Protein AF-A0A364JSJ3-F1 (afdb_monomer)

Foldseek 3Di:
DDPPPQWEFEEEEEECEDDPPFLPLLLLLLLLQPPDRRHYAYEYEHQEYDPPCRVVSVVSNVVSVYHYDDVNHPPDLVRSLCVCLLVQLLGQEYEYEFQRVSNVSNLVLWPDGHQYEYEYADLVRLQDDQCPSHQAYEYQDPSNLQSNLVNVVVCSVRRDYQHRCVVVVPPVVSNVVVVVNVVVSLVPFDFADPQDDAQDQAAAEAPQAFFAFPVRDTDGFCVQLVCLVQLLLVLLVCVLLVHQEYEDEDPQQQQDPDQPHGDCVSPVVNLVSNVVSNHAYAYEHARNDHHPPDDLLDVVVLVSLLSSLLVVLQSNVVNDVDAHHYASYAALQVSLCCADDVLGTPPRHHPCSVSSSLSSLLSSLSNVVSSCVSPVSHAYEHAHEQAQEAAPDNPDPVSRVVRVVVNCVSCQSVCSQCCVHPVVSVHHLVRSAEYEYEDEQQRYAYVVGGRDGPPDPPDRQVLSSLSSVCRNRVHAYEPNEYWDFDPVRLVRLLSVVSSLVSNSRNHHRHNHYHYPNQEFTQDPPHGHGGRIHQFYSDADPSGTDGDVSNCVSVVSD

Nearest PDB structures (foldseek):
  1pbg-assembly1_A  TM=7.786E-01  e=2.198E-15  Lactococcus lactis
  6kdc-assembly1_A  TM=7.445E-01  e=1.421E-14  Fervidobacterium pennivorans DSM 9078
  6ziv-assembly8_HHH  TM=6.995E-01  e=2.901E-14  Alicyclobacillus tengchongensis
  8z48-assembly1_B  TM=5.486E-01  e=2.133E-06  Bacteroides xylanisolvens XB1A
  8z48-assembly1_D  TM=5.383E-01  e=1.809E-06  Bacteroides xylanisolvens XB1A

Secondary structure (DSSP, 8-state):
-----S-PEEEEEEEEE--TT-HHHHHHHHHHHHS-TTTEEEEEEEEEPPTTTHHHHHHHHHTTT-EEE-GGGG--HHHHHHHHHHHGGGSSEEEEES--TTHHHHHTT-SS-PPEEEEESSHHHHHSS--SSEEEEEESSHHHHHHHHTTSTT-GGGEEE---TTT-TT-HHHHHHHHHHHHHHHHTSPPPPPP-SSS-SEEEE------B-TTSPBP-HHHHTSHHHHHHHHHHHHHHTT--EEEEE--HHHHEEETTEE-GGGTHHHHHHHHHTT-EEEEEEESS---TT--TTSHHHHHHHHHHHHHHHHHHHHH--SPPEEEEES-HHHHHHHHHTS--STT--SS-HHHHHHHHHHHHHHHHHHHHHH-TT-EEEEEEE--EEE-SSTT-HHHHHHHHHHHHGGGHHHHHHTTSS-GGG---GGG--EEEEE--TTSEEETTSPBPPTTSTTPPPHHHHHHHHHHHH---EEEEEE---GGGHHHHHHHHHHHHHHHHHTT--EEEEEES-SB-EE-TTT--EE---SEEEEEETTEEEE-HHHHHHHT--

Sequence (557 aa):
MMERGRGALDILFVFACLADADDELDTVSLLARHLDPNEYRIHVIACFHEAGTSEQHHARLEALGVDIDPAPYDLSFDETVNYLAQKIPSFALIISCQNVADIYPALDRLYWQPPLIEYGRLVAHALAGPKHFTRRYVGTSSEVRDAAASRMAGREQHAILIPSARDFPTDARIITLWEKLLDEVLEDRQSPPPVSIFQSFLQGGFECSTHKRSDGRRLDLLVSTGHSTHAEADYRQLASYHIRTVRDGLRWHLIEGGAGQYDWSSFLPMLRAAKSCQMQVIWDLLHYGWPDDIDIWTAKFVDQFAGFARAVAKIIRDEMDDVPFYCPVNEISFHAWAGGEAAYFKPHARGRGFELKCQLARAAIAAMNEILLVDPRARFVHCEPAINIVPEFPSNKAQRAEAEGRRVAQFQAFDMIAGRLWPQLGGEEKLLDIIGLNYYPNNQWILDGPAISSTHAQYRPFRTMLTETYARYGRPILISETGAEGDNRGPWFRMIAAEAKAARNVGIPVEGICYYPIIDHLGWDDDRDCQSGLLSRTVINGQRGVHLPLAQAMGII

Mean predicted aligned error: 5.57 Å

Organism: NCBI:txid1293442

Radius of gyration: 25.89 Å; Cα contacts (8 Å, |Δi|>4): 1129; chains: 1; bounding box: 65×47×75 Å

Structure (mmCIF, N/CA/C/O backbone):
data_AF-A0A364JSJ3-F1
#
_entry.id   AF-A0A364JSJ3-F1
#
loop_
_atom_site.group_PDB
_atom_site.id
_atom_site.type_symbol
_atom_site.label_atom_id
_atom_site.label_alt_id
_atom_site.label_comp_id
_atom_site.label_asym_id
_atom_site.label_entity_id
_atom_site.label_seq_id
_atom_site.pdbx_PDB_ins_code
_atom_site.Cartn_x
_atom_site.Cartn_y
_atom_site.Cartn_z
_atom_site.occupancy
_atom_site.B_iso_or_equiv
_atom_site.auth_seq_id
_atom_site.auth_comp_id
_atom_site.auth_asym_id
_atom_site.auth_atom_id
_atom_site.pdbx_PDB_model_num
ATOM 1 N N . MET A 1 1 ? -7.980 11.704 -33.381 1.00 29.91 1 MET A N 1
ATOM 2 C CA . MET A 1 1 ? -6.693 11.745 -32.664 1.00 29.91 1 MET A CA 1
ATOM 3 C C . MET A 1 1 ? -7.052 11.858 -31.190 1.00 29.91 1 MET A C 1
ATOM 5 O O . MET A 1 1 ? -7.458 12.927 -30.762 1.00 29.91 1 MET A O 1
ATOM 9 N N . MET A 1 2 ? -7.152 10.725 -30.491 1.00 27.53 2 MET A N 1
ATOM 10 C CA . MET A 1 2 ? -7.534 10.700 -29.074 1.00 27.53 2 MET A CA 1
ATOM 11 C C . MET A 1 2 ? -6.335 11.186 -28.257 1.00 27.53 2 MET A C 1
ATOM 13 O O . MET A 1 2 ? -5.263 10.601 -28.382 1.00 27.53 2 MET A O 1
ATOM 17 N N . GLU A 1 3 ? -6.500 12.241 -27.457 1.00 28.66 3 GLU A N 1
ATOM 18 C CA . GLU A 1 3 ? -5.519 12.613 -26.433 1.00 28.66 3 GLU A CA 1
ATOM 19 C C . GLU A 1 3 ? -5.372 11.441 -25.457 1.00 28.66 3 GLU A C 1
ATOM 21 O O . GLU A 1 3 ? -6.264 11.154 -24.654 1.00 28.66 3 GLU A O 1
ATOM 26 N N . ARG A 1 4 ? -4.254 10.719 -25.546 1.00 43.50 4 ARG A N 1
ATOM 27 C CA . ARG A 1 4 ? -3.923 9.651 -24.605 1.00 43.50 4 ARG A CA 1
ATOM 28 C C . ARG A 1 4 ? -3.353 10.291 -23.335 1.00 43.50 4 ARG A C 1
ATOM 30 O O . ARG A 1 4 ? -2.148 10.373 -23.154 1.00 43.50 4 ARG A O 1
ATOM 37 N N . GLY A 1 5 ? -4.220 10.747 -22.431 1.00 41.44 5 GLY A N 1
ATOM 38 C CA . GLY A 1 5 ? -3.847 11.310 -21.120 1.00 41.44 5 GLY A CA 1
ATOM 39 C C . GLY A 1 5 ? -3.321 10.278 -20.105 1.00 41.44 5 GLY A C 1
ATOM 40 O O . GLY A 1 5 ? -3.763 10.271 -18.959 1.00 41.44 5 GLY A O 1
ATOM 41 N N . ARG A 1 6 ? -2.438 9.360 -20.526 1.00 58.69 6 ARG A N 1
ATOM 42 C CA . ARG A 1 6 ? -1.948 8.213 -19.732 1.00 58.69 6 ARG A CA 1
ATOM 43 C C . ARG A 1 6 ? -0.666 8.499 -18.925 1.00 58.69 6 ARG A C 1
ATOM 45 O O . ARG A 1 6 ? -0.340 7.724 -18.030 1.00 58.69 6 ARG A O 1
ATOM 52 N N . GLY A 1 7 ? -0.013 9.643 -19.162 1.00 64.19 7 GLY A N 1
ATOM 53 C CA . GLY A 1 7 ? 1.326 9.945 -18.638 1.00 64.19 7 GLY A CA 1
ATOM 54 C C . GLY A 1 7 ? 2.401 9.061 -19.282 1.00 64.19 7 GLY A C 1
ATOM 55 O O . GLY A 1 7 ? 2.075 8.023 -19.858 1.00 64.19 7 GLY A O 1
ATOM 56 N N . ALA A 1 8 ? 3.669 9.468 -19.192 1.00 77.00 8 ALA A N 1
ATOM 57 C CA . ALA A 1 8 ? 4.761 8.703 -19.787 1.00 77.00 8 ALA A CA 1
ATOM 58 C C . ALA A 1 8 ? 4.886 7.314 -19.137 1.00 77.00 8 ALA A C 1
ATOM 60 O O . ALA A 1 8 ? 4.826 7.182 -17.910 1.00 77.00 8 ALA A O 1
ATOM 61 N N . LEU A 1 9 ? 5.049 6.286 -19.965 1.00 83.50 9 LEU A N 1
ATOM 62 C CA . LEU A 1 9 ? 5.231 4.900 -19.557 1.00 83.50 9 LEU A CA 1
ATOM 63 C C . LEU A 1 9 ? 6.717 4.562 -19.499 1.00 83.50 9 LEU A C 1
ATOM 65 O O . LEU A 1 9 ? 7.442 4.736 -20.475 1.00 83.50 9 LEU A O 1
ATOM 69 N N . ASP A 1 10 ? 7.157 4.035 -18.363 1.00 88.88 10 ASP A N 1
ATOM 70 C CA . ASP A 1 10 ? 8.535 3.595 -18.174 1.00 88.88 10 ASP A CA 1
ATOM 71 C C . ASP A 1 10 ? 8.739 2.191 -18.762 1.00 88.88 10 ASP A C 1
ATOM 73 O O . ASP A 1 10 ? 8.091 1.226 -18.342 1.00 88.88 10 ASP A O 1
ATOM 77 N N . ILE A 1 11 ? 9.635 2.083 -19.743 1.00 93.19 11 ILE A N 1
ATOM 78 C CA . ILE A 1 11 ? 10.040 0.841 -20.405 1.00 93.19 11 ILE A CA 1
ATOM 79 C C . ILE A 1 11 ? 11.448 0.492 -19.938 1.00 93.19 11 ILE A C 1
ATOM 81 O O . ILE A 1 11 ? 12.372 1.284 -20.122 1.00 93.19 11 ILE A O 1
ATOM 85 N N . LEU A 1 12 ? 11.617 -0.703 -19.376 1.00 95.44 12 LEU A N 1
ATOM 86 C CA . LEU A 1 12 ? 12.919 -1.206 -18.957 1.00 95.44 12 LEU A CA 1
ATOM 87 C C . LEU A 1 12 ? 13.484 -2.163 -20.000 1.00 95.44 12 LEU A C 1
ATOM 89 O O . LEU A 1 12 ? 12.922 -3.230 -20.237 1.00 95.44 12 LEU A O 1
ATOM 93 N N . PHE A 1 13 ? 14.637 -1.818 -20.554 1.00 95.69 13 PHE A N 1
ATOM 94 C CA . PHE A 1 13 ? 15.479 -2.740 -21.296 1.00 95.69 13 PHE A CA 1
ATOM 95 C C . PHE A 1 13 ? 16.452 -3.429 -20.338 1.00 95.69 13 PHE A C 1
ATOM 97 O O . PHE A 1 13 ? 17.200 -2.767 -19.619 1.00 95.69 13 PHE A O 1
ATOM 104 N N . VAL A 1 14 ? 16.457 -4.758 -20.338 1.00 94.75 14 VAL A N 1
ATOM 105 C CA . VAL A 1 14 ? 17.394 -5.572 -19.559 1.00 94.75 14 VAL A CA 1
ATOM 106 C C . VAL A 1 14 ? 18.354 -6.253 -20.520 1.00 94.75 14 VAL A C 1
ATOM 108 O O . VAL A 1 14 ? 17.920 -7.021 -21.376 1.00 94.75 14 VAL A O 1
ATOM 111 N N . PHE A 1 15 ? 19.644 -5.982 -20.370 1.00 92.25 15 PHE A N 1
ATOM 112 C CA . PHE A 1 15 ? 20.724 -6.546 -21.176 1.00 92.25 15 PHE A CA 1
ATOM 113 C C . PHE A 1 15 ? 21.531 -7.558 -20.370 1.00 92.25 15 PHE A C 1
ATOM 115 O O . PHE A 1 15 ? 21.719 -7.383 -19.164 1.00 92.25 15 PHE A O 1
ATOM 122 N N . ALA A 1 16 ? 22.082 -8.574 -21.040 1.00 86.75 16 ALA A N 1
ATOM 123 C CA . ALA A 1 16 ? 23.100 -9.409 -20.415 1.00 86.75 16 ALA A CA 1
ATOM 124 C C . ALA A 1 16 ? 24.376 -8.574 -20.231 1.00 86.75 16 ALA A C 1
ATOM 126 O O . ALA A 1 16 ? 24.842 -8.418 -19.111 1.00 86.75 16 ALA A O 1
ATOM 127 N N . CYS A 1 17 ? 24.873 -7.942 -21.293 1.00 85.25 17 CYS A N 1
ATOM 128 C CA . CYS A 1 17 ? 25.927 -6.925 -21.242 1.00 85.25 17 CYS A CA 1
ATOM 129 C C . CYS A 1 17 ? 25.693 -5.858 -22.324 1.00 85.25 17 CYS A C 1
ATOM 131 O O . CYS A 1 17 ? 24.923 -6.079 -23.259 1.00 85.25 17 CYS A O 1
ATOM 133 N N . LEU A 1 18 ? 26.336 -4.693 -22.181 1.00 81.69 18 LEU A N 1
ATOM 134 C CA . LEU A 1 18 ? 26.354 -3.649 -23.212 1.00 81.69 18 LEU A CA 1
ATOM 135 C C . LEU A 1 18 ? 27.635 -3.795 -24.044 1.00 81.69 18 LEU A C 1
ATOM 137 O O . LEU A 1 18 ? 28.712 -3.509 -23.521 1.00 81.69 18 LEU A O 1
ATOM 141 N N . ALA A 1 19 ? 27.527 -4.207 -25.310 1.00 75.69 19 ALA A N 1
ATOM 142 C CA . ALA A 1 19 ? 28.673 -4.364 -26.206 1.00 75.69 19 ALA A CA 1
ATOM 143 C C . ALA A 1 19 ? 28.544 -3.550 -27.512 1.00 75.69 19 ALA A C 1
ATOM 145 O O . ALA A 1 19 ? 27.453 -3.333 -28.047 1.00 75.69 19 ALA A O 1
ATOM 146 N N . ASP A 1 20 ? 29.691 -3.158 -28.087 1.00 59.88 20 ASP A N 1
ATOM 147 C CA . ASP A 1 20 ? 29.804 -2.328 -29.303 1.00 59.88 20 ASP A CA 1
ATOM 148 C C . ASP A 1 20 ? 29.086 -2.918 -30.529 1.00 59.88 20 ASP A C 1
ATOM 150 O O . ASP A 1 20 ? 28.674 -2.186 -31.429 1.00 59.88 20 ASP A O 1
ATOM 154 N N . ALA A 1 21 ? 28.909 -4.243 -30.568 1.00 61.03 21 ALA A N 1
ATOM 155 C CA . ALA A 1 21 ? 28.283 -4.975 -31.665 1.00 61.03 21 ALA A CA 1
ATOM 156 C C . ALA A 1 21 ? 26.840 -5.432 -31.369 1.00 61.03 21 ALA A C 1
ATOM 158 O O . ALA A 1 21 ? 26.339 -6.331 -32.052 1.00 61.03 21 ALA A O 1
ATOM 159 N N . ASP A 1 22 ? 26.130 -4.762 -30.458 1.00 68.88 22 ASP A N 1
ATOM 160 C CA . ASP A 1 22 ? 24.728 -5.082 -30.155 1.00 68.88 22 ASP A CA 1
ATOM 161 C C . ASP A 1 22 ? 23.733 -4.249 -30.978 1.00 68.88 22 ASP A C 1
ATOM 163 O O . ASP A 1 22 ? 23.613 -3.033 -30.814 1.00 68.88 22 ASP A O 1
ATOM 167 N N . ASP A 1 23 ? 22.982 -4.920 -31.856 1.00 72.88 23 ASP A N 1
ATOM 168 C CA . ASP A 1 23 ? 21.864 -4.321 -32.605 1.00 72.88 23 ASP A CA 1
ATOM 169 C C . ASP A 1 23 ? 20.787 -3.796 -31.644 1.00 72.88 23 ASP A C 1
ATOM 171 O O . ASP A 1 23 ? 20.088 -2.808 -31.901 1.00 72.88 23 ASP A O 1
ATOM 175 N N . GLU A 1 24 ? 20.679 -4.462 -30.498 1.00 82.94 24 GLU A N 1
ATOM 176 C CA . GLU A 1 24 ? 19.792 -4.133 -29.406 1.00 82.94 24 GLU A CA 1
ATOM 177 C C . GLU A 1 24 ? 20.105 -2.745 -28.814 1.00 82.94 24 GLU A C 1
ATOM 179 O O . GLU A 1 24 ? 19.190 -1.942 -28.613 1.00 82.94 24 GLU A O 1
ATOM 184 N N . LEU A 1 25 ? 21.388 -2.402 -28.641 1.00 84.62 25 LEU A N 1
ATOM 185 C CA . LEU A 1 25 ? 21.828 -1.093 -28.138 1.00 84.62 25 LEU A CA 1
ATOM 186 C C . LEU A 1 25 ? 21.578 0.040 -29.150 1.00 84.62 25 LEU A C 1
ATOM 188 O O . LEU A 1 25 ? 21.171 1.152 -28.784 1.00 84.62 25 LEU A O 1
ATOM 192 N N . ASP A 1 26 ? 21.784 -0.235 -30.440 1.00 86.88 26 ASP A N 1
ATOM 193 C CA . ASP A 1 26 ? 21.467 0.714 -31.513 1.00 86.88 26 ASP A CA 1
ATOM 194 C C . ASP A 1 26 ? 19.954 0.958 -31.616 1.00 86.88 26 ASP A C 1
ATOM 196 O O . ASP A 1 26 ? 19.523 2.091 -31.839 1.00 86.88 26 ASP A O 1
ATOM 200 N N . THR A 1 27 ? 19.143 -0.069 -31.350 1.00 88.31 27 THR A N 1
ATOM 201 C CA . THR A 1 27 ? 17.681 0.051 -31.278 1.00 88.31 27 THR A CA 1
ATOM 202 C C . THR A 1 27 ? 17.246 0.922 -30.102 1.00 88.31 27 THR A C 1
ATOM 204 O O . THR A 1 27 ? 16.442 1.829 -30.300 1.00 88.31 27 THR A O 1
ATOM 207 N N . VAL A 1 28 ? 17.816 0.731 -28.905 1.00 90.00 28 VAL A N 1
ATOM 208 C CA . VAL A 1 28 ? 17.566 1.620 -27.752 1.00 90.00 28 VAL A CA 1
ATOM 209 C C . VAL A 1 28 ? 17.898 3.069 -28.104 1.00 90.00 28 VAL A C 1
ATOM 211 O O . VAL A 1 28 ? 17.091 3.964 -27.864 1.00 90.00 28 VAL A O 1
ATOM 214 N N . SER A 1 29 ? 19.051 3.301 -28.740 1.00 89.69 29 SER A N 1
ATOM 215 C CA . SER A 1 29 ? 19.453 4.644 -29.178 1.00 89.69 29 SER A CA 1
ATOM 216 C C . SER A 1 29 ? 18.477 5.252 -30.190 1.00 89.69 29 SER A C 1
ATOM 218 O O . SER A 1 29 ? 18.218 6.453 -30.144 1.00 89.69 29 SER A O 1
ATOM 220 N N . LEU A 1 30 ? 17.964 4.450 -31.129 1.00 89.94 30 LEU A N 1
ATOM 221 C CA . LEU A 1 30 ? 16.976 4.892 -32.113 1.00 89.94 30 LEU A CA 1
ATOM 222 C C . LEU A 1 30 ? 15.662 5.269 -31.418 1.00 89.94 30 LEU A C 1
ATOM 224 O O . LEU A 1 30 ? 15.148 6.362 -31.635 1.00 89.94 30 LEU A O 1
ATOM 228 N N . LEU A 1 31 ? 15.147 4.403 -30.547 1.00 90.94 31 LEU A N 1
ATOM 229 C CA . LEU A 1 31 ? 13.894 4.644 -29.833 1.00 90.94 31 LEU A CA 1
ATOM 230 C C . LEU A 1 31 ? 13.991 5.863 -28.911 1.00 90.94 31 LEU A C 1
ATOM 232 O O . LEU A 1 31 ? 13.106 6.711 -28.951 1.00 90.94 31 LEU A O 1
ATOM 236 N N . ALA A 1 32 ? 15.089 6.019 -28.169 1.00 90.69 32 ALA A N 1
ATOM 237 C CA . ALA A 1 32 ? 15.300 7.164 -27.280 1.00 90.69 32 ALA A CA 1
ATOM 238 C C . ALA A 1 32 ? 15.285 8.516 -28.017 1.00 90.69 32 ALA A C 1
ATOM 240 O O . ALA A 1 32 ? 14.864 9.521 -27.455 1.00 90.69 32 ALA A O 1
ATOM 241 N N . ARG A 1 33 ? 15.716 8.557 -29.286 1.00 90.50 33 ARG A N 1
ATOM 242 C CA . ARG A 1 33 ? 15.700 9.787 -30.100 1.00 90.50 33 ARG A CA 1
ATOM 243 C C . ARG A 1 33 ? 14.331 10.137 -30.670 1.00 90.50 33 ARG A C 1
ATOM 245 O O . ARG A 1 33 ? 14.126 11.291 -31.040 1.00 90.50 33 ARG A O 1
ATOM 252 N N . HIS A 1 34 ? 13.461 9.146 -30.852 1.00 90.50 34 HIS A N 1
ATOM 253 C CA . HIS A 1 34 ? 12.291 9.286 -31.717 1.00 90.50 34 HIS A CA 1
ATOM 254 C C . HIS A 1 34 ? 10.954 9.052 -31.026 1.00 90.50 34 HIS A C 1
ATOM 256 O O . HIS A 1 34 ? 9.961 9.611 -31.486 1.00 90.50 34 HIS A O 1
ATOM 262 N N . LEU A 1 35 ? 10.911 8.260 -29.953 1.00 89.12 35 LEU A N 1
ATOM 263 C CA . LEU A 1 35 ? 9.702 8.132 -29.150 1.00 89.12 35 LEU A CA 1
ATOM 264 C C . LEU A 1 35 ? 9.418 9.452 -28.432 1.00 89.12 35 LEU A C 1
ATOM 266 O O . LEU A 1 35 ? 10.338 10.120 -27.959 1.00 89.12 35 LEU A O 1
ATOM 270 N N . ASP A 1 36 ? 8.139 9.818 -28.336 1.00 88.69 36 ASP A N 1
ATOM 271 C CA . ASP A 1 36 ? 7.732 10.989 -27.562 1.00 88.69 36 ASP A CA 1
ATOM 272 C C . ASP A 1 36 ? 8.061 10.752 -26.075 1.00 88.69 36 ASP A C 1
ATOM 274 O O . ASP A 1 36 ? 7.479 9.844 -25.469 1.00 88.69 36 ASP A O 1
ATOM 278 N N . PRO A 1 37 ? 8.946 11.556 -25.453 1.00 84.75 37 PRO A N 1
ATOM 279 C CA . PRO A 1 37 ? 9.309 11.397 -24.045 1.00 84.75 37 PRO A CA 1
ATOM 280 C C . PRO A 1 37 ? 8.132 11.631 -23.083 1.00 84.75 37 PRO A C 1
ATOM 282 O O . PRO A 1 37 ? 8.201 11.243 -21.915 1.00 84.75 37 PRO A O 1
ATOM 285 N N . ASN A 1 38 ? 7.040 12.249 -23.552 1.00 83.19 38 ASN A N 1
ATOM 286 C CA . ASN A 1 38 ? 5.799 12.386 -22.788 1.00 83.19 38 ASN A CA 1
ATOM 287 C C . ASN A 1 38 ? 4.933 11.118 -22.825 1.00 83.19 38 ASN A C 1
ATOM 289 O O . ASN A 1 38 ? 4.058 10.963 -21.970 1.00 83.19 38 ASN A O 1
ATOM 293 N N . GLU A 1 39 ? 5.166 10.216 -23.783 1.00 84.12 39 GLU A N 1
ATOM 294 C CA . GLU A 1 39 ? 4.488 8.920 -23.878 1.00 84.12 39 GLU A CA 1
ATOM 295 C C . GLU A 1 39 ? 5.356 7.764 -23.371 1.00 84.12 39 GLU A C 1
ATOM 297 O O . GLU A 1 39 ? 4.830 6.875 -22.700 1.00 84.12 39 GLU A O 1
ATOM 302 N N . TYR A 1 40 ? 6.667 7.779 -23.629 1.00 88.00 40 TYR A N 1
ATOM 303 C CA . TYR A 1 40 ? 7.579 6.684 -23.294 1.00 88.00 40 TYR A CA 1
ATOM 304 C C . TYR A 1 40 ? 8.891 7.195 -22.698 1.00 88.00 40 TYR A C 1
ATOM 306 O O . TYR A 1 40 ? 9.547 8.065 -23.263 1.00 88.00 40 TYR A O 1
ATOM 314 N N . ARG A 1 41 ? 9.320 6.596 -21.585 1.00 90.31 41 ARG A N 1
ATOM 315 C CA . ARG A 1 41 ? 10.649 6.805 -20.997 1.00 90.31 41 ARG A CA 1
ATOM 316 C C . ARG A 1 41 ? 11.410 5.494 -20.992 1.00 90.31 41 ARG A C 1
ATOM 318 O O . ARG A 1 41 ? 10.867 4.468 -20.589 1.00 90.31 41 ARG A O 1
ATOM 325 N N . ILE A 1 42 ? 12.657 5.531 -21.445 1.00 92.94 42 ILE A N 1
ATOM 326 C CA . ILE A 1 42 ? 13.490 4.340 -21.585 1.00 92.94 42 ILE A CA 1
ATOM 327 C C . ILE A 1 42 ? 14.491 4.277 -20.437 1.00 92.94 42 ILE A C 1
ATOM 329 O O . ILE A 1 42 ? 15.197 5.245 -20.160 1.00 92.94 42 ILE A O 1
ATOM 333 N N . HIS A 1 43 ? 14.556 3.103 -19.822 1.00 93.25 43 HIS A N 1
ATOM 334 C CA . HIS A 1 43 ? 15.479 2.752 -18.753 1.00 93.25 43 HIS A CA 1
ATOM 335 C C . HIS A 1 43 ? 16.276 1.524 -19.164 1.00 93.25 43 HIS A C 1
ATOM 337 O O . HIS A 1 43 ? 15.756 0.657 -19.871 1.00 93.25 43 HIS A O 1
ATOM 343 N N . VAL A 1 44 ? 17.522 1.431 -18.718 1.00 93.50 44 VAL A N 1
ATOM 344 C CA . VAL A 1 44 ? 18.426 0.326 -19.039 1.00 93.50 44 VAL A CA 1
ATOM 345 C C . VAL A 1 44 ? 19.011 -0.261 -17.761 1.00 93.50 44 VAL A C 1
ATOM 347 O O . VAL A 1 44 ? 19.563 0.447 -16.925 1.00 93.50 44 VAL A O 1
ATOM 350 N N . ILE A 1 45 ? 18.939 -1.583 -17.645 1.00 92.50 45 ILE A N 1
ATOM 351 C CA . ILE A 1 45 ? 19.706 -2.364 -16.675 1.00 92.50 45 ILE A CA 1
ATOM 352 C C . ILE A 1 45 ? 20.579 -3.343 -17.453 1.00 92.50 45 ILE A C 1
ATOM 354 O O . ILE A 1 45 ? 20.091 -4.056 -18.328 1.00 92.50 45 ILE A O 1
ATOM 358 N N . ALA A 1 46 ? 21.864 -3.404 -17.121 1.00 89.50 46 ALA A N 1
ATOM 359 C CA . ALA A 1 46 ? 22.783 -4.392 -17.670 1.00 89.50 46 ALA A CA 1
ATOM 360 C C . ALA A 1 46 ? 23.282 -5.304 -16.544 1.00 89.50 46 ALA A C 1
ATOM 362 O O . ALA A 1 46 ? 23.794 -4.819 -15.538 1.00 89.50 46 ALA A O 1
ATOM 363 N N . CYS A 1 47 ? 23.106 -6.617 -16.706 1.00 87.50 47 CYS A N 1
ATOM 364 C CA . CYS A 1 47 ? 23.403 -7.608 -15.667 1.00 87.50 47 CYS A CA 1
ATOM 365 C C . CYS A 1 47 ? 24.906 -7.867 -15.493 1.00 87.50 47 CYS A C 1
ATOM 367 O O . CYS A 1 47 ? 25.346 -8.176 -14.393 1.00 87.50 47 CYS A O 1
ATOM 369 N N . PHE A 1 48 ? 25.700 -7.701 -16.551 1.00 83.69 48 PHE A N 1
ATOM 370 C CA . PHE A 1 48 ? 27.143 -7.914 -16.537 1.00 83.69 48 PHE A CA 1
ATOM 371 C C . PHE A 1 48 ? 27.896 -6.705 -17.088 1.00 83.69 48 PHE A C 1
ATOM 373 O O . PHE A 1 48 ? 27.484 -6.065 -18.060 1.00 83.69 48 PHE A O 1
ATOM 380 N N . HIS A 1 49 ? 29.041 -6.429 -16.467 1.00 79.56 49 HIS A N 1
ATOM 381 C CA . HIS A 1 49 ? 29.977 -5.406 -16.906 1.00 79.56 49 HIS A CA 1
ATOM 382 C C . HIS A 1 49 ? 31.059 -6.017 -17.799 1.00 79.56 49 HIS A C 1
ATOM 384 O O . HIS A 1 49 ? 31.846 -6.851 -17.345 1.00 79.56 49 HIS A O 1
ATOM 390 N N . GLU A 1 50 ? 31.136 -5.575 -19.054 1.00 71.62 50 GLU A N 1
ATOM 391 C CA . GLU A 1 50 ? 32.263 -5.893 -19.932 1.00 71.62 50 GLU A CA 1
ATOM 392 C C . GLU A 1 50 ? 33.328 -4.794 -19.805 1.00 71.62 50 GLU A C 1
ATOM 394 O O . GLU A 1 50 ? 33.050 -3.598 -19.963 1.00 71.62 50 GLU A O 1
ATOM 399 N N . ALA A 1 51 ? 34.554 -5.188 -19.450 1.00 65.62 51 ALA A N 1
ATOM 400 C CA . ALA A 1 51 ? 35.638 -4.251 -19.185 1.00 65.62 51 ALA A CA 1
ATOM 401 C C . ALA A 1 51 ? 36.093 -3.540 -20.474 1.00 65.62 51 ALA A C 1
ATOM 403 O O . ALA A 1 51 ? 36.534 -4.189 -21.418 1.00 65.62 51 ALA A O 1
ATOM 404 N N . GLY A 1 52 ? 36.056 -2.202 -20.476 1.00 64.75 52 GLY A N 1
ATOM 405 C CA . GLY A 1 52 ? 36.644 -1.349 -21.520 1.00 64.75 52 GLY A CA 1
ATOM 406 C C . GLY A 1 52 ? 35.659 -0.650 -22.466 1.00 64.75 52 GLY A C 1
ATOM 407 O O . GLY A 1 52 ? 36.041 0.353 -23.059 1.00 64.75 52 GLY A O 1
ATOM 408 N N . THR A 1 53 ? 34.409 -1.110 -22.575 1.00 63.78 53 THR A N 1
ATOM 409 C CA . THR A 1 53 ? 33.387 -0.555 -23.498 1.00 63.78 53 THR A CA 1
ATOM 410 C C . THR A 1 53 ? 32.191 0.080 -22.774 1.00 63.78 53 THR A C 1
ATOM 412 O O . THR A 1 53 ? 31.578 1.025 -23.275 1.00 63.78 53 THR A O 1
ATOM 415 N N . SER A 1 54 ? 31.890 -0.374 -21.552 1.00 68.06 54 SER A N 1
ATOM 416 C CA . SER A 1 54 ? 30.683 0.011 -20.805 1.00 68.06 54 SER A CA 1
ATOM 417 C C . SER A 1 54 ? 30.566 1.522 -20.535 1.00 68.06 54 SER A C 1
ATOM 419 O O . SER A 1 54 ? 29.489 2.082 -20.721 1.00 68.06 54 SER A O 1
ATOM 421 N N . GLU A 1 55 ? 31.654 2.220 -20.183 1.00 74.19 55 GLU A N 1
ATOM 422 C CA . GLU A 1 55 ? 31.614 3.672 -19.903 1.00 74.19 55 GLU A CA 1
ATOM 423 C C . GLU A 1 55 ? 31.245 4.507 -21.141 1.00 74.19 55 GLU A C 1
ATOM 425 O O . GLU A 1 55 ? 30.487 5.473 -21.046 1.00 74.19 55 GLU A O 1
ATOM 430 N N . GLN A 1 56 ? 31.729 4.117 -22.325 1.00 80.12 56 GLN A N 1
ATOM 431 C CA . GLN A 1 56 ? 31.392 4.796 -23.577 1.00 80.12 56 GLN A CA 1
ATOM 432 C C . GLN A 1 56 ? 29.918 4.582 -23.947 1.00 80.12 56 GLN A C 1
ATOM 434 O O . GLN A 1 56 ? 29.254 5.503 -24.432 1.00 80.12 56 GLN A O 1
ATOM 439 N N . HIS A 1 57 ? 29.394 3.379 -23.706 1.00 82.62 57 HIS A N 1
ATOM 440 C CA . HIS A 1 57 ? 27.981 3.066 -23.910 1.00 82.62 57 HIS A CA 1
ATOM 441 C C . HIS A 1 57 ? 27.075 3.815 -22.940 1.00 82.62 57 HIS A C 1
ATOM 443 O O . HIS A 1 57 ? 26.034 4.318 -23.365 1.00 82.62 57 HIS A O 1
ATOM 449 N N . HIS A 1 58 ? 27.492 3.940 -21.678 1.00 83.81 58 HIS A N 1
ATOM 450 C CA . HIS A 1 58 ? 26.763 4.709 -20.672 1.00 83.81 58 HIS A CA 1
ATOM 451 C C . HIS A 1 58 ? 26.661 6.168 -21.093 1.00 83.81 58 HIS A C 1
ATOM 453 O O . HIS A 1 58 ? 25.556 6.654 -21.318 1.00 83.81 58 HIS A O 1
ATOM 459 N N . ALA A 1 59 ? 27.798 6.813 -21.368 1.00 84.50 59 ALA A N 1
ATOM 460 C CA . ALA A 1 59 ? 27.825 8.206 -21.806 1.00 84.50 59 ALA A CA 1
ATOM 461 C C . ALA A 1 59 ? 26.989 8.447 -23.079 1.00 84.50 59 ALA A C 1
ATOM 463 O O . ALA A 1 59 ? 26.321 9.474 -23.209 1.00 84.50 59 ALA A O 1
ATOM 464 N N . ARG A 1 60 ? 26.992 7.496 -24.029 1.00 87.31 60 ARG A N 1
ATOM 465 C CA . ARG A 1 60 ? 26.177 7.571 -25.254 1.00 87.31 60 ARG A CA 1
ATOM 466 C C . ARG A 1 60 ? 24.676 7.545 -24.955 1.00 87.31 60 ARG A C 1
ATOM 468 O O . ARG A 1 60 ? 23.934 8.290 -25.590 1.00 87.31 60 ARG A O 1
ATOM 475 N N . LEU A 1 61 ? 24.227 6.665 -24.068 1.00 88.25 61 LEU A N 1
ATOM 476 C CA . LEU A 1 61 ? 22.814 6.504 -23.717 1.00 88.25 61 LEU A CA 1
ATOM 477 C C . LEU A 1 61 ? 22.322 7.637 -22.804 1.00 88.25 61 LEU A C 1
ATOM 479 O O . LEU A 1 61 ? 21.260 8.204 -23.058 1.00 88.25 61 LEU A O 1
ATOM 483 N N . GLU A 1 62 ? 23.123 8.044 -21.822 1.00 88.81 62 GLU A N 1
ATOM 484 C CA . GLU A 1 62 ? 22.835 9.188 -20.949 1.00 88.81 62 GLU A CA 1
ATOM 485 C C . GLU A 1 62 ? 22.695 10.490 -21.752 1.00 88.81 62 GLU A C 1
ATOM 487 O O . GLU A 1 62 ? 21.793 11.288 -21.499 1.00 88.81 62 GLU A O 1
ATOM 492 N N . ALA A 1 63 ? 23.516 10.684 -22.794 1.00 88.75 63 ALA A N 1
ATOM 493 C CA . ALA A 1 63 ? 23.390 11.821 -23.711 1.00 88.75 63 ALA A CA 1
ATOM 494 C C . ALA A 1 63 ? 22.063 11.837 -24.496 1.00 88.75 63 ALA A C 1
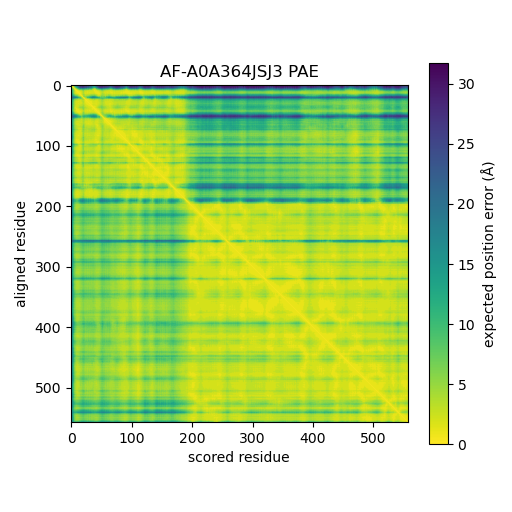ATOM 496 O O . ALA A 1 63 ? 21.676 12.878 -25.028 1.00 88.75 63 ALA A O 1
ATOM 497 N N . LEU A 1 64 ? 21.365 10.699 -24.575 1.00 89.94 64 LEU A N 1
ATOM 498 C CA . LEU A 1 64 ? 20.024 10.570 -25.151 1.00 89.94 64 LEU A CA 1
ATOM 499 C C . LEU A 1 64 ? 18.914 10.655 -24.090 1.00 89.94 64 LEU A C 1
ATOM 501 O O . LEU A 1 64 ? 17.747 10.481 -24.428 1.00 89.94 64 LEU A O 1
ATOM 505 N N . GLY A 1 65 ? 19.256 10.921 -22.826 1.00 86.25 65 GLY A N 1
ATOM 506 C CA . GLY A 1 65 ? 18.305 10.982 -21.717 1.00 86.25 65 GLY A CA 1
ATOM 507 C C . GLY A 1 65 ? 17.824 9.614 -21.226 1.00 86.25 65 GLY A C 1
ATOM 508 O O . GLY A 1 65 ? 16.781 9.546 -20.579 1.00 86.25 65 GLY A O 1
ATOM 509 N N . VAL A 1 66 ? 18.547 8.534 -21.542 1.00 88.62 66 VAL A N 1
ATOM 510 C CA . VAL A 1 66 ? 18.251 7.183 -21.043 1.00 88.62 66 VAL A CA 1
ATOM 511 C C . VAL A 1 66 ? 18.849 7.017 -19.649 1.00 88.62 66 VAL A C 1
ATOM 513 O O . VAL A 1 66 ? 20.043 7.252 -19.466 1.00 88.62 66 VAL A O 1
ATOM 516 N N . ASP A 1 67 ? 18.028 6.592 -18.688 1.00 84.56 67 ASP A N 1
ATOM 517 C CA . ASP A 1 67 ? 18.491 6.248 -17.340 1.00 84.56 67 ASP A CA 1
ATOM 518 C C . ASP A 1 67 ? 19.117 4.850 -17.342 1.00 84.56 67 ASP A C 1
ATOM 520 O O . ASP A 1 67 ? 18.552 3.909 -17.908 1.00 84.56 67 ASP A O 1
ATOM 524 N N . ILE A 1 68 ? 20.289 4.710 -16.730 1.00 85.94 68 ILE A N 1
ATOM 525 C CA . ILE A 1 68 ? 21.053 3.461 -16.707 1.00 85.94 68 ILE A CA 1
ATOM 526 C C . ILE A 1 68 ? 21.334 3.113 -15.256 1.00 85.94 68 ILE A C 1
ATOM 528 O O . ILE A 1 68 ? 21.993 3.879 -14.555 1.00 85.94 68 ILE A O 1
ATOM 532 N N . ASP A 1 69 ? 20.895 1.935 -14.810 1.00 85.31 69 ASP A N 1
ATOM 533 C CA . ASP A 1 69 ? 21.246 1.447 -13.478 1.00 85.31 69 ASP A CA 1
ATOM 534 C C . ASP A 1 69 ? 22.387 0.416 -13.551 1.00 85.31 69 ASP A C 1
ATOM 536 O O . ASP A 1 69 ? 22.168 -0.734 -13.952 1.00 85.31 69 ASP A O 1
ATOM 540 N N . PRO A 1 70 ? 23.614 0.794 -13.140 1.00 81.50 70 PRO A N 1
ATOM 541 C CA . PRO A 1 70 ? 24.765 -0.101 -13.130 1.00 81.50 70 PRO A CA 1
ATOM 542 C C . PRO A 1 70 ? 24.817 -1.002 -11.890 1.00 81.50 70 PRO A C 1
ATOM 544 O O . PRO A 1 70 ? 25.820 -1.682 -11.690 1.00 81.50 70 PRO A O 1
ATOM 547 N N . ALA A 1 71 ? 23.813 -0.974 -11.002 1.00 83.25 71 ALA A N 1
ATOM 548 C CA . ALA A 1 71 ? 23.850 -1.724 -9.744 1.00 83.25 71 ALA A CA 1
ATOM 549 C C . ALA A 1 71 ? 24.188 -3.219 -9.908 1.00 83.25 71 ALA A C 1
ATOM 551 O O . ALA A 1 71 ? 24.994 -3.694 -9.109 1.00 83.25 71 ALA A O 1
ATOM 552 N N . PRO A 1 72 ? 23.679 -3.954 -10.921 1.00 88.56 72 PRO A N 1
ATOM 553 C CA . PRO A 1 72 ? 24.002 -5.373 -11.073 1.00 88.56 72 PRO A CA 1
ATOM 554 C C . PRO A 1 72 ? 25.469 -5.701 -11.353 1.00 88.56 72 PRO A C 1
ATOM 556 O O . PRO A 1 72 ? 25.878 -6.830 -11.118 1.00 88.56 72 PRO A O 1
ATOM 559 N N . TYR A 1 73 ? 26.282 -4.742 -11.806 1.00 87.31 73 TYR A N 1
ATOM 560 C CA . TYR A 1 73 ? 27.684 -4.993 -12.163 1.00 87.31 73 TYR A CA 1
ATOM 561 C C . TYR A 1 73 ? 28.527 -5.558 -11.019 1.00 87.31 73 TYR A C 1
ATOM 563 O O . TYR A 1 73 ? 29.504 -6.261 -11.268 1.00 87.31 73 TYR A O 1
ATOM 571 N N . ASP A 1 74 ? 28.143 -5.251 -9.782 1.00 84.81 74 ASP A N 1
ATOM 572 C CA . ASP A 1 74 ? 28.842 -5.682 -8.575 1.00 84.81 74 ASP A CA 1
ATOM 573 C C . ASP A 1 74 ? 28.103 -6.822 -7.841 1.00 84.81 74 ASP A C 1
ATOM 575 O O . ASP A 1 74 ? 28.480 -7.174 -6.723 1.00 84.81 74 ASP A O 1
ATOM 579 N N . LEU A 1 75 ? 27.041 -7.384 -8.433 1.00 88.00 75 LEU A N 1
ATOM 580 C CA . LEU A 1 75 ? 26.188 -8.400 -7.814 1.00 88.00 75 LEU A CA 1
ATOM 581 C C . LEU A 1 75 ? 26.515 -9.806 -8.329 1.00 88.00 75 LEU A C 1
ATOM 583 O O . LEU A 1 75 ? 26.827 -10.021 -9.499 1.00 88.00 75 LEU A O 1
ATOM 587 N N . SER A 1 76 ? 26.380 -10.803 -7.457 1.00 91.31 76 SER A N 1
ATOM 588 C CA . SER A 1 76 ? 26.291 -12.201 -7.887 1.00 91.31 76 SER A CA 1
ATOM 589 C C . SER A 1 76 ? 25.016 -12.448 -8.707 1.00 91.31 76 SER A C 1
ATOM 591 O O . SER A 1 76 ? 24.102 -11.623 -8.741 1.00 91.31 76 SER A O 1
ATOM 593 N N . PHE A 1 77 ? 24.914 -13.617 -9.343 1.00 91.50 77 PHE A N 1
ATOM 594 C CA . PHE A 1 77 ? 23.707 -14.015 -10.075 1.00 91.50 77 PHE A CA 1
ATOM 595 C C . PHE A 1 77 ? 22.450 -13.975 -9.187 1.00 91.50 77 PHE A C 1
ATOM 597 O O . PHE A 1 77 ? 21.456 -13.345 -9.534 1.00 91.50 77 PHE A O 1
ATOM 604 N N . ASP A 1 78 ? 22.500 -14.574 -7.992 1.00 92.12 78 ASP A N 1
ATOM 605 C CA . ASP A 1 78 ? 21.342 -14.606 -7.088 1.00 92.12 78 ASP A CA 1
ATOM 606 C C . ASP A 1 78 ? 20.963 -13.212 -6.565 1.00 92.12 78 ASP A C 1
ATOM 608 O O . ASP A 1 78 ? 19.779 -12.917 -6.364 1.00 92.12 78 ASP A O 1
ATOM 612 N N . GLU A 1 79 ? 21.948 -12.340 -6.350 1.00 90.88 79 GLU A N 1
ATOM 613 C CA . GLU A 1 79 ? 21.720 -10.939 -5.987 1.00 90.88 79 GLU A CA 1
ATOM 614 C C . GLU A 1 79 ? 21.132 -10.143 -7.158 1.00 90.88 79 GLU A C 1
ATOM 616 O O . GLU A 1 79 ? 20.196 -9.375 -6.946 1.00 90.88 79 GLU A O 1
ATOM 621 N N . THR A 1 80 ? 21.590 -10.382 -8.389 1.00 92.38 80 THR A N 1
ATOM 622 C CA . THR A 1 80 ? 21.037 -9.772 -9.609 1.00 92.38 80 THR A CA 1
ATOM 623 C C . THR A 1 80 ? 19.587 -10.184 -9.819 1.00 92.38 80 THR A C 1
ATOM 625 O O . THR A 1 80 ? 18.731 -9.332 -10.048 1.00 92.38 80 THR A O 1
ATOM 628 N N . VAL A 1 81 ? 19.269 -11.468 -9.651 1.00 94.31 81 VAL A N 1
ATOM 629 C CA . VAL A 1 81 ? 17.891 -11.972 -9.712 1.00 94.31 81 VAL A CA 1
ATOM 630 C C . VAL A 1 81 ? 17.004 -11.301 -8.655 1.00 94.31 81 VAL A C 1
ATOM 632 O O . VAL A 1 81 ? 15.895 -10.864 -8.965 1.00 94.31 81 VAL A O 1
ATOM 635 N N . ASN A 1 82 ? 17.479 -11.195 -7.408 1.00 89.50 82 ASN A N 1
ATOM 636 C CA . ASN A 1 82 ? 16.766 -10.483 -6.340 1.00 89.50 82 ASN A CA 1
ATOM 637 C C . ASN A 1 82 ? 16.517 -9.015 -6.698 1.00 89.50 82 ASN A C 1
ATOM 639 O O . ASN A 1 82 ? 15.413 -8.501 -6.520 1.00 89.50 82 ASN A O 1
ATOM 643 N N . TYR A 1 83 ? 17.552 -8.354 -7.197 1.00 89.31 83 TYR A N 1
ATOM 644 C CA . TYR A 1 83 ? 17.523 -6.950 -7.555 1.00 89.31 83 TYR A CA 1
ATOM 645 C C . TYR A 1 83 ? 16.552 -6.690 -8.720 1.00 89.31 83 TYR A C 1
ATOM 647 O O . TYR A 1 83 ? 15.695 -5.810 -8.631 1.00 89.31 83 TYR A O 1
ATOM 655 N N . LEU A 1 84 ? 16.593 -7.511 -9.775 1.00 93.06 84 LEU A N 1
ATOM 656 C CA . LEU A 1 84 ? 15.647 -7.437 -10.889 1.00 93.06 84 LEU A CA 1
ATOM 657 C C . LEU A 1 84 ? 14.207 -7.663 -10.422 1.00 93.06 84 LEU A C 1
ATOM 659 O O . LEU A 1 84 ? 13.327 -6.895 -10.804 1.00 93.06 84 LEU A O 1
ATOM 663 N N . ALA A 1 85 ? 13.961 -8.652 -9.556 1.00 91.94 85 ALA A N 1
ATOM 664 C CA . ALA A 1 85 ? 12.628 -8.897 -9.004 1.00 91.94 85 ALA A CA 1
ATOM 665 C C . ALA A 1 85 ? 12.087 -7.675 -8.236 1.00 91.94 85 ALA A C 1
ATOM 667 O O . ALA A 1 85 ? 10.894 -7.397 -8.275 1.00 91.94 85 ALA A O 1
ATOM 668 N N . GLN A 1 86 ? 12.949 -6.891 -7.585 1.00 86.06 86 GLN A N 1
ATOM 669 C CA . GLN A 1 86 ? 12.540 -5.653 -6.910 1.00 86.06 86 GLN A CA 1
ATOM 670 C C . GLN A 1 86 ? 12.272 -4.500 -7.889 1.00 86.06 86 GLN A C 1
ATOM 672 O O . GLN A 1 86 ? 11.354 -3.708 -7.678 1.00 86.06 86 GLN A O 1
ATOM 677 N N . LYS A 1 87 ? 13.055 -4.392 -8.969 1.00 87.94 87 LYS A N 1
ATOM 678 C CA . LYS A 1 87 ? 12.961 -3.278 -9.926 1.00 87.94 87 LYS A CA 1
ATOM 679 C C . LYS A 1 87 ? 11.849 -3.447 -10.954 1.00 87.94 87 LYS A C 1
ATOM 681 O O . LYS A 1 87 ? 11.089 -2.503 -11.172 1.00 87.94 87 LYS A O 1
ATOM 686 N N . ILE A 1 88 ? 11.735 -4.632 -11.556 1.00 93.00 88 ILE A N 1
ATOM 687 C CA . ILE A 1 88 ? 10.817 -4.950 -12.664 1.00 93.00 88 ILE A CA 1
ATOM 688 C C . ILE A 1 88 ? 9.386 -4.430 -12.440 1.00 93.00 88 ILE A C 1
ATOM 690 O O . ILE A 1 88 ? 8.863 -3.780 -13.345 1.00 93.00 88 ILE A O 1
ATOM 694 N N . PRO A 1 89 ? 8.751 -4.614 -11.263 1.00 90.12 89 PRO A N 1
ATOM 695 C CA . PRO A 1 89 ? 7.379 -4.157 -11.036 1.00 90.12 89 PRO A CA 1
ATOM 696 C C . PRO A 1 89 ? 7.142 -2.651 -11.199 1.00 90.12 89 PRO A C 1
ATOM 698 O O . PRO A 1 89 ? 6.000 -2.224 -11.347 1.00 90.12 89 PRO A O 1
ATOM 701 N N . SER A 1 90 ? 8.191 -1.828 -11.147 1.00 85.19 90 SER A N 1
ATOM 702 C CA . SER A 1 90 ? 8.063 -0.373 -11.301 1.00 85.19 90 SER A CA 1
ATOM 703 C C . SER A 1 90 ? 7.895 0.068 -12.755 1.00 85.19 90 SER A C 1
ATOM 705 O O . SER A 1 90 ? 7.562 1.226 -12.998 1.00 85.19 90 SER A O 1
ATOM 707 N N . PHE A 1 91 ? 8.106 -0.838 -13.709 1.00 89.81 91 PHE A N 1
ATOM 708 C CA . PHE A 1 91 ? 8.066 -0.547 -15.134 1.00 89.81 91 PHE A CA 1
ATOM 709 C C . PHE A 1 91 ? 6.768 -1.036 -15.759 1.00 89.81 91 PHE A C 1
ATOM 711 O O . PHE A 1 91 ? 6.198 -2.059 -15.378 1.00 89.81 91 PHE A O 1
ATOM 718 N N . ALA A 1 92 ? 6.300 -0.304 -16.766 1.00 87.75 92 ALA A N 1
ATOM 719 C CA . ALA A 1 92 ? 5.154 -0.730 -17.544 1.00 87.75 92 ALA A CA 1
ATOM 720 C C . ALA A 1 92 ? 5.517 -1.968 -18.378 1.00 87.75 92 ALA A C 1
ATOM 722 O O . ALA A 1 92 ? 4.746 -2.918 -18.471 1.00 87.75 92 ALA A O 1
ATOM 723 N N . LEU A 1 93 ? 6.682 -1.990 -19.002 1.00 92.56 93 LEU A N 1
ATOM 724 C CA . LEU A 1 93 ? 7.025 -3.056 -19.930 1.00 92.56 93 LEU A CA 1
ATOM 725 C C . LEU A 1 93 ? 8.499 -3.388 -19.802 1.00 92.56 93 LEU A C 1
ATOM 727 O O . LEU A 1 93 ? 9.322 -2.492 -19.623 1.00 92.56 93 LEU A O 1
ATOM 731 N N . ILE A 1 94 ? 8.807 -4.677 -19.902 1.00 96.06 94 ILE A N 1
ATOM 732 C CA . ILE A 1 94 ? 10.176 -5.176 -19.868 1.00 96.06 94 ILE A CA 1
ATOM 733 C C . ILE A 1 94 ? 10.560 -5.653 -21.261 1.00 96.06 94 ILE A C 1
ATOM 735 O O . ILE A 1 94 ? 9.818 -6.417 -21.876 1.00 96.06 94 ILE A O 1
ATOM 739 N N . ILE A 1 95 ? 11.723 -5.233 -21.745 1.00 96.19 95 ILE A N 1
ATOM 740 C CA . ILE A 1 95 ? 12.347 -5.736 -22.965 1.00 96.19 95 ILE A CA 1
ATOM 741 C C . ILE A 1 95 ? 13.641 -6.434 -22.562 1.00 96.19 95 ILE A C 1
ATOM 743 O O . ILE A 1 95 ? 14.618 -5.784 -22.210 1.00 96.19 95 ILE A O 1
ATOM 747 N N . SER A 1 96 ? 13.654 -7.764 -22.583 1.00 95.25 96 SER A N 1
ATOM 748 C CA . SER A 1 96 ? 14.880 -8.530 -22.371 1.00 95.25 96 SER A CA 1
ATOM 749 C C . SER A 1 96 ? 15.627 -8.638 -23.695 1.00 95.25 96 SER A C 1
ATOM 751 O O . SER A 1 96 ? 15.156 -9.272 -24.641 1.00 95.25 96 SER A O 1
ATOM 753 N N . CYS A 1 97 ? 16.768 -7.961 -23.764 1.00 91.69 97 CYS A N 1
ATOM 754 C CA . CYS A 1 97 ? 17.665 -7.946 -24.905 1.00 91.69 97 CYS A CA 1
ATOM 755 C C . CYS A 1 97 ? 18.689 -9.062 -24.769 1.00 91.69 97 CYS A C 1
ATOM 757 O O . CYS A 1 97 ? 19.317 -9.197 -23.722 1.00 91.69 97 CYS A O 1
ATOM 759 N N . GLN A 1 98 ? 18.900 -9.815 -25.848 1.00 85.06 98 GLN A N 1
ATOM 760 C CA . GLN A 1 98 ? 19.736 -11.018 -25.851 1.00 85.06 98 GLN A CA 1
ATOM 761 C C . GLN A 1 98 ? 19.101 -12.141 -24.999 1.00 85.06 98 GLN A C 1
ATOM 763 O O . GLN A 1 98 ? 17.904 -12.145 -24.721 1.00 85.06 98 GLN A O 1
ATOM 768 N N . ASN A 1 99 ? 19.887 -13.151 -24.622 1.00 85.12 99 ASN A N 1
ATOM 769 C CA . ASN A 1 99 ? 19.466 -14.201 -23.695 1.00 85.12 99 ASN A CA 1
ATOM 770 C C . ASN A 1 99 ? 19.900 -13.848 -22.260 1.00 85.12 99 ASN A C 1
ATOM 772 O O . ASN A 1 99 ? 20.936 -14.330 -21.798 1.00 85.12 99 ASN A O 1
ATOM 776 N N . VAL A 1 100 ? 19.130 -13.003 -21.565 1.00 87.94 100 VAL A N 1
ATOM 777 C CA . VAL A 1 100 ? 19.394 -12.644 -20.157 1.00 87.94 100 VAL A CA 1
ATOM 778 C C . VAL A 1 100 ? 19.000 -13.807 -19.249 1.00 87.94 100 VAL A C 1
ATOM 780 O O . VAL A 1 100 ? 17.817 -14.107 -19.096 1.00 87.94 100 VAL A O 1
ATOM 783 N N . ALA A 1 101 ? 19.976 -14.472 -18.631 1.00 88.62 101 ALA A N 1
ATOM 784 C CA . ALA A 1 101 ? 19.721 -15.645 -17.790 1.00 88.62 101 ALA A CA 1
ATOM 785 C C . ALA A 1 101 ? 18.919 -15.309 -16.515 1.00 88.62 101 ALA A C 1
ATOM 787 O O . ALA A 1 101 ? 18.154 -16.137 -16.023 1.00 88.62 101 ALA A O 1
ATOM 788 N N . ASP A 1 102 ? 19.073 -14.089 -16.010 1.00 92.88 102 ASP A N 1
ATOM 789 C CA . ASP A 1 102 ? 18.543 -13.605 -14.735 1.00 92.88 102 ASP A CA 1
ATOM 790 C C . ASP A 1 102 ? 17.043 -13.259 -14.793 1.00 92.88 102 ASP A C 1
ATOM 792 O O . ASP A 1 102 ? 16.363 -13.261 -13.764 1.00 92.88 102 ASP A O 1
ATOM 796 N N . ILE A 1 103 ? 16.498 -12.982 -15.989 1.00 93.31 103 ILE A N 1
ATOM 797 C CA . ILE A 1 103 ? 15.154 -12.399 -16.124 1.00 93.31 103 ILE A CA 1
ATOM 798 C C . ILE A 1 103 ? 14.040 -13.364 -15.709 1.00 93.31 103 ILE A C 1
ATOM 800 O O . ILE A 1 103 ? 13.124 -12.976 -14.991 1.00 93.31 103 ILE A O 1
ATOM 804 N N . TYR A 1 104 ? 14.121 -14.633 -16.116 1.00 94.12 104 TYR A N 1
ATOM 805 C CA . TYR A 1 104 ? 13.102 -15.634 -15.788 1.00 94.12 104 TYR A CA 1
ATOM 806 C C . TYR A 1 104 ? 13.060 -15.936 -14.284 1.00 94.12 104 TYR A C 1
ATOM 808 O O . TYR A 1 104 ? 11.991 -15.775 -13.698 1.00 94.12 104 TYR A O 1
ATOM 816 N N . PRO A 1 105 ? 14.196 -16.248 -13.624 1.00 94.88 105 PRO A N 1
ATOM 817 C CA . PRO A 1 105 ? 14.227 -16.410 -12.173 1.00 94.88 105 PRO A CA 1
ATOM 818 C C . PRO A 1 105 ? 13.731 -15.183 -11.397 1.00 94.88 105 PRO A C 1
ATOM 820 O O . PRO A 1 105 ? 13.203 -15.337 -10.297 1.00 94.88 105 PRO A O 1
ATOM 823 N N . ALA A 1 106 ? 13.904 -13.968 -11.933 1.00 94.88 106 ALA A N 1
ATOM 824 C CA . ALA A 1 106 ? 13.390 -12.753 -11.306 1.00 94.88 106 ALA A CA 1
ATOM 825 C C . ALA A 1 106 ? 11.860 -12.664 -11.422 1.00 94.88 106 ALA A C 1
ATOM 827 O O . ALA A 1 106 ? 11.182 -12.388 -10.434 1.00 94.88 106 ALA A O 1
ATOM 828 N N . LEU A 1 107 ? 11.313 -12.947 -12.608 1.00 94.81 107 LEU A N 1
ATOM 829 C CA . LEU A 1 107 ? 9.869 -12.967 -12.862 1.00 94.81 107 LEU A CA 1
ATOM 830 C C . LEU A 1 107 ? 9.144 -14.074 -12.081 1.00 94.81 107 LEU A C 1
ATOM 832 O O . LEU A 1 107 ? 8.026 -13.848 -11.619 1.00 94.81 107 LEU A O 1
ATOM 836 N N . ASP A 1 108 ? 9.792 -15.223 -11.870 1.00 94.62 108 ASP A N 1
ATOM 837 C CA . ASP A 1 108 ? 9.269 -16.339 -11.066 1.00 94.62 108 ASP A CA 1
ATOM 838 C C . ASP A 1 108 ? 9.070 -15.975 -9.584 1.00 94.62 108 ASP A C 1
ATOM 840 O O . ASP A 1 108 ? 8.279 -16.608 -8.886 1.00 94.62 108 ASP A O 1
ATOM 844 N N . ARG A 1 109 ? 9.767 -14.946 -9.082 1.00 92.69 109 ARG A N 1
ATOM 845 C CA . ARG A 1 109 ? 9.613 -14.453 -7.700 1.00 92.69 109 ARG A CA 1
ATOM 846 C C . ARG A 1 109 ? 8.438 -13.497 -7.530 1.00 92.69 109 ARG A C 1
ATOM 848 O O . ARG A 1 109 ? 8.119 -13.125 -6.401 1.00 92.69 109 ARG A O 1
ATOM 855 N N . LEU A 1 110 ? 7.823 -13.075 -8.630 1.00 93.12 110 LEU A N 1
ATOM 856 C CA . LEU A 1 110 ? 6.710 -12.143 -8.623 1.00 93.12 110 LEU A CA 1
ATOM 857 C C . LEU A 1 110 ? 5.387 -12.894 -8.700 1.00 93.12 110 LEU A C 1
ATOM 859 O O . LEU A 1 110 ? 5.225 -13.841 -9.463 1.00 93.12 110 LEU A O 1
ATOM 863 N N . TYR A 1 111 ? 4.409 -12.421 -7.941 1.00 91.69 111 TYR A N 1
ATOM 864 C CA . TYR A 1 111 ? 3.026 -12.830 -8.122 1.00 91.69 111 TYR A CA 1
ATOM 865 C C . TYR A 1 111 ? 2.435 -12.239 -9.407 1.00 91.69 111 TYR A C 1
ATOM 867 O O . TYR A 1 111 ? 1.704 -12.912 -10.129 1.00 91.69 111 TYR A O 1
ATOM 875 N N . TRP A 1 112 ? 2.749 -10.971 -9.685 1.00 91.12 112 TRP A N 1
ATOM 876 C CA . TRP A 1 112 ? 2.313 -10.267 -10.888 1.00 91.12 112 TRP A CA 1
ATOM 877 C C . TRP A 1 112 ? 3.517 -9.715 -11.642 1.00 91.12 112 TRP A C 1
ATOM 879 O O . TRP A 1 112 ? 4.374 -9.054 -11.055 1.00 91.12 112 TRP A O 1
ATOM 889 N N . GLN A 1 113 ? 3.563 -9.971 -12.946 1.00 90.62 113 GLN A N 1
ATOM 890 C CA . GLN A 1 113 ? 4.634 -9.542 -13.835 1.00 90.62 113 GLN A CA 1
ATOM 891 C C . GLN A 1 113 ? 4.128 -8.490 -14.833 1.00 90.62 113 GLN A C 1
ATOM 893 O O . GLN A 1 113 ? 3.081 -8.697 -15.459 1.00 90.62 113 GLN A O 1
ATOM 898 N N . PRO A 1 114 ? 4.888 -7.408 -15.081 1.00 90.44 114 PRO A N 1
ATOM 899 C CA . PRO A 1 114 ? 4.696 -6.606 -16.280 1.00 90.44 114 PRO A CA 1
ATOM 900 C C . PRO A 1 114 ? 4.917 -7.460 -17.543 1.00 90.44 114 PRO A C 1
ATOM 902 O O . PRO A 1 114 ? 5.661 -8.444 -17.505 1.00 90.44 114 PRO A O 1
ATOM 905 N N . PRO A 1 115 ? 4.306 -7.100 -18.686 1.00 93.25 115 PRO A N 1
ATOM 906 C CA . PRO A 1 115 ? 4.527 -7.817 -19.932 1.00 93.25 115 PRO A CA 1
ATOM 907 C C . PRO A 1 115 ? 6.006 -7.809 -20.341 1.00 93.25 115 PRO A C 1
ATOM 909 O O . PRO A 1 115 ? 6.665 -6.766 -20.320 1.00 93.25 115 PRO A O 1
ATOM 912 N N . LEU A 1 116 ? 6.490 -8.979 -20.763 1.00 95.75 116 LEU A N 1
ATOM 913 C CA . LEU A 1 116 ? 7.846 -9.189 -21.259 1.00 95.75 116 LEU A CA 1
ATOM 914 C C . LEU A 1 116 ? 7.855 -9.268 -22.789 1.00 95.75 116 LEU A C 1
ATOM 916 O O . LEU A 1 116 ? 7.178 -10.111 -23.383 1.00 95.75 116 LEU A O 1
ATOM 920 N N . ILE A 1 117 ? 8.678 -8.443 -23.422 1.00 96.56 117 ILE A N 1
ATOM 921 C CA . ILE A 1 117 ? 9.133 -8.627 -24.796 1.00 96.56 117 ILE A CA 1
ATOM 922 C C . ILE A 1 117 ? 10.547 -9.195 -24.734 1.00 96.56 117 ILE A C 1
ATOM 924 O O . ILE A 1 117 ? 11.391 -8.689 -24.003 1.00 96.56 117 ILE A O 1
ATOM 928 N N . GLU A 1 118 ? 10.823 -10.238 -25.502 1.00 96.12 118 GLU A N 1
ATOM 929 C CA . GLU A 1 118 ? 12.204 -10.654 -25.751 1.00 96.12 118 GLU A CA 1
ATOM 930 C C . GLU A 1 118 ? 12.659 -10.120 -27.101 1.00 96.12 118 GLU A C 1
ATOM 932 O O . GLU A 1 118 ? 11.897 -10.144 -28.068 1.00 96.12 118 GLU A O 1
ATOM 937 N N . TYR A 1 119 ? 13.894 -9.640 -27.169 1.00 93.94 119 TYR A N 1
ATOM 938 C CA . TYR A 1 119 ? 14.481 -9.080 -28.375 1.00 93.94 119 TYR A CA 1
ATOM 939 C C . TYR A 1 119 ? 15.859 -9.690 -28.612 1.00 93.94 119 TYR A C 1
ATOM 941 O O . TYR A 1 119 ? 16.738 -9.611 -27.754 1.00 93.94 119 TYR A O 1
ATOM 949 N N . GLY A 1 120 ? 16.053 -10.314 -29.774 1.00 89.50 120 GLY A N 1
ATOM 950 C CA . GLY A 1 120 ? 17.337 -10.914 -30.110 1.00 89.50 120 GLY A CA 1
ATOM 951 C C . GLY A 1 120 ? 17.603 -11.006 -31.605 1.00 89.50 120 GLY A C 1
ATOM 952 O O . GLY A 1 120 ? 16.692 -11.163 -32.418 1.00 89.50 120 GLY A O 1
ATOM 953 N N . ARG A 1 121 ? 18.892 -10.967 -31.953 1.00 88.25 121 ARG A N 1
ATOM 954 C CA . ARG A 1 121 ? 19.388 -11.118 -33.334 1.00 88.25 121 ARG A CA 1
ATOM 955 C C . ARG A 1 121 ? 19.922 -12.508 -33.699 1.00 88.25 121 ARG A C 1
ATOM 957 O O . ARG A 1 121 ? 20.230 -12.765 -34.857 1.00 88.25 121 ARG A O 1
ATOM 964 N N . LEU A 1 122 ? 20.080 -13.407 -32.723 1.00 90.81 122 LEU A N 1
ATOM 965 C CA . LEU A 1 122 ? 20.652 -14.742 -32.932 1.00 90.81 122 LEU A CA 1
ATOM 966 C C . LEU A 1 122 ? 19.599 -15.832 -32.735 1.00 90.81 122 LEU A C 1
ATOM 968 O O . LEU A 1 122 ? 18.889 -15.846 -31.730 1.00 90.81 122 LEU A O 1
ATOM 972 N N . VAL A 1 123 ? 19.586 -16.823 -33.632 1.00 93.12 123 VAL A N 1
ATOM 973 C CA . VAL A 1 123 ? 18.749 -18.033 -33.500 1.00 93.12 123 VAL A CA 1
ATOM 974 C C . VAL A 1 123 ? 18.980 -18.724 -32.151 1.00 93.12 123 VAL A C 1
ATOM 976 O O . VAL A 1 123 ? 18.032 -19.184 -31.522 1.00 93.12 123 VAL A O 1
ATOM 979 N N . ALA A 1 124 ? 20.221 -18.739 -31.651 1.00 92.88 124 ALA A N 1
ATOM 980 C CA . ALA A 1 124 ? 20.537 -19.301 -30.339 1.00 92.88 124 ALA A CA 1
ATOM 981 C C . ALA A 1 124 ? 19.786 -18.598 -29.188 1.00 92.88 124 ALA A C 1
ATOM 983 O O . ALA A 1 124 ? 19.295 -19.275 -28.289 1.00 92.88 124 ALA A O 1
ATOM 984 N N . HIS A 1 125 ? 19.632 -17.268 -29.233 1.00 90.81 125 HIS A N 1
ATOM 985 C CA . HIS A 1 125 ? 18.865 -16.515 -28.229 1.00 90.81 125 HIS A CA 1
ATOM 986 C C . HIS A 1 125 ? 17.361 -16.807 -28.335 1.00 90.81 125 HIS A C 1
ATOM 988 O O . HIS A 1 125 ? 16.670 -16.961 -27.326 1.00 90.81 125 HIS A O 1
ATOM 994 N N . ALA A 1 126 ? 16.852 -16.933 -29.563 1.00 92.19 126 ALA A N 1
ATOM 995 C CA . ALA A 1 126 ? 15.456 -17.278 -29.819 1.00 92.19 126 ALA A CA 1
ATOM 996 C C . ALA A 1 126 ? 15.087 -18.675 -29.297 1.00 92.19 126 ALA A C 1
ATOM 998 O O . ALA A 1 126 ? 13.988 -18.873 -28.779 1.00 92.19 126 ALA A O 1
ATOM 999 N N . LEU A 1 127 ? 16.017 -19.631 -29.377 1.00 93.56 127 LEU A N 1
ATOM 1000 C CA . LEU A 1 127 ? 15.815 -21.001 -28.901 1.00 93.56 127 LEU A CA 1
ATOM 1001 C C . LEU A 1 127 ? 16.027 -21.177 -27.388 1.00 93.56 127 LEU A C 1
ATOM 1003 O O . LEU A 1 127 ? 15.534 -22.155 -26.818 1.00 93.56 127 LEU A O 1
ATOM 1007 N N . ALA A 1 128 ? 16.736 -20.251 -26.740 1.00 90.12 128 ALA A N 1
ATOM 1008 C CA . ALA A 1 128 ? 17.055 -20.313 -25.318 1.00 90.12 128 ALA A CA 1
ATOM 1009 C C . ALA A 1 128 ? 15.848 -20.005 -24.414 1.00 90.12 128 ALA A C 1
ATOM 1011 O O . ALA A 1 128 ? 14.897 -19.334 -24.811 1.00 90.12 128 ALA A O 1
ATOM 1012 N N . GLY A 1 129 ? 15.896 -20.475 -23.168 1.00 84.94 129 GLY A N 1
ATOM 1013 C CA . GLY A 1 129 ? 14.867 -20.200 -22.164 1.00 84.94 129 GLY A CA 1
ATOM 1014 C C . GLY A 1 129 ? 13.500 -20.867 -22.428 1.00 84.94 129 GLY A C 1
ATOM 1015 O O . GLY A 1 129 ? 13.292 -21.547 -23.442 1.00 84.94 129 GLY A O 1
ATOM 1016 N N . PRO A 1 130 ? 12.555 -20.726 -21.481 1.00 88.25 130 PRO A N 1
ATOM 1017 C CA . PRO A 1 130 ? 11.277 -21.440 -21.513 1.00 88.25 130 PRO A CA 1
ATOM 1018 C C . PRO A 1 130 ? 10.129 -20.697 -22.229 1.00 88.25 130 PRO A C 1
ATOM 1020 O O . PRO A 1 130 ? 9.075 -21.292 -22.428 1.00 88.25 130 PRO A O 1
ATOM 1023 N N . LYS A 1 131 ? 10.295 -19.422 -22.610 1.00 92.56 131 LYS A N 1
ATOM 1024 C CA . LYS A 1 131 ? 9.339 -18.588 -23.380 1.00 92.56 131 LYS A CA 1
ATOM 1025 C C . LYS A 1 131 ? 7.913 -18.429 -22.812 1.00 92.56 131 LYS A C 1
ATOM 1027 O O . LYS A 1 131 ? 7.013 -17.952 -23.513 1.00 92.56 131 LYS A O 1
ATOM 1032 N N . HIS A 1 132 ? 7.660 -18.828 -21.562 1.00 92.19 132 HIS A N 1
ATOM 1033 C CA . HIS A 1 132 ? 6.311 -18.818 -20.975 1.00 92.19 132 HIS A CA 1
ATOM 1034 C C . HIS A 1 132 ? 5.861 -17.431 -20.488 1.00 92.19 132 HIS A C 1
ATOM 1036 O O . HIS A 1 132 ? 4.668 -17.146 -20.547 1.00 92.19 132 HIS A O 1
ATOM 1042 N N . PHE A 1 133 ? 6.792 -16.548 -20.103 1.00 93.00 133 PHE A N 1
ATOM 1043 C CA . PHE A 1 133 ? 6.494 -15.139 -19.800 1.00 93.00 133 PHE A CA 1
ATOM 1044 C C . PHE A 1 133 ? 6.543 -14.221 -21.028 1.00 93.00 133 PHE A C 1
ATOM 1046 O O . PHE A 1 133 ? 5.994 -13.123 -20.999 1.00 93.00 133 PHE A O 1
ATOM 1053 N N . THR A 1 134 ? 7.166 -14.658 -22.125 1.00 94.94 134 THR A N 1
ATOM 1054 C CA . THR A 1 134 ? 7.328 -13.869 -23.353 1.00 94.94 134 THR A CA 1
ATOM 1055 C C . THR A 1 134 ? 5.977 -13.537 -23.967 1.00 94.94 134 THR A C 1
ATOM 1057 O O . THR A 1 134 ? 5.312 -14.407 -24.534 1.00 94.94 134 THR A O 1
ATOM 1060 N N . ARG A 1 135 ? 5.559 -12.272 -23.910 1.00 95.12 135 ARG A N 1
ATOM 1061 C CA . ARG A 1 135 ? 4.324 -11.814 -24.552 1.00 95.12 135 ARG A CA 1
ATOM 1062 C C . ARG A 1 135 ? 4.510 -11.635 -26.052 1.00 95.12 135 ARG A C 1
ATOM 1064 O O . ARG A 1 135 ? 3.605 -11.975 -26.817 1.00 95.12 135 ARG A O 1
ATOM 1071 N N . ARG A 1 136 ? 5.677 -11.131 -26.454 1.00 96.88 136 ARG A N 1
ATOM 1072 C CA . ARG A 1 136 ? 6.128 -11.010 -27.845 1.00 96.88 136 ARG A CA 1
ATOM 1073 C C . ARG A 1 136 ? 7.616 -11.322 -27.933 1.00 96.88 136 ARG A C 1
ATOM 1075 O O . ARG A 1 136 ? 8.359 -11.010 -27.007 1.00 96.88 136 ARG A O 1
ATOM 1082 N N . TYR A 1 137 ? 8.034 -11.919 -29.042 1.00 97.19 137 TYR A N 1
ATOM 1083 C CA . TYR A 1 137 ? 9.447 -12.072 -29.373 1.00 97.19 137 TYR A CA 1
ATOM 1084 C C . TYR A 1 137 ? 9.752 -11.272 -30.635 1.00 97.19 137 TYR A C 1
ATOM 1086 O O . TYR A 1 137 ? 9.086 -11.462 -31.650 1.00 97.19 137 TYR A O 1
ATOM 1094 N N . VAL A 1 138 ? 10.753 -10.402 -30.591 1.00 96.81 138 VAL A N 1
ATOM 1095 C CA . VAL A 1 138 ? 11.221 -9.624 -31.739 1.00 96.81 138 VAL A CA 1
ATOM 1096 C C . VAL A 1 138 ? 12.491 -10.266 -32.285 1.00 96.81 138 VAL A C 1
ATOM 1098 O O . VAL A 1 138 ? 13.517 -10.303 -31.609 1.00 96.81 138 VAL A O 1
ATOM 1101 N N . GLY A 1 139 ? 12.416 -10.778 -33.513 1.00 94.88 139 GLY A N 1
ATOM 1102 C CA . GLY A 1 139 ? 13.579 -11.212 -34.285 1.00 94.88 139 GLY A CA 1
ATOM 1103 C C . GLY A 1 139 ? 13.956 -10.169 -35.335 1.00 94.88 139 GLY A C 1
ATOM 1104 O O . GLY A 1 139 ? 13.072 -9.574 -35.952 1.00 94.88 139 GLY A O 1
ATOM 1105 N N . THR A 1 140 ? 15.256 -9.973 -35.573 1.00 92.06 140 THR A N 1
ATOM 1106 C CA . THR A 1 140 ? 15.756 -9.049 -36.613 1.00 92.06 140 THR A CA 1
ATOM 1107 C C . THR A 1 140 ? 15.752 -9.645 -38.024 1.00 92.06 140 THR A C 1
ATOM 1109 O O . THR A 1 140 ? 15.823 -8.905 -39.005 1.00 92.06 140 THR A O 1
ATOM 1112 N N . SER A 1 141 ? 15.616 -10.971 -38.143 1.00 92.81 141 SER A N 1
ATOM 1113 C CA . SER A 1 141 ? 15.501 -11.703 -39.409 1.00 92.81 141 SER A CA 1
ATOM 1114 C C . SER A 1 141 ? 14.364 -12.729 -39.368 1.00 92.81 141 SER A C 1
ATOM 1116 O O . SER A 1 141 ? 13.859 -13.084 -38.297 1.00 92.81 141 SER A O 1
ATOM 1118 N N . SER A 1 142 ? 13.956 -13.224 -40.542 1.00 95.00 142 SER A N 1
ATOM 1119 C CA . SER A 1 142 ? 12.908 -14.253 -40.622 1.00 95.00 142 SER A CA 1
ATOM 1120 C C . SER A 1 142 ? 13.346 -15.551 -39.943 1.00 95.00 142 SER A C 1
ATOM 1122 O O . SER A 1 142 ? 12.548 -16.157 -39.240 1.00 95.00 142 SER A O 1
ATOM 1124 N N . GLU A 1 143 ? 14.622 -15.930 -40.061 1.00 96.44 143 GLU A N 1
ATOM 1125 C CA . GLU A 1 143 ? 15.175 -17.124 -39.414 1.00 96.44 143 GLU A CA 1
ATOM 1126 C C . GLU A 1 143 ? 15.091 -17.035 -37.884 1.00 96.44 143 GLU A C 1
ATOM 1128 O O . GLU A 1 143 ? 14.720 -18.004 -37.223 1.00 96.44 143 GLU A O 1
ATOM 1133 N N . VAL A 1 144 ? 15.404 -15.868 -37.310 1.00 95.50 144 VAL A N 1
ATOM 1134 C CA . VAL A 1 144 ? 15.338 -15.652 -35.856 1.00 95.50 144 VAL A CA 1
ATOM 1135 C C . VAL A 1 144 ? 13.889 -15.636 -35.372 1.00 95.50 144 VAL A C 1
ATOM 1137 O O . VAL A 1 144 ? 13.570 -16.280 -34.372 1.00 95.50 144 VAL A O 1
ATOM 1140 N N . ARG A 1 145 ? 12.996 -14.949 -36.100 1.00 96.62 145 ARG A N 1
ATOM 1141 C CA . ARG A 1 145 ? 11.556 -14.952 -35.812 1.00 96.62 145 ARG A CA 1
ATOM 1142 C C . ARG A 1 145 ? 10.996 -16.376 -35.825 1.00 96.62 145 ARG A C 1
ATOM 1144 O O . ARG A 1 145 ? 10.304 -16.761 -34.888 1.00 96.62 145 ARG A O 1
ATOM 1151 N N . ASP A 1 146 ? 11.303 -17.159 -36.857 1.00 97.56 146 ASP A N 1
ATOM 1152 C CA . ASP A 1 146 ? 10.776 -18.519 -37.016 1.00 97.56 146 ASP A CA 1
ATOM 1153 C C . ASP A 1 146 ? 11.327 -19.466 -35.942 1.00 97.56 146 ASP A C 1
ATOM 1155 O O . ASP A 1 146 ? 10.593 -20.298 -35.400 1.00 97.56 146 ASP A O 1
ATOM 1159 N N . ALA A 1 147 ? 12.592 -19.287 -35.549 1.00 97.38 147 ALA A N 1
ATOM 1160 C CA . ALA A 1 147 ? 13.168 -19.990 -34.410 1.00 97.38 147 ALA A CA 1
ATOM 1161 C C . ALA A 1 147 ? 12.421 -19.673 -33.103 1.00 97.38 147 ALA A C 1
ATOM 1163 O O . ALA A 1 147 ? 12.090 -20.595 -32.356 1.00 97.38 147 ALA A O 1
ATOM 1164 N N . ALA A 1 148 ? 12.093 -18.404 -32.843 1.00 96.44 148 ALA A N 1
ATOM 1165 C CA . ALA A 1 148 ? 11.320 -18.019 -31.663 1.00 96.44 148 ALA A CA 1
ATOM 1166 C C . ALA A 1 148 ? 9.890 -18.574 -31.705 1.00 96.44 148 ALA A C 1
ATOM 1168 O O . ALA A 1 148 ? 9.423 -19.136 -30.714 1.00 96.44 148 ALA A O 1
ATOM 1169 N N . ALA A 1 149 ? 9.224 -18.495 -32.863 1.00 97.31 149 ALA A N 1
ATOM 1170 C CA . ALA A 1 149 ? 7.886 -19.045 -33.069 1.00 97.31 149 ALA A CA 1
ATOM 1171 C C . ALA A 1 149 ? 7.833 -20.537 -32.702 1.00 97.31 149 ALA A C 1
ATOM 1173 O O . ALA A 1 149 ? 6.928 -20.964 -31.990 1.00 97.31 149 ALA A O 1
ATOM 1174 N N . SER A 1 150 ? 8.860 -21.314 -33.076 1.00 96.81 150 SER A N 1
ATOM 1175 C CA . SER A 1 150 ? 8.958 -22.746 -32.745 1.00 96.81 150 SER A CA 1
ATOM 1176 C C . SER A 1 150 ? 9.004 -23.056 -31.237 1.00 96.81 150 SER A C 1
ATOM 1178 O O . SER A 1 150 ? 8.747 -24.189 -30.826 1.00 96.81 150 SER A O 1
ATOM 1180 N N . ARG A 1 151 ? 9.319 -22.060 -30.398 1.00 95.75 151 ARG A N 1
ATOM 1181 C CA . ARG A 1 151 ? 9.364 -22.160 -28.928 1.00 95.75 151 ARG A CA 1
ATOM 1182 C C . ARG A 1 151 ? 8.134 -21.560 -28.248 1.00 95.75 151 ARG A C 1
ATOM 1184 O O . ARG A 1 151 ? 7.988 -21.692 -27.036 1.00 95.75 151 ARG A O 1
ATOM 1191 N N . MET A 1 152 ? 7.243 -20.928 -29.007 1.00 95.56 152 MET A N 1
ATOM 1192 C CA . MET A 1 152 ? 6.039 -20.260 -28.515 1.00 95.56 152 MET A CA 1
ATOM 1193 C C . MET A 1 152 ? 4.780 -21.010 -28.969 1.00 95.56 152 MET A C 1
ATOM 1195 O O . MET A 1 152 ? 3.905 -20.423 -29.593 1.00 95.56 152 MET A O 1
ATOM 1199 N N . ALA A 1 153 ? 4.681 -22.307 -28.658 1.00 94.12 153 ALA A N 1
ATOM 1200 C CA . ALA A 1 153 ? 3.559 -23.151 -29.083 1.00 94.12 153 ALA A CA 1
ATOM 1201 C C . ALA A 1 153 ? 2.184 -22.547 -28.713 1.00 94.12 153 ALA A C 1
ATOM 1203 O O . ALA A 1 153 ? 1.962 -22.150 -27.564 1.00 94.12 153 ALA A O 1
ATOM 1204 N N . GLY A 1 154 ? 1.271 -22.467 -29.687 1.00 95.06 154 GLY A N 1
ATOM 1205 C CA . GLY A 1 154 ? -0.047 -21.820 -29.567 1.00 95.06 154 GLY A CA 1
ATOM 1206 C C . GLY A 1 154 ? -0.015 -20.283 -29.542 1.00 95.06 154 GLY A C 1
ATOM 1207 O O . GLY A 1 154 ? -1.045 -19.634 -29.347 1.00 95.06 154 GLY A O 1
ATOM 1208 N N . ARG A 1 155 ? 1.172 -19.693 -29.684 1.00 95.75 155 ARG A N 1
ATOM 1209 C CA . ARG A 1 155 ? 1.468 -18.255 -29.690 1.00 95.75 155 ARG A CA 1
ATOM 1210 C C . ARG A 1 155 ? 2.503 -17.930 -30.771 1.00 95.75 155 ARG A C 1
ATOM 1212 O O . ARG A 1 155 ? 3.233 -16.952 -30.645 1.00 95.75 155 ARG A O 1
ATOM 1219 N N . GLU A 1 156 ? 2.584 -18.738 -31.824 1.00 97.38 156 GLU A N 1
ATOM 1220 C CA . GLU A 1 156 ? 3.590 -18.636 -32.881 1.00 97.38 156 GLU A CA 1
ATOM 1221 C C . GLU A 1 156 ? 3.536 -17.260 -33.561 1.00 97.38 156 GLU A C 1
ATOM 1223 O O . GLU A 1 156 ? 4.569 -16.653 -33.830 1.00 97.38 156 GLU A O 1
ATOM 1228 N N . GLN A 1 157 ? 2.329 -16.714 -33.742 1.00 95.94 157 GLN A N 1
ATOM 1229 C CA . GLN A 1 157 ? 2.084 -15.377 -34.290 1.00 95.94 157 GLN A CA 1
ATOM 1230 C C . GLN A 1 157 ? 2.615 -14.224 -33.419 1.00 95.94 157 GLN A C 1
ATOM 1232 O O . GLN A 1 157 ? 2.652 -13.084 -33.873 1.00 95.94 157 GLN A O 1
ATOM 1237 N N . HIS A 1 158 ? 2.993 -14.490 -32.165 1.00 96.38 158 HIS A N 1
ATOM 1238 C CA . HIS A 1 158 ? 3.576 -13.494 -31.264 1.00 96.38 158 HIS A CA 1
ATOM 1239 C C . HIS A 1 158 ? 5.097 -13.359 -31.426 1.00 96.38 158 HIS A C 1
ATOM 1241 O O . HIS A 1 158 ? 5.688 -12.467 -30.811 1.00 96.38 158 HIS A O 1
ATOM 1247 N N . ALA A 1 159 ? 5.726 -14.198 -32.254 1.00 97.12 159 ALA A N 1
ATOM 1248 C CA . ALA A 1 159 ? 7.061 -13.944 -32.771 1.00 97.12 159 ALA A CA 1
ATOM 1249 C C . ALA A 1 159 ? 6.958 -13.054 -34.019 1.00 97.12 159 ALA A C 1
ATOM 1251 O O . ALA A 1 159 ? 6.355 -13.428 -35.026 1.00 97.12 159 ALA A O 1
ATOM 1252 N N . ILE A 1 160 ? 7.549 -11.866 -33.958 1.00 9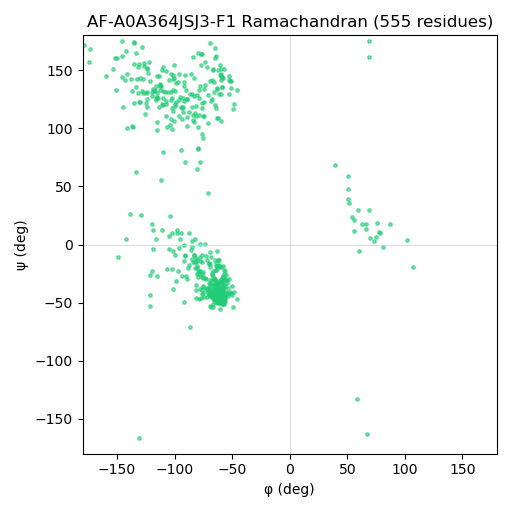6.88 160 ILE A N 1
ATOM 1253 C CA . ILE A 1 160 ? 7.430 -10.836 -34.989 1.00 96.88 160 ILE A CA 1
ATOM 1254 C C . ILE A 1 160 ? 8.794 -10.430 -35.541 1.00 96.88 160 ILE A C 1
ATOM 1256 O O . ILE A 1 160 ? 9.832 -10.612 -34.904 1.00 96.88 160 ILE A O 1
ATOM 1260 N N . LEU A 1 161 ? 8.774 -9.881 -36.754 1.00 95.69 161 LEU A N 1
ATOM 1261 C CA . LEU A 1 161 ? 9.953 -9.373 -37.441 1.00 95.69 161 LEU A CA 1
ATOM 1262 C C . LEU A 1 161 ? 9.983 -7.849 -37.334 1.00 95.69 161 LEU A C 1
ATOM 1264 O O . LEU A 1 161 ? 9.104 -7.185 -37.885 1.00 95.69 161 LEU A O 1
ATOM 1268 N N . ILE A 1 162 ? 11.008 -7.310 -36.680 1.00 94.38 162 ILE A N 1
ATOM 1269 C CA . ILE A 1 162 ? 11.356 -5.888 -36.768 1.00 94.38 162 ILE A CA 1
ATOM 1270 C C . ILE A 1 162 ? 12.817 -5.814 -37.224 1.00 94.38 162 ILE A C 1
ATOM 1272 O O . ILE A 1 162 ? 13.676 -6.338 -36.517 1.00 94.38 162 ILE A O 1
ATOM 1276 N N . PRO A 1 163 ? 13.114 -5.218 -38.396 1.00 89.19 163 PRO A N 1
ATOM 1277 C CA . PRO A 1 163 ? 14.482 -5.129 -38.902 1.00 89.19 163 PRO A CA 1
ATOM 1278 C C . PRO A 1 163 ? 15.435 -4.436 -37.923 1.00 89.19 163 PRO A C 1
ATOM 1280 O O . PRO A 1 163 ? 15.026 -3.553 -37.167 1.00 89.19 163 PRO A O 1
ATOM 1283 N N . SER A 1 164 ? 16.714 -4.813 -37.977 1.00 83.56 164 SER A N 1
ATOM 1284 C CA . SER A 1 164 ? 17.754 -4.232 -37.126 1.00 83.56 164 SER A CA 1
ATOM 1285 C C . SER A 1 164 ? 17.917 -2.731 -37.381 1.00 83.56 164 SER A C 1
ATOM 1287 O O . SER A 1 164 ? 18.108 -2.293 -38.519 1.00 83.56 164 SER A O 1
ATOM 1289 N N . ALA A 1 165 ? 17.895 -1.937 -36.307 1.00 83.00 165 ALA A N 1
ATOM 1290 C CA . ALA A 1 165 ? 18.178 -0.504 -36.367 1.00 83.00 165 ALA A CA 1
ATOM 1291 C C . ALA A 1 165 ? 19.621 -0.215 -36.813 1.00 83.00 165 ALA A C 1
ATOM 1293 O O . ALA A 1 165 ? 19.898 0.868 -37.319 1.00 83.00 165 ALA A O 1
ATOM 1294 N N . ARG A 1 166 ? 20.541 -1.175 -36.661 1.00 81.38 166 ARG A N 1
ATOM 1295 C CA . ARG A 1 166 ? 21.914 -1.048 -37.159 1.00 81.38 166 ARG A CA 1
ATOM 1296 C C . ARG A 1 166 ? 21.983 -1.103 -38.682 1.00 81.38 166 ARG A C 1
ATOM 1298 O O . ARG A 1 166 ? 22.703 -0.309 -39.283 1.00 81.38 166 ARG A O 1
ATOM 1305 N N . ASP A 1 167 ? 21.236 -2.019 -39.293 1.00 82.50 167 ASP A N 1
ATOM 1306 C CA . ASP A 1 167 ? 21.223 -2.199 -40.749 1.00 82.50 167 ASP A CA 1
ATOM 1307 C C . ASP A 1 167 ? 20.453 -1.069 -41.452 1.00 82.50 167 ASP A C 1
ATOM 1309 O O . ASP A 1 167 ? 20.767 -0.700 -42.586 1.00 82.50 167 ASP A O 1
ATOM 1313 N N . PHE A 1 168 ? 19.462 -0.485 -40.766 1.00 81.81 168 PHE A N 1
ATOM 1314 C CA . PHE A 1 168 ? 18.585 0.560 -41.301 1.00 81.81 168 PHE A CA 1
ATOM 1315 C C . PHE A 1 168 ? 18.400 1.747 -40.325 1.00 81.81 168 PHE A C 1
ATOM 1317 O O . PHE A 1 168 ? 17.278 2.047 -39.912 1.00 81.81 168 PHE A O 1
ATOM 1324 N N . PRO A 1 169 ? 19.470 2.487 -39.974 1.00 75.88 169 PRO A N 1
ATOM 1325 C CA . PRO A 1 169 ? 19.469 3.469 -38.877 1.00 75.88 169 PRO A CA 1
ATOM 1326 C C . PRO A 1 169 ? 18.620 4.722 -39.120 1.00 75.88 169 PRO A C 1
ATOM 1328 O O . PRO A 1 169 ? 18.412 5.513 -38.202 1.00 75.88 169 PRO A O 1
ATOM 1331 N N . THR A 1 170 ? 18.146 4.930 -40.348 1.00 76.81 170 THR A N 1
ATOM 1332 C CA . THR A 1 170 ? 17.311 6.074 -40.748 1.00 76.81 170 THR A CA 1
ATOM 1333 C C . THR A 1 170 ? 15.912 5.661 -41.206 1.00 76.81 170 THR A C 1
ATOM 1335 O O . THR A 1 170 ? 15.138 6.508 -41.657 1.00 76.81 170 THR A O 1
ATOM 1338 N N . ASP A 1 171 ? 15.566 4.373 -41.116 1.00 82.31 171 ASP A N 1
ATOM 1339 C CA . ASP A 1 171 ? 14.266 3.886 -41.562 1.00 82.31 171 ASP A CA 1
ATOM 1340 C C . ASP A 1 171 ? 13.187 4.161 -40.513 1.00 82.31 171 ASP A C 1
ATOM 1342 O O . ASP A 1 171 ? 13.021 3.429 -39.535 1.00 82.31 171 ASP A O 1
ATOM 1346 N N . ALA A 1 172 ? 12.403 5.212 -40.757 1.00 84.00 172 ALA A N 1
ATOM 1347 C CA . ALA A 1 172 ? 11.313 5.621 -39.879 1.00 84.00 172 ALA A CA 1
ATOM 1348 C C . ALA A 1 172 ? 10.271 4.512 -39.630 1.00 84.00 172 ALA A C 1
ATOM 1350 O O . ALA A 1 172 ? 9.579 4.536 -38.613 1.00 84.00 172 ALA A O 1
ATOM 1351 N N . ARG A 1 173 ? 10.177 3.506 -40.513 1.00 88.31 173 ARG A N 1
ATOM 1352 C CA . ARG A 1 173 ? 9.252 2.377 -40.340 1.00 88.31 173 ARG A CA 1
ATOM 1353 C C . ARG A 1 173 ? 9.607 1.517 -39.130 1.00 88.31 173 ARG A C 1
ATOM 1355 O O . ARG A 1 173 ? 8.699 0.942 -38.541 1.00 88.31 173 ARG A O 1
ATOM 1362 N N . ILE A 1 174 ? 10.885 1.435 -38.743 1.00 90.31 174 ILE A N 1
ATOM 1363 C CA . ILE A 1 174 ? 11.311 0.675 -37.556 1.00 90.31 174 ILE A CA 1
ATOM 1364 C C . ILE A 1 174 ? 10.694 1.278 -36.293 1.00 90.31 174 ILE A C 1
ATOM 1366 O O . ILE A 1 174 ? 10.169 0.542 -35.462 1.00 90.31 174 ILE A O 1
ATOM 1370 N N . ILE A 1 175 ? 10.683 2.609 -36.185 1.00 90.19 175 ILE A N 1
ATOM 1371 C CA . ILE A 1 175 ? 10.079 3.325 -35.053 1.00 90.19 175 ILE A CA 1
ATOM 1372 C C . ILE A 1 175 ? 8.580 3.027 -34.998 1.00 90.19 175 ILE A C 1
ATOM 1374 O O . ILE A 1 175 ? 8.091 2.573 -33.970 1.00 90.19 175 ILE A O 1
ATOM 1378 N N . THR A 1 176 ? 7.872 3.158 -36.126 1.00 91.69 176 THR A N 1
ATOM 1379 C CA . THR A 1 176 ? 6.432 2.861 -36.197 1.00 91.69 176 THR A CA 1
ATOM 1380 C C . THR A 1 176 ? 6.108 1.408 -35.826 1.00 91.69 176 THR A C 1
ATOM 1382 O O . THR A 1 176 ? 5.086 1.146 -35.195 1.00 91.69 176 THR A O 1
ATOM 1385 N N . LEU A 1 177 ? 6.959 0.447 -36.205 1.00 94.62 177 LEU A N 1
ATOM 1386 C CA . LEU A 1 177 ? 6.787 -0.959 -35.825 1.00 94.62 177 LEU A CA 1
ATOM 1387 C C . LEU A 1 177 ? 6.951 -1.167 -34.315 1.00 94.62 177 LEU A C 1
ATOM 1389 O O . LEU A 1 177 ? 6.150 -1.886 -33.719 1.00 94.62 177 LEU A O 1
ATOM 1393 N N . TRP A 1 178 ? 7.946 -0.526 -33.697 1.00 94.00 178 TRP A N 1
ATOM 1394 C CA . TRP A 1 178 ? 8.141 -0.573 -32.248 1.00 94.00 178 TRP A CA 1
ATOM 1395 C C . TRP A 1 178 ? 7.017 0.129 -31.486 1.00 94.00 178 TRP A C 1
ATOM 1397 O O . TRP A 1 178 ? 6.485 -0.456 -30.551 1.00 94.00 178 TRP A O 1
ATOM 1407 N N . GLU A 1 179 ? 6.595 1.326 -31.898 1.00 92.06 179 GLU A N 1
ATOM 1408 C CA . GLU A 1 179 ? 5.460 2.035 -31.284 1.00 92.06 179 GLU A CA 1
ATOM 1409 C C . GLU A 1 179 ? 4.195 1.179 -31.298 1.00 92.06 179 GLU A C 1
ATOM 1411 O O . GLU A 1 179 ? 3.535 1.010 -30.273 1.00 92.06 179 GLU A O 1
ATOM 1416 N N . LYS A 1 180 ? 3.896 0.572 -32.453 1.00 93.69 180 LYS A N 1
ATOM 1417 C CA . LYS A 1 180 ? 2.754 -0.326 -32.604 1.00 93.69 180 LYS A CA 1
ATOM 1418 C C . LYS A 1 180 ? 2.870 -1.549 -31.692 1.00 93.69 180 LYS A C 1
ATOM 1420 O O . LYS A 1 180 ? 1.895 -1.913 -31.046 1.00 93.69 180 LYS A O 1
ATOM 1425 N N . LEU A 1 181 ? 4.048 -2.171 -31.630 1.00 95.00 181 LEU A N 1
ATOM 1426 C CA . LEU A 1 181 ? 4.301 -3.316 -30.757 1.00 95.00 181 LEU A CA 1
ATOM 1427 C C . LEU A 1 181 ? 4.087 -2.969 -29.281 1.00 95.00 181 LEU A C 1
ATOM 1429 O O . LEU A 1 181 ? 3.456 -3.735 -28.554 1.00 95.00 181 LEU A O 1
ATOM 1433 N N . LEU A 1 182 ? 4.636 -1.837 -28.839 1.00 93.25 182 LEU A N 1
ATOM 1434 C CA . LEU A 1 182 ? 4.514 -1.371 -27.463 1.00 93.25 182 LEU A CA 1
ATOM 1435 C C . LEU A 1 182 ? 3.042 -1.151 -27.108 1.00 93.25 182 LEU A C 1
ATOM 1437 O O . LEU A 1 182 ? 2.581 -1.693 -26.105 1.00 93.25 182 LEU A O 1
ATOM 1441 N N . ASP A 1 183 ? 2.293 -0.440 -27.955 1.00 89.50 183 ASP A N 1
ATOM 1442 C CA . ASP A 1 183 ? 0.854 -0.234 -27.773 1.00 89.50 183 ASP A CA 1
ATOM 1443 C C . ASP A 1 183 ? 0.090 -1.574 -27.709 1.00 89.50 183 ASP A C 1
ATOM 1445 O O . ASP A 1 183 ? -0.640 -1.804 -26.746 1.00 89.50 183 ASP A O 1
ATOM 1449 N N . GLU A 1 184 ? 0.310 -2.498 -28.653 1.00 92.12 184 GLU A N 1
ATOM 1450 C CA . GLU A 1 184 ? -0.364 -3.810 -28.677 1.00 92.12 184 GLU A CA 1
ATOM 1451 C C . GLU A 1 184 ? -0.092 -4.639 -27.409 1.00 92.12 184 GLU A C 1
ATOM 1453 O O . GLU A 1 184 ? -0.992 -5.275 -26.859 1.00 92.12 184 GLU A O 1
ATOM 1458 N N . VAL A 1 185 ? 1.151 -4.648 -26.916 1.00 92.00 185 VAL A N 1
ATOM 1459 C CA . VAL A 1 185 ? 1.523 -5.406 -25.709 1.00 92.00 185 VAL A CA 1
ATOM 1460 C C . VAL A 1 185 ? 0.929 -4.791 -24.444 1.00 92.00 185 VAL A C 1
ATOM 1462 O O . VAL A 1 185 ? 0.599 -5.511 -23.498 1.00 92.00 185 VAL A O 1
ATOM 1465 N N . LEU A 1 186 ? 0.792 -3.469 -24.409 1.00 86.50 186 LEU A N 1
ATOM 1466 C CA . LEU A 1 186 ? 0.178 -2.761 -23.292 1.00 86.50 186 LEU A CA 1
ATOM 1467 C C . LEU A 1 186 ? -1.351 -2.912 -23.287 1.00 86.50 186 LEU A C 1
ATOM 1469 O O . LEU A 1 186 ? -1.935 -3.019 -22.209 1.00 86.50 186 LEU A O 1
ATOM 1473 N N . GLU A 1 187 ? -1.985 -2.957 -24.461 1.00 84.25 187 GLU A N 1
ATOM 1474 C CA . GLU A 1 187 ? -3.425 -3.211 -24.631 1.00 84.25 187 GLU A CA 1
ATOM 1475 C C . GLU A 1 187 ? -3.818 -4.652 -24.281 1.00 84.25 187 GLU A C 1
ATOM 1477 O O . GLU A 1 187 ? -4.902 -4.890 -23.757 1.00 84.25 187 GLU A O 1
ATOM 1482 N N . ASP A 1 188 ? -2.908 -5.604 -24.488 1.00 83.25 188 ASP A N 1
ATOM 1483 C CA . ASP A 1 188 ? -3.066 -7.024 -24.151 1.00 83.25 188 ASP A CA 1
ATOM 1484 C C . ASP A 1 188 ? -3.223 -7.315 -22.642 1.00 83.25 188 ASP A C 1
ATOM 1486 O O . ASP A 1 188 ? -3.424 -8.471 -22.241 1.00 83.25 188 ASP A O 1
ATOM 1490 N N . ARG A 1 189 ? -3.090 -6.302 -21.781 1.00 77.81 189 ARG A N 1
ATOM 1491 C CA . ARG A 1 189 ? -3.191 -6.464 -20.331 1.00 77.81 189 ARG A CA 1
ATOM 1492 C C . ARG A 1 189 ? -4.615 -6.793 -19.904 1.00 77.81 189 ARG A C 1
ATOM 1494 O O . ARG A 1 189 ? -5.593 -6.219 -20.377 1.00 77.81 189 ARG A O 1
ATOM 1501 N N . GLN A 1 190 ? -4.725 -7.696 -18.934 1.00 71.38 190 GLN A N 1
ATOM 1502 C CA . GLN A 1 190 ? -6.010 -7.985 -18.313 1.00 71.38 190 GLN A CA 1
ATOM 1503 C C . GLN A 1 190 ? -6.541 -6.737 -17.606 1.00 71.38 190 GLN A C 1
ATOM 1505 O O . GLN A 1 190 ? -5.818 -6.059 -16.874 1.00 71.38 190 GLN A O 1
ATOM 1510 N N . SER A 1 191 ? -7.825 -6.452 -17.825 1.00 70.62 191 SER A N 1
ATOM 1511 C CA . SER A 1 191 ? -8.527 -5.416 -17.071 1.00 70.62 191 SER A CA 1
ATOM 1512 C C . SER A 1 191 ? -8.496 -5.746 -15.576 1.00 70.62 191 SER A C 1
ATOM 1514 O O . SER A 1 191 ? -8.572 -6.926 -15.216 1.00 70.62 191 SER A O 1
ATOM 1516 N N . PRO A 1 192 ? -8.412 -4.733 -14.697 1.00 70.69 192 PRO A N 1
ATOM 1517 C CA . PRO A 1 192 ? -8.469 -4.966 -13.262 1.00 70.69 192 PRO A CA 1
ATOM 1518 C C . PRO A 1 192 ? -9.798 -5.640 -12.906 1.00 70.69 192 PRO A C 1
ATOM 1520 O O . PRO A 1 192 ? -10.827 -5.325 -13.519 1.00 70.69 192 PRO A O 1
ATOM 1523 N N . PRO A 1 193 ? -9.820 -6.517 -11.893 1.00 77.19 193 PRO A N 1
ATOM 1524 C CA . PRO A 1 193 ? -11.074 -7.063 -11.409 1.00 77.19 193 PRO A CA 1
ATOM 1525 C C . PRO A 1 193 ? -12.004 -5.932 -10.921 1.00 77.19 193 PRO A C 1
ATOM 1527 O O . PRO A 1 193 ? -11.539 -4.859 -10.495 1.00 77.19 193 PRO A O 1
ATOM 1530 N N . PRO A 1 194 ? -13.332 -6.131 -11.002 1.00 87.38 194 PRO A N 1
ATOM 1531 C CA . PRO A 1 194 ? -14.279 -5.190 -10.422 1.00 87.38 194 PRO A CA 1
ATOM 1532 C C . PRO A 1 194 ? -14.037 -5.073 -8.913 1.00 87.38 194 PRO A C 1
ATOM 1534 O O . PRO A 1 194 ? -13.747 -6.067 -8.248 1.00 87.38 194 PRO A O 1
ATOM 1537 N N . VAL A 1 195 ? -14.173 -3.854 -8.385 1.00 91.38 195 VAL A N 1
ATOM 1538 C CA . VAL A 1 195 ? -14.151 -3.615 -6.933 1.00 91.38 195 VAL A CA 1
ATOM 1539 C C . VAL A 1 195 ? -15.285 -4.419 -6.307 1.00 91.38 195 VAL A C 1
ATOM 1541 O O . VAL A 1 195 ? -16.418 -4.350 -6.788 1.00 91.38 195 VAL A O 1
ATOM 1544 N N . SER A 1 196 ? -14.986 -5.193 -5.269 1.00 93.88 196 SER A N 1
ATOM 1545 C CA . SER A 1 196 ? -15.973 -6.100 -4.663 1.00 93.88 196 SER A CA 1
ATOM 1546 C C . SER A 1 196 ? -15.796 -6.333 -3.166 1.00 93.88 196 SER A C 1
ATOM 1548 O O . SER A 1 196 ? -16.687 -6.911 -2.546 1.00 93.88 196 SER A O 1
ATOM 1550 N N . ILE A 1 197 ? -14.683 -5.895 -2.568 1.00 97.38 197 ILE A N 1
ATOM 1551 C CA . ILE A 1 197 ? -14.393 -6.190 -1.157 1.00 97.38 197 ILE A CA 1
ATOM 1552 C C . ILE A 1 197 ? -15.133 -5.244 -0.203 1.00 97.38 197 ILE A C 1
ATOM 1554 O O . ILE A 1 197 ? -15.632 -5.676 0.840 1.00 97.38 197 ILE A O 1
ATOM 1558 N N . PHE A 1 198 ? -15.219 -3.963 -0.558 1.00 98.25 198 PHE A N 1
ATOM 1559 C CA . PHE A 1 198 ? -15.787 -2.921 0.294 1.00 98.25 198 PHE A CA 1
ATOM 1560 C C . PHE A 1 198 ? -17.121 -2.394 -0.246 1.00 98.25 198 PHE A C 1
ATOM 1562 O O . PHE A 1 198 ? -17.347 -2.368 -1.455 1.00 98.25 198 PHE A O 1
ATOM 1569 N N . GLN A 1 199 ? -18.001 -1.946 0.654 1.00 97.81 199 GLN A N 1
ATOM 1570 C CA . GLN A 1 199 ? -19.307 -1.373 0.305 1.00 97.81 199 GLN A CA 1
ATOM 1571 C C . GLN A 1 199 ? -19.201 -0.043 -0.454 1.00 97.81 199 GLN A C 1
ATOM 1573 O O . GLN A 1 199 ? -20.098 0.291 -1.229 1.00 97.81 199 GLN A O 1
ATOM 1578 N N . SER A 1 200 ? -18.120 0.715 -0.259 1.00 98.25 200 SER A N 1
ATOM 1579 C CA . SER A 1 200 ? -17.809 1.888 -1.074 1.00 98.25 200 SER A CA 1
ATOM 1580 C C . SER A 1 200 ? -16.324 1.967 -1.419 1.00 98.25 200 SER A C 1
ATOM 1582 O O . SER A 1 200 ? -15.450 1.666 -0.607 1.00 98.25 200 SER A O 1
ATOM 1584 N N . PHE A 1 201 ? -16.036 2.414 -2.645 1.00 98.00 201 PHE A N 1
ATOM 1585 C CA . PHE A 1 201 ? -14.663 2.651 -3.094 1.00 98.00 201 PHE A CA 1
ATOM 1586 C C . PHE A 1 201 ? -14.032 3.844 -2.364 1.00 98.00 201 PHE A C 1
ATOM 1588 O O . PHE A 1 201 ? -12.893 3.766 -1.919 1.00 98.00 201 PHE A O 1
ATOM 1595 N N . LEU A 1 202 ? -14.777 4.944 -2.215 1.00 98.50 202 LEU A N 1
ATOM 1596 C CA . LEU A 1 202 ? -14.383 6.048 -1.342 1.00 98.50 202 LEU A CA 1
ATOM 1597 C C . LEU A 1 202 ? -14.746 5.697 0.102 1.00 98.50 202 LEU A C 1
ATOM 1599 O O . LEU A 1 202 ? -15.889 5.328 0.376 1.00 98.50 202 LEU A O 1
ATOM 1603 N N . GLN A 1 203 ? -13.781 5.818 1.004 1.00 98.75 203 GLN A N 1
ATOM 1604 C CA . GLN A 1 203 ? -13.909 5.475 2.418 1.00 98.75 203 GLN A CA 1
ATOM 1605 C C . GLN A 1 203 ? -13.482 6.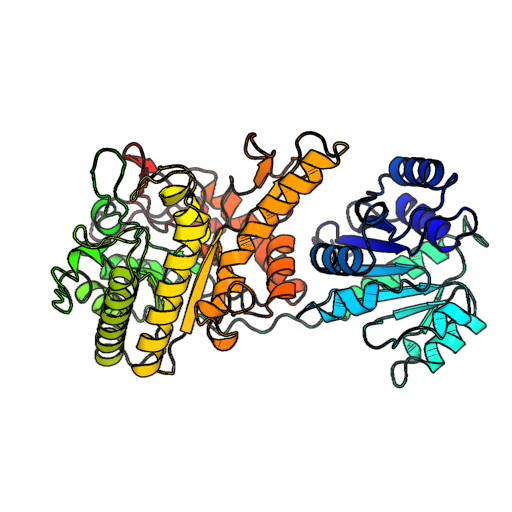663 3.286 1.00 98.75 203 GLN A C 1
ATOM 1607 O O . GLN A 1 203 ? -12.711 7.520 2.844 1.00 98.75 203 GLN A O 1
ATOM 1612 N N . GLY A 1 204 ? -13.981 6.718 4.518 1.00 98.62 204 GLY A N 1
ATOM 1613 C CA . GLY A 1 204 ? -13.552 7.698 5.517 1.00 98.62 204 GLY A CA 1
ATOM 1614 C C . GLY A 1 204 ? -12.810 7.026 6.665 1.00 98.62 204 GLY A C 1
ATOM 1615 O O . GLY A 1 204 ? -13.242 5.985 7.140 1.00 98.62 204 GLY A O 1
ATOM 1616 N N . GLY A 1 205 ? -11.714 7.610 7.129 1.00 98.50 205 GLY A N 1
ATOM 1617 C CA . GLY A 1 205 ? -10.995 7.121 8.299 1.00 98.50 205 GLY A CA 1
ATOM 1618 C C . GLY A 1 205 ? -11.136 8.061 9.485 1.00 98.50 205 GLY A C 1
ATOM 1619 O O . GLY A 1 205 ? -10.856 9.247 9.359 1.00 98.50 205 GLY A O 1
ATOM 1620 N N . PHE A 1 206 ? -11.571 7.571 10.637 1.00 98.56 206 PHE A N 1
ATOM 1621 C CA . PHE A 1 206 ? -11.588 8.359 11.865 1.00 98.56 206 PHE A CA 1
ATOM 1622 C C . PHE A 1 206 ? -10.234 8.247 12.561 1.00 98.56 206 PHE A C 1
ATOM 1624 O O . PHE A 1 206 ? -9.743 7.141 12.776 1.00 98.56 206 PHE A O 1
ATOM 1631 N N . GLU A 1 207 ? -9.633 9.389 12.922 1.00 96.88 207 GLU A N 1
ATOM 1632 C CA . GLU A 1 207 ? -8.384 9.377 13.683 1.00 96.88 207 GLU A CA 1
ATOM 1633 C C . GLU A 1 207 ? -8.617 8.732 15.050 1.00 96.88 207 GLU A C 1
ATOM 1635 O O . GLU A 1 207 ? -9.272 9.316 15.917 1.00 96.88 207 GLU A O 1
ATOM 1640 N N . CYS A 1 208 ? -8.077 7.529 15.235 1.00 97.00 208 CYS A N 1
ATOM 1641 C CA . CYS A 1 208 ? -8.325 6.699 16.408 1.00 97.00 208 CYS A CA 1
ATOM 1642 C C . CYS A 1 208 ? -7.063 6.390 17.222 1.00 97.00 208 CYS A C 1
ATOM 1644 O O . CYS A 1 208 ? -7.102 5.572 18.145 1.00 97.00 208 CYS A O 1
ATOM 1646 N N . SER A 1 209 ? -5.959 7.087 16.939 1.00 96.69 209 SER A N 1
ATOM 1647 C CA . SER A 1 209 ? -4.729 7.013 17.723 1.00 96.69 209 SER A CA 1
ATOM 1648 C C . SER A 1 209 ? -4.972 7.220 19.217 1.00 96.69 209 SER A C 1
ATOM 1650 O O . SER A 1 209 ? -5.642 8.168 19.638 1.00 96.69 209 SER A O 1
ATOM 1652 N N . THR A 1 210 ? -4.355 6.358 20.033 1.00 96.88 210 THR A N 1
ATOM 1653 C CA . THR A 1 210 ? -4.409 6.456 21.504 1.00 96.88 210 THR A CA 1
ATOM 1654 C C . THR A 1 210 ? -3.038 6.404 22.192 1.00 96.88 210 THR A C 1
ATOM 1656 O O . THR A 1 210 ? -2.912 5.981 23.351 1.00 96.88 210 THR A O 1
ATOM 1659 N N . HIS A 1 211 ? -1.979 6.796 21.473 1.00 95.94 211 HIS A N 1
ATOM 1660 C CA . HIS A 1 211 ? -0.604 6.728 21.968 1.00 95.94 211 HIS A CA 1
ATOM 1661 C C . HIS A 1 211 ? -0.349 7.646 23.166 1.00 95.94 211 HIS A C 1
ATOM 1663 O O . HIS A 1 211 ? -1.064 8.615 23.439 1.00 95.94 211 HIS A O 1
ATOM 1669 N N . LYS A 1 212 ? 0.722 7.326 23.895 1.00 95.62 212 LYS A N 1
ATOM 1670 C CA . LYS A 1 212 ? 1.193 8.098 25.043 1.00 95.62 212 LYS A CA 1
ATOM 1671 C C . LYS A 1 212 ? 2.514 8.770 24.699 1.00 95.62 212 LYS A C 1
ATOM 1673 O O . LYS A 1 212 ? 3.492 8.093 24.374 1.00 95.62 212 LYS A O 1
ATOM 1678 N N . ARG A 1 213 ? 2.522 10.095 24.780 1.00 93.06 213 ARG A N 1
ATOM 1679 C CA . ARG A 1 213 ? 3.678 10.953 24.509 1.00 93.06 213 ARG A CA 1
ATOM 1680 C C . ARG A 1 213 ? 4.764 10.811 25.576 1.00 93.06 213 ARG A C 1
ATOM 1682 O O . ARG A 1 213 ? 4.585 10.148 26.602 1.00 93.06 213 ARG A O 1
ATOM 1689 N N . SER A 1 214 ? 5.905 11.448 25.330 1.00 89.19 214 SER A N 1
ATOM 1690 C CA . SER A 1 214 ? 7.055 11.482 26.245 1.00 89.19 214 SER A CA 1
ATOM 1691 C C . SER A 1 214 ? 6.788 12.260 27.536 1.00 89.19 214 SER A C 1
ATOM 1693 O O . SER A 1 214 ? 7.352 11.924 28.573 1.00 89.19 214 SER A O 1
ATOM 1695 N N . ASP A 1 215 ? 5.864 13.221 27.514 1.00 91.75 215 ASP A N 1
ATOM 1696 C CA . ASP A 1 215 ? 5.382 13.949 28.700 1.00 91.75 215 ASP A CA 1
ATOM 1697 C C . ASP A 1 215 ? 4.369 13.154 29.548 1.00 91.75 215 ASP A C 1
ATOM 1699 O O . ASP A 1 215 ? 3.870 13.644 30.560 1.00 91.75 215 ASP A O 1
ATOM 1703 N N . GLY A 1 216 ? 4.052 11.919 29.146 1.00 91.12 216 GLY A N 1
ATOM 1704 C CA . GLY A 1 216 ? 3.105 11.052 29.836 1.00 91.12 216 GLY A CA 1
ATOM 1705 C C . GLY A 1 216 ? 1.635 11.336 29.520 1.00 91.12 216 GLY A C 1
ATOM 1706 O O . GLY A 1 216 ? 0.778 10.582 29.992 1.00 91.12 216 GLY A O 1
ATOM 1707 N N . ARG A 1 217 ? 1.312 12.346 28.700 1.00 93.81 217 ARG A N 1
ATOM 1708 C CA . ARG A 1 217 ? -0.059 12.581 28.238 1.00 93.81 217 ARG A CA 1
ATOM 1709 C C . ARG A 1 217 ? -0.464 11.490 27.252 1.00 93.81 217 ARG A C 1
ATOM 1711 O O . ARG A 1 217 ? 0.234 11.209 26.277 1.00 93.81 217 ARG A O 1
ATOM 1718 N N . ARG A 1 218 ? -1.619 10.878 27.507 1.00 95.50 218 ARG A N 1
ATOM 1719 C CA . ARG A 1 218 ? -2.290 10.005 26.546 1.00 95.50 218 ARG A CA 1
ATOM 1720 C C . ARG A 1 218 ? -3.141 10.857 25.618 1.00 95.50 218 ARG A C 1
ATOM 1722 O O . ARG A 1 218 ? -3.918 11.685 26.093 1.00 95.50 218 ARG A O 1
ATOM 1729 N N . LEU A 1 219 ? -2.984 10.650 24.319 1.00 95.81 219 LEU A N 1
ATOM 1730 C CA . LEU A 1 219 ? -3.918 11.180 23.341 1.00 95.81 219 LEU A CA 1
ATOM 1731 C C . LEU A 1 219 ? -5.091 10.205 23.182 1.00 95.81 219 LEU A C 1
ATOM 1733 O O . LEU A 1 219 ? -4.913 8.998 23.314 1.00 95.81 219 LEU A O 1
ATOM 1737 N N . ASP A 1 220 ? -6.284 10.734 22.929 1.00 96.38 220 ASP A N 1
ATOM 1738 C CA . ASP A 1 220 ? -7.463 9.972 22.503 1.00 96.38 220 ASP A CA 1
ATOM 1739 C C . ASP A 1 220 ? -8.199 10.824 21.470 1.00 96.38 220 ASP A C 1
ATOM 1741 O O . ASP A 1 220 ? -8.875 11.807 21.797 1.00 96.38 220 ASP A O 1
ATOM 1745 N N . LEU A 1 221 ? -7.980 10.490 20.202 1.00 96.50 221 LEU A N 1
ATOM 1746 C CA . LEU A 1 221 ? -8.401 11.332 19.090 1.00 96.50 221 LEU A CA 1
ATOM 1747 C C . LEU A 1 221 ? -9.893 11.163 18.769 1.00 96.50 221 LEU A C 1
ATOM 1749 O O . LEU A 1 221 ? -10.538 12.110 18.315 1.00 96.50 221 LEU A O 1
ATOM 1753 N N . LEU A 1 222 ? -10.494 10.027 19.130 1.00 97.19 222 LEU A N 1
ATOM 1754 C CA . LEU A 1 222 ? -11.945 9.838 19.048 1.00 97.19 222 LEU A CA 1
ATOM 1755 C C . LEU A 1 222 ? -12.687 10.722 20.055 1.00 97.19 222 LEU A C 1
ATOM 1757 O O . LEU A 1 222 ? -13.824 11.139 19.813 1.00 97.19 222 LEU A O 1
ATOM 1761 N N . VAL A 1 223 ? -12.065 11.012 21.199 1.00 96.50 223 VAL A N 1
ATOM 1762 C CA . VAL A 1 223 ? -12.592 11.972 22.177 1.00 96.50 223 VAL A CA 1
ATOM 1763 C C . VAL A 1 223 ? -12.315 13.406 21.735 1.00 96.50 223 VAL A C 1
ATOM 1765 O O . VAL A 1 223 ? -13.235 14.223 21.743 1.00 96.50 223 VAL A O 1
ATOM 1768 N N . SER A 1 224 ? -11.090 13.730 21.308 1.00 95.31 224 SER A N 1
ATOM 1769 C CA . SER A 1 224 ? -10.719 15.114 20.964 1.00 95.31 224 SER A CA 1
ATOM 1770 C C . SER A 1 224 ? -11.479 15.666 19.748 1.00 95.31 224 SER A C 1
ATOM 1772 O O . SER A 1 224 ? -11.786 16.862 19.692 1.00 95.31 224 SER A O 1
ATOM 1774 N N . THR A 1 225 ? -11.848 14.795 18.805 1.00 96.50 225 THR A N 1
ATOM 1775 C CA . THR A 1 225 ? -12.696 15.128 17.647 1.00 96.50 225 THR A CA 1
ATOM 1776 C C . THR A 1 225 ? -14.198 15.101 17.958 1.00 96.50 225 THR A C 1
ATOM 1778 O O . THR A 1 225 ? -15.030 15.496 17.132 1.00 96.50 225 THR A O 1
ATOM 1781 N N . GLY A 1 226 ? -14.570 14.607 19.143 1.00 96.38 226 GLY A N 1
ATOM 1782 C CA . GLY A 1 226 ? -15.950 14.364 19.552 1.00 96.38 226 GLY A CA 1
ATOM 1783 C C . GLY A 1 226 ? -16.633 13.201 18.824 1.00 96.38 226 GLY A C 1
ATOM 1784 O O . GLY A 1 226 ? -17.833 13.011 19.030 1.00 96.38 226 GLY A O 1
ATOM 1785 N N . HIS A 1 227 ? -15.915 12.441 17.986 1.00 97.88 227 HIS A N 1
ATOM 1786 C CA . HIS A 1 227 ? -16.479 11.329 17.213 1.00 97.88 227 HIS A CA 1
ATOM 1787 C C . HIS A 1 227 ? -17.083 10.245 18.108 1.00 97.88 227 HIS A C 1
ATOM 1789 O O . HIS A 1 227 ? -18.207 9.815 17.876 1.00 97.88 227 HIS A O 1
ATOM 1795 N N . SER A 1 228 ? -16.403 9.881 19.198 1.00 96.06 228 SER A N 1
ATOM 1796 C CA . SER A 1 228 ? -16.879 8.846 20.132 1.00 96.06 228 SER A CA 1
ATOM 1797 C C . SER A 1 228 ? -18.286 9.104 20.699 1.00 96.06 228 SER A C 1
ATOM 1799 O O . SER A 1 228 ? -18.989 8.156 21.039 1.00 96.06 228 SER A O 1
ATOM 1801 N N . THR A 1 229 ? -18.717 10.369 20.764 1.00 95.69 229 THR A N 1
ATOM 1802 C CA . THR A 1 229 ? -20.067 10.769 21.198 1.00 95.69 229 THR A CA 1
ATOM 1803 C C . THR A 1 229 ? -21.042 10.937 20.027 1.00 95.69 229 THR A C 1
ATOM 1805 O O . THR A 1 229 ? -22.246 10.773 20.205 1.00 95.69 229 THR A O 1
ATOM 1808 N N . HIS A 1 230 ? -20.544 11.265 18.832 1.00 97.31 230 HIS A N 1
ATOM 1809 C CA . HIS A 1 230 ? -21.352 11.617 17.657 1.00 97.31 230 HIS A CA 1
ATOM 1810 C C . HIS A 1 230 ? -21.300 10.571 16.532 1.00 97.31 230 HIS A C 1
ATOM 1812 O O . HIS A 1 230 ? -21.775 10.850 15.434 1.00 97.31 230 HIS A O 1
ATOM 1818 N N . ALA A 1 231 ? -20.780 9.368 16.796 1.00 97.69 231 ALA A N 1
ATOM 1819 C CA . ALA A 1 231 ? -20.511 8.347 15.783 1.00 97.69 231 ALA A CA 1
ATOM 1820 C C . ALA A 1 231 ? -21.702 8.074 14.853 1.00 97.69 231 ALA A C 1
ATOM 1822 O O . ALA A 1 231 ? -21.544 8.041 13.639 1.00 97.69 231 ALA A O 1
ATOM 1823 N N . GLU A 1 232 ? -22.921 7.977 15.390 1.00 98.06 232 GLU A N 1
ATOM 1824 C CA . GLU A 1 232 ? -24.115 7.754 14.567 1.00 98.06 232 GLU A CA 1
ATOM 1825 C C . GLU A 1 232 ? -24.437 8.927 13.630 1.00 98.06 232 GLU A C 1
ATOM 1827 O O . GLU A 1 232 ? -24.845 8.721 12.487 1.00 98.06 232 GLU A O 1
ATOM 1832 N N . ALA A 1 233 ? -24.271 10.167 14.093 1.00 98.19 233 ALA A N 1
ATOM 1833 C CA . ALA A 1 233 ? -24.463 11.343 13.249 1.00 98.19 233 ALA A CA 1
ATOM 1834 C C . ALA A 1 233 ? -23.387 11.406 12.156 1.00 98.19 233 ALA A C 1
ATOM 1836 O O . ALA A 1 233 ? -23.713 11.645 10.994 1.00 98.19 233 ALA A O 1
ATOM 1837 N N . ASP A 1 234 ? -22.142 11.099 12.518 1.00 98.50 234 ASP A N 1
ATOM 1838 C CA . ASP A 1 234 ? -20.993 11.108 11.615 1.00 98.50 234 ASP A CA 1
ATOM 1839 C C . ASP A 1 234 ? -21.129 10.028 10.530 1.00 98.50 234 ASP A C 1
ATOM 1841 O O . ASP A 1 234 ? -21.028 10.331 9.339 1.00 98.50 234 ASP A O 1
ATOM 1845 N N . TYR A 1 235 ? -21.464 8.788 10.904 1.00 98.69 235 TYR A N 1
ATOM 1846 C CA . TYR A 1 235 ? -21.725 7.711 9.947 1.00 98.69 235 TYR A CA 1
ATOM 1847 C C . TYR A 1 235 ? -22.912 8.031 9.037 1.00 98.69 235 TYR A C 1
ATOM 1849 O O . TYR A 1 235 ? -22.836 7.802 7.830 1.00 98.69 235 TYR A O 1
ATOM 1857 N N . ARG A 1 236 ? -23.999 8.599 9.576 1.00 98.25 236 ARG A N 1
ATOM 1858 C CA . ARG A 1 236 ? -25.169 9.006 8.782 1.00 98.25 236 ARG A CA 1
ATOM 1859 C C . ARG A 1 236 ? -24.836 10.119 7.787 1.00 98.25 236 ARG A C 1
ATOM 1861 O O . ARG A 1 236 ? -25.345 10.098 6.667 1.00 98.25 236 ARG A O 1
ATOM 1868 N N . GLN A 1 237 ? -23.993 11.072 8.178 1.00 98.06 237 GLN A N 1
ATOM 1869 C CA . GLN A 1 237 ? -23.542 12.148 7.300 1.00 98.06 237 GLN A CA 1
ATOM 1870 C C . GLN A 1 237 ? -22.646 11.605 6.174 1.00 98.06 237 GLN A C 1
ATOM 1872 O O . GLN A 1 237 ? -22.871 11.922 5.010 1.00 98.06 237 GLN A O 1
ATOM 1877 N N . LEU A 1 238 ? -21.691 10.719 6.472 1.00 98.50 238 LEU A N 1
ATOM 1878 C CA . LEU A 1 238 ? -20.876 10.065 5.435 1.00 98.50 238 LEU A CA 1
ATOM 1879 C C . LEU A 1 238 ? -21.722 9.204 4.485 1.00 98.50 238 LEU A C 1
ATOM 1881 O O . LEU A 1 238 ? -21.568 9.270 3.264 1.00 98.50 238 LEU A O 1
ATOM 1885 N N . ALA A 1 239 ? -22.694 8.478 5.030 1.00 98.31 239 ALA A N 1
ATOM 1886 C CA . ALA A 1 239 ? -23.660 7.696 4.271 1.00 98.31 239 ALA A CA 1
ATOM 1887 C C . ALA A 1 239 ? -24.455 8.526 3.245 1.00 98.31 239 ALA A C 1
ATOM 1889 O O . ALA A 1 239 ? -24.760 8.018 2.158 1.00 98.31 239 ALA A O 1
ATOM 1890 N N . SER A 1 240 ? -24.779 9.793 3.548 1.00 97.25 240 SER A N 1
ATOM 1891 C CA . SER A 1 240 ? -25.451 10.682 2.587 1.00 97.25 240 SER A CA 1
ATOM 1892 C C . SER A 1 240 ? -24.555 11.108 1.422 1.00 97.25 240 SER A C 1
ATOM 1894 O O . SER A 1 240 ? -25.075 11.538 0.400 1.00 97.25 240 SER A O 1
ATOM 1896 N N . TYR A 1 241 ? -23.236 10.929 1.547 1.00 97.62 241 TYR A N 1
ATOM 1897 C CA . TYR A 1 241 ? -22.242 11.113 0.482 1.00 97.62 241 TYR A CA 1
ATOM 1898 C C . TYR A 1 241 ? -21.841 9.798 -0.202 1.00 97.62 241 TYR A C 1
ATOM 1900 O O . TYR A 1 241 ? -20.844 9.748 -0.914 1.00 97.62 241 TYR A O 1
ATOM 1908 N N . HIS A 1 242 ? -22.593 8.717 0.037 1.00 97.25 242 HIS A N 1
ATOM 1909 C CA . HIS A 1 242 ? -22.316 7.373 -0.489 1.00 97.25 242 HIS A CA 1
ATOM 1910 C C . HIS A 1 242 ? -20.987 6.763 -0.010 1.00 97.25 242 HIS A C 1
ATOM 1912 O O . HIS A 1 242 ? -20.523 5.766 -0.562 1.00 97.25 242 HIS A O 1
ATOM 1918 N N . ILE A 1 243 ? -20.418 7.305 1.068 1.00 98.56 243 ILE A N 1
ATOM 1919 C CA . ILE A 1 243 ? -19.320 6.688 1.809 1.00 98.56 243 ILE A CA 1
ATOM 1920 C C . ILE A 1 243 ? -19.961 5.700 2.790 1.00 98.56 243 ILE A C 1
ATOM 1922 O O . ILE A 1 243 ? -20.643 6.102 3.732 1.00 98.56 243 ILE A O 1
ATOM 1926 N N . ARG A 1 244 ? -19.816 4.403 2.507 1.00 98.50 244 ARG A N 1
ATOM 1927 C CA . ARG A 1 244 ? -20.431 3.274 3.236 1.00 98.50 244 ARG A CA 1
ATOM 1928 C C . ARG A 1 244 ? -19.415 2.326 3.866 1.00 98.50 244 ARG A C 1
ATOM 1930 O O . ARG A 1 244 ? -19.804 1.409 4.582 1.00 98.50 244 ARG A O 1
ATOM 1937 N N . THR A 1 245 ? -18.133 2.574 3.632 1.00 98.88 245 THR A N 1
ATOM 1938 C CA . THR A 1 245 ? -17.024 1.919 4.313 1.00 98.88 245 THR A CA 1
ATOM 1939 C C . THR A 1 245 ? -16.204 2.964 5.061 1.00 98.88 245 THR A C 1
ATOM 1941 O O . THR A 1 245 ? -15.881 4.017 4.503 1.00 98.88 245 THR A O 1
ATOM 1944 N N . VAL A 1 246 ? -15.860 2.679 6.316 1.00 98.81 246 VAL A N 1
ATOM 1945 C CA . VAL A 1 246 ? -14.994 3.530 7.141 1.00 98.81 246 VAL A CA 1
ATOM 1946 C C . VAL A 1 246 ? -13.940 2.720 7.892 1.00 98.81 246 VAL A C 1
ATOM 1948 O O . VAL A 1 246 ? -14.136 1.535 8.162 1.00 98.81 246 VAL A O 1
ATOM 1951 N N . ARG A 1 247 ? -12.829 3.368 8.250 1.00 98.69 247 ARG A N 1
ATOM 1952 C CA . ARG A 1 247 ? -11.890 2.885 9.272 1.00 98.69 247 ARG A CA 1
ATOM 1953 C C . ARG A 1 247 ? -12.163 3.604 10.585 1.00 98.69 247 ARG A C 1
ATOM 1955 O O . ARG A 1 247 ? -12.296 4.826 10.588 1.00 98.69 247 ARG A O 1
ATOM 1962 N N . ASP A 1 248 ? -12.246 2.857 11.676 1.00 98.56 248 ASP A N 1
ATOM 1963 C CA . ASP A 1 248 ? -12.491 3.391 13.018 1.00 98.56 248 ASP A CA 1
ATOM 1964 C C . ASP A 1 248 ? -11.857 2.468 14.065 1.00 98.56 248 ASP A C 1
ATOM 1966 O O . ASP A 1 248 ? -11.566 1.311 13.769 1.00 98.56 248 ASP A O 1
ATOM 1970 N N . GLY A 1 249 ? -11.612 2.952 15.280 1.00 97.38 249 GLY A N 1
ATOM 1971 C CA . GLY A 1 249 ? -10.732 2.268 16.226 1.00 97.38 249 GLY A CA 1
ATOM 1972 C C . GLY A 1 249 ? -11.320 1.986 17.594 1.00 97.38 249 GLY A C 1
ATOM 1973 O O . GLY A 1 249 ? -12.184 2.691 18.116 1.00 97.38 249 GLY A O 1
ATOM 1974 N N . LEU A 1 250 ? -10.787 0.939 18.215 1.00 98.38 250 LEU A N 1
ATOM 1975 C CA . LEU A 1 250 ? -11.083 0.583 19.590 1.00 98.38 250 LEU A CA 1
ATOM 1976 C C . LEU A 1 250 ? -10.077 1.233 20.536 1.00 98.38 250 LEU A C 1
ATOM 1978 O O . LEU A 1 250 ? -8.866 1.239 20.325 1.00 98.38 250 LEU A O 1
ATOM 1982 N N . ARG A 1 251 ? -10.586 1.709 21.669 1.00 97.31 251 ARG A N 1
ATOM 1983 C CA . ARG A 1 251 ? -9.772 2.283 22.742 1.00 97.31 251 ARG A CA 1
ATOM 1984 C C . ARG A 1 251 ? -9.389 1.182 23.723 1.00 97.31 251 ARG A C 1
ATOM 1986 O O . ARG A 1 251 ? -9.907 1.150 24.835 1.00 97.31 251 ARG A O 1
ATOM 1993 N N . TRP A 1 252 ? -8.502 0.266 23.313 1.00 97.50 252 TRP A N 1
ATOM 1994 C CA . TRP A 1 252 ? -8.123 -0.914 24.117 1.00 97.50 252 TRP A CA 1
ATOM 1995 C C . TRP A 1 252 ? -7.768 -0.548 25.568 1.00 97.50 252 TRP A C 1
ATOM 1997 O O . TRP A 1 252 ? -8.244 -1.183 26.503 1.00 97.50 252 TRP A O 1
ATOM 2007 N N . HIS A 1 253 ? -7.041 0.557 25.757 1.00 95.38 253 HIS A N 1
ATOM 2008 C CA . HIS A 1 253 ? -6.657 1.084 27.069 1.00 95.38 253 HIS A CA 1
ATOM 2009 C C . HIS A 1 253 ? -7.825 1.487 27.999 1.00 95.38 253 HIS A C 1
ATOM 2011 O O . HIS A 1 253 ? -7.599 1.626 29.197 1.00 95.38 253 HIS A O 1
ATOM 2017 N N . LEU A 1 254 ? -9.036 1.713 27.471 1.00 96.25 254 LEU A N 1
ATOM 2018 C CA . LEU A 1 254 ? -10.262 1.937 28.254 1.00 96.25 254 LEU A CA 1
ATOM 2019 C C . LEU A 1 254 ? -11.107 0.672 28.374 1.00 96.25 254 LEU A C 1
ATOM 2021 O O . LEU A 1 254 ? -11.816 0.506 29.361 1.00 96.25 254 LEU A O 1
ATOM 2025 N N . ILE A 1 255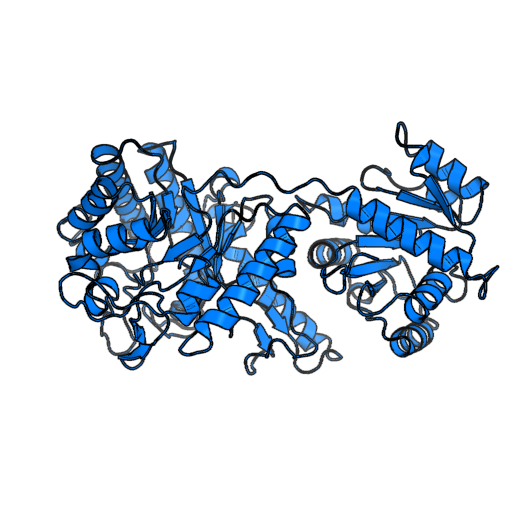 ? -11.068 -0.186 27.351 1.00 97.56 255 ILE A N 1
ATOM 2026 C CA . ILE A 1 255 ? -11.911 -1.378 27.293 1.00 97.56 255 ILE A CA 1
ATOM 2027 C C . ILE A 1 255 ? -11.398 -2.440 28.259 1.00 97.56 255 ILE A C 1
ATOM 2029 O O . ILE A 1 255 ? -12.195 -3.033 28.973 1.00 97.56 255 ILE A O 1
ATOM 2033 N N . GLU A 1 256 ? -10.091 -2.692 28.305 1.00 95.19 256 GLU A N 1
ATOM 2034 C CA . GLU A 1 256 ? -9.522 -3.692 29.208 1.00 95.19 256 GLU A CA 1
ATOM 2035 C C . GLU A 1 256 ? -8.877 -3.018 30.425 1.00 95.19 256 GLU A C 1
ATOM 2037 O O . GLU A 1 256 ? -7.747 -2.540 30.363 1.00 95.19 256 GLU A O 1
ATOM 2042 N N . GLY A 1 257 ? -9.606 -2.986 31.546 1.00 82.12 257 GLY A N 1
ATOM 2043 C CA . GLY A 1 257 ? -9.106 -2.462 32.828 1.00 82.12 257 GLY A CA 1
ATOM 2044 C C . GLY A 1 257 ? -8.253 -3.462 33.622 1.00 82.12 257 GLY A C 1
ATOM 2045 O O . GLY A 1 257 ? -7.611 -3.100 34.606 1.00 82.12 257 GLY A O 1
ATOM 2046 N N . GLY A 1 258 ? -8.258 -4.727 33.201 1.00 81.62 258 GLY A N 1
ATOM 2047 C CA . GLY A 1 258 ? -7.459 -5.825 33.731 1.00 81.62 258 GLY A CA 1
ATOM 2048 C C . GLY A 1 258 ? -7.670 -7.071 32.872 1.00 81.62 258 GLY A C 1
ATOM 2049 O O . GLY A 1 258 ? -8.689 -7.178 32.197 1.00 81.62 258 GLY A O 1
ATOM 2050 N N . ALA A 1 259 ? -6.720 -8.011 32.887 1.00 82.12 259 ALA A N 1
ATOM 2051 C CA . ALA A 1 259 ? -6.739 -9.176 31.995 1.00 82.12 259 ALA A CA 1
ATOM 2052 C C . ALA A 1 259 ? -8.104 -9.897 31.989 1.00 82.12 259 ALA A C 1
ATOM 2054 O O . ALA A 1 259 ? -8.532 -10.429 33.018 1.00 82.12 259 ALA A O 1
ATOM 2055 N N . GLY A 1 260 ? -8.777 -9.920 30.835 1.00 86.06 260 GLY A N 1
ATOM 2056 C CA . GLY A 1 260 ? -10.075 -10.585 30.662 1.00 86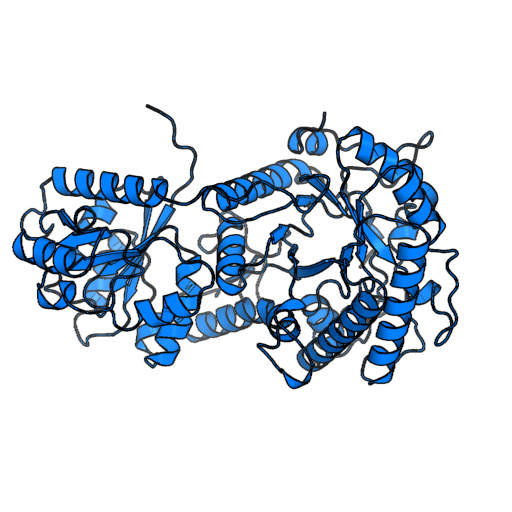.06 260 GLY A CA 1
ATOM 2057 C C . GLY A 1 260 ? -11.285 -9.852 31.263 1.00 86.06 260 GLY A C 1
ATOM 2058 O O . GLY A 1 260 ? -12.382 -10.413 31.273 1.00 86.06 260 GLY A O 1
ATOM 2059 N N . GLN A 1 261 ? -11.110 -8.628 31.767 1.00 92.69 261 GLN A N 1
ATOM 2060 C CA . GLN A 1 261 ? -12.176 -7.771 32.287 1.00 92.69 261 GLN A CA 1
ATOM 2061 C C . GLN A 1 261 ? -12.423 -6.626 31.308 1.00 92.69 261 GLN A C 1
ATOM 2063 O O . GLN A 1 261 ? -11.586 -5.735 31.166 1.00 92.69 261 GLN A O 1
ATOM 2068 N N . TYR A 1 262 ? -13.579 -6.661 30.643 1.00 97.31 262 TYR A N 1
ATOM 2069 C CA . TYR A 1 262 ? -13.893 -5.744 29.552 1.00 97.31 262 TYR A CA 1
ATOM 2070 C C . TYR A 1 262 ? -15.057 -4.812 29.895 1.00 97.31 262 TYR A C 1
ATOM 2072 O O . TYR A 1 262 ? -16.149 -5.281 30.224 1.00 97.31 262 TYR A O 1
ATOM 2080 N N . ASP A 1 263 ? -14.836 -3.507 29.754 1.00 97.56 263 ASP A N 1
ATOM 2081 C CA . ASP A 1 263 ? -15.876 -2.483 29.704 1.00 97.56 263 ASP A CA 1
ATOM 2082 C C . ASP A 1 263 ? -16.099 -2.017 28.257 1.00 97.56 263 ASP A C 1
ATOM 2084 O O . ASP A 1 263 ? -15.303 -1.296 27.656 1.00 97.56 263 ASP A O 1
ATOM 2088 N N . TRP A 1 264 ? -17.237 -2.413 27.694 1.00 97.81 264 TRP A N 1
ATOM 2089 C CA . TRP A 1 264 ? -17.615 -2.088 26.320 1.00 97.81 264 TRP A CA 1
ATOM 2090 C C . TRP A 1 264 ? -18.297 -0.724 26.174 1.00 97.81 264 TRP A C 1
ATOM 2092 O O . TRP A 1 264 ? -18.706 -0.379 25.064 1.00 97.81 264 TRP A O 1
ATOM 2102 N N . SER A 1 265 ? -18.430 0.061 27.250 1.00 97.00 265 SER A N 1
ATOM 2103 C CA . SER A 1 265 ? -19.100 1.371 27.246 1.00 97.00 265 SER A CA 1
ATOM 2104 C C . SER A 1 265 ? -18.540 2.335 26.193 1.00 97.00 265 SER A C 1
ATOM 2106 O O . SER A 1 265 ? -19.279 3.135 25.621 1.00 97.00 265 SER A O 1
ATOM 2108 N N . SER A 1 266 ? -17.248 2.207 25.884 1.00 96.62 266 SER A N 1
ATOM 2109 C CA . SER A 1 266 ? -16.540 3.027 24.901 1.00 96.62 266 SER A CA 1
ATOM 2110 C C . SER A 1 266 ? -16.668 2.537 23.448 1.00 96.62 266 SER A C 1
ATOM 2112 O O . SER A 1 266 ? -16.312 3.282 22.538 1.00 96.62 266 SER A O 1
ATOM 2114 N N . PHE A 1 267 ? -17.174 1.323 23.208 1.00 98.19 267 PHE A N 1
ATOM 2115 C CA . PHE A 1 267 ? -17.210 0.697 21.877 1.00 98.19 267 PHE A CA 1
ATOM 2116 C C . PHE A 1 267 ? -18.625 0.332 21.419 1.00 98.19 267 PHE A C 1
ATOM 2118 O O . PHE A 1 267 ? -19.003 0.595 20.279 1.00 98.19 267 PHE A O 1
ATOM 2125 N N . LEU A 1 268 ? -19.442 -0.233 22.308 1.00 98.06 268 LEU A N 1
ATOM 2126 C CA . LEU A 1 268 ? -20.762 -0.758 21.964 1.00 98.06 268 LEU A CA 1
ATOM 2127 C C . LEU A 1 268 ? -21.711 0.289 21.344 1.00 98.06 268 LEU A C 1
ATOM 2129 O O . LEU A 1 268 ? -22.417 -0.059 20.395 1.00 98.06 268 LEU A O 1
ATOM 2133 N N . PRO A 1 269 ? -21.731 1.565 21.791 1.00 97.94 269 PRO A N 1
ATOM 2134 C CA . PRO A 1 269 ? -22.510 2.602 21.113 1.00 97.94 269 PRO A CA 1
ATOM 2135 C C . PRO A 1 269 ? -22.065 2.842 19.664 1.00 97.94 269 PRO A C 1
ATOM 2137 O O . PRO A 1 269 ? -22.916 2.995 18.791 1.00 97.94 269 PRO A O 1
ATOM 2140 N N . MET A 1 270 ? -20.756 2.821 19.390 1.00 98.25 270 MET A N 1
ATOM 2141 C CA . MET A 1 270 ? -20.206 3.013 18.042 1.00 98.25 270 MET A CA 1
ATOM 2142 C C . MET A 1 270 ? -20.530 1.820 17.138 1.00 98.25 270 MET A C 1
ATOM 2144 O O . MET A 1 270 ? -21.013 2.002 16.024 1.00 98.25 270 MET A O 1
ATOM 2148 N N . LEU A 1 271 ? -20.378 0.592 17.641 1.00 98.38 271 LEU A N 1
ATOM 2149 C CA . LEU A 1 271 ? -20.748 -0.620 16.905 1.00 98.38 271 LEU A CA 1
ATOM 2150 C C . LEU A 1 271 ? -22.237 -0.629 16.518 1.00 98.38 271 LEU A C 1
ATOM 2152 O O . LEU A 1 271 ? -22.596 -0.926 15.378 1.00 98.38 271 LEU A O 1
ATOM 2156 N N . ARG A 1 272 ? -23.118 -0.242 17.448 1.00 98.12 272 ARG A N 1
ATOM 2157 C CA . ARG A 1 272 ? -24.564 -0.143 17.190 1.00 98.12 272 ARG A CA 1
ATOM 2158 C C . ARG A 1 272 ? -24.921 1.003 16.249 1.00 98.12 272 ARG A C 1
ATOM 2160 O O . ARG A 1 272 ? -25.843 0.853 15.451 1.00 98.12 272 ARG A O 1
ATOM 2167 N N . ALA A 1 273 ? -24.188 2.113 16.304 1.00 98.25 273 ALA A N 1
ATOM 2168 C CA . ALA A 1 273 ? -24.314 3.200 15.341 1.00 98.25 273 ALA A CA 1
ATOM 2169 C C . ALA A 1 273 ? -23.919 2.752 13.924 1.00 98.25 273 ALA A C 1
ATOM 2171 O O . ALA A 1 273 ? -24.624 3.057 12.962 1.00 98.25 273 ALA A O 1
ATOM 2172 N N . ALA A 1 274 ? -22.837 1.979 13.787 1.00 98.19 274 ALA A N 1
ATOM 2173 C CA . ALA A 1 274 ? -22.439 1.400 12.507 1.00 98.19 274 ALA A CA 1
ATOM 2174 C C . ALA A 1 274 ? -23.544 0.487 11.956 1.00 98.19 274 ALA A C 1
ATOM 2176 O O . ALA A 1 274 ? -23.938 0.622 10.797 1.00 98.19 274 ALA A O 1
ATOM 2177 N N . LYS A 1 275 ? -24.131 -0.359 12.815 1.00 97.44 275 LYS A N 1
ATOM 2178 C CA . LYS A 1 275 ? -25.284 -1.202 12.467 1.00 97.44 275 LYS A CA 1
ATOM 2179 C C . LYS A 1 275 ? -26.487 -0.387 11.993 1.00 97.44 275 LYS A C 1
ATOM 2181 O O . LYS A 1 275 ? -27.038 -0.677 10.934 1.00 97.44 275 LYS A O 1
ATOM 2186 N N . SER A 1 276 ? -26.900 0.631 12.756 1.00 97.25 276 SER A N 1
ATOM 2187 C CA . SER A 1 276 ? -28.095 1.432 12.442 1.00 97.25 276 SER A CA 1
ATOM 2188 C C . SER A 1 276 ? -27.951 2.203 11.131 1.00 97.25 276 SER A C 1
ATOM 2190 O O . SER A 1 276 ? -28.931 2.407 10.415 1.00 97.25 276 SER A O 1
ATOM 2192 N N . CYS A 1 277 ? -26.722 2.597 10.799 1.00 97.69 277 CYS A N 1
ATOM 2193 C CA . CYS A 1 277 ? -26.390 3.336 9.588 1.00 97.69 277 CYS A CA 1
ATOM 2194 C C . CYS A 1 277 ? -25.998 2.432 8.406 1.00 97.69 277 CYS A C 1
ATOM 2196 O O . CYS A 1 277 ? -25.728 2.961 7.323 1.00 97.69 277 CYS A O 1
ATOM 2198 N N . GLN A 1 278 ? -25.990 1.103 8.595 1.00 97.25 278 GLN A N 1
ATOM 2199 C CA . GLN A 1 278 ? -25.514 0.113 7.620 1.00 97.25 278 GLN A CA 1
ATOM 2200 C C . GLN A 1 278 ? -24.115 0.473 7.100 1.00 97.25 278 GLN A C 1
ATOM 2202 O O . GLN A 1 278 ? -23.882 0.547 5.896 1.00 97.25 278 GLN A O 1
ATOM 2207 N N . MET A 1 279 ? -23.218 0.798 8.029 1.00 98.25 279 MET A N 1
ATOM 2208 C CA . MET A 1 279 ? -21.844 1.191 7.751 1.00 98.25 279 MET A CA 1
ATOM 2209 C C . MET A 1 279 ? -20.930 -0.026 7.888 1.00 98.25 279 MET A C 1
ATOM 2211 O O . MET A 1 279 ? -20.888 -0.652 8.949 1.00 98.25 279 MET A O 1
ATOM 2215 N N . GLN A 1 280 ? -20.168 -0.341 6.842 1.00 98.69 280 GLN A N 1
ATOM 2216 C CA . GLN A 1 280 ? -19.071 -1.297 6.943 1.00 98.69 280 GLN A CA 1
ATOM 2217 C C . GLN A 1 280 ? -17.892 -0.621 7.645 1.00 98.69 280 GLN A C 1
ATOM 2219 O O . GLN A 1 280 ? -17.381 0.391 7.170 1.00 98.69 280 GLN A O 1
ATOM 2224 N N . VAL A 1 281 ? -17.442 -1.185 8.762 1.00 98.75 281 VAL A N 1
ATOM 2225 C CA . VAL A 1 281 ? -16.311 -0.643 9.522 1.00 98.75 281 VAL A CA 1
ATOM 2226 C C . VAL A 1 281 ? -15.154 -1.629 9.500 1.00 98.75 281 VAL A C 1
ATOM 2228 O O . VAL A 1 281 ? -15.333 -2.811 9.793 1.00 98.75 281 VAL A O 1
ATOM 2231 N N . ILE A 1 282 ? -13.970 -1.130 9.158 1.00 98.88 282 ILE A N 1
ATOM 2232 C CA . ILE A 1 282 ? -12.694 -1.801 9.393 1.00 98.88 282 ILE A CA 1
ATOM 2233 C C . ILE A 1 282 ? -12.225 -1.347 10.776 1.00 98.88 282 ILE A C 1
ATOM 2235 O O . ILE A 1 282 ? -11.890 -0.176 10.960 1.00 98.88 282 ILE A O 1
ATOM 2239 N N . TRP A 1 283 ? -12.252 -2.260 11.745 1.00 98.81 283 TRP A N 1
ATOM 2240 C CA . TRP A 1 283 ? -11.950 -1.943 13.138 1.00 98.81 283 TRP A CA 1
ATOM 2241 C C . TRP A 1 283 ? -10.454 -2.040 13.439 1.00 98.81 283 TRP A C 1
ATOM 2243 O O . TRP A 1 283 ? -9.885 -3.135 13.435 1.00 98.81 283 TRP A O 1
ATOM 2253 N N . ASP A 1 284 ? -9.836 -0.908 13.760 1.00 98.81 284 ASP A N 1
ATOM 2254 C CA . ASP A 1 284 ? -8.470 -0.823 14.267 1.00 98.81 284 ASP A CA 1
ATOM 2255 C C . ASP A 1 284 ? -8.436 -1.276 15.734 1.00 98.81 284 ASP A C 1
ATOM 2257 O O . ASP A 1 284 ? -8.965 -0.607 16.626 1.00 98.81 284 ASP A O 1
ATOM 2261 N N . LEU A 1 285 ? -7.823 -2.431 16.004 1.00 98.81 285 LEU A N 1
ATOM 2262 C CA . LEU A 1 285 ? -7.769 -2.991 17.361 1.00 98.81 285 LEU A CA 1
ATOM 2263 C C . LEU A 1 285 ? -6.659 -2.355 18.206 1.00 98.81 285 LEU A C 1
ATOM 2265 O O . LEU A 1 285 ? -6.825 -2.178 19.414 1.00 98.81 285 LEU A O 1
ATOM 2269 N N . LEU A 1 286 ? -5.533 -2.018 17.570 1.00 98.62 286 LEU A N 1
ATOM 2270 C CA . LEU A 1 2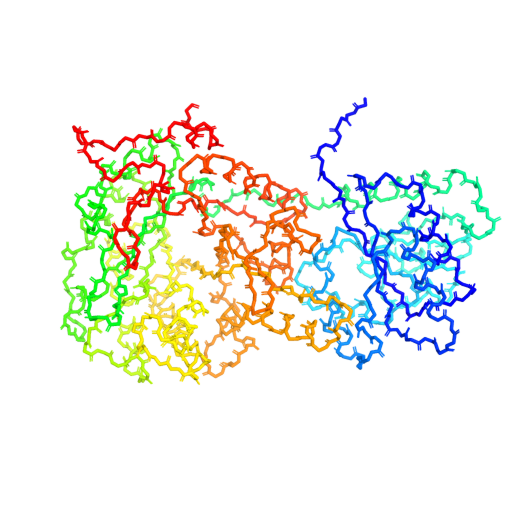86 ? -4.396 -1.348 18.191 1.00 98.62 286 LEU A CA 1
ATOM 2271 C C . LEU A 1 286 ? -3.878 -0.240 17.272 1.00 98.62 286 LEU A C 1
ATOM 2273 O O . LEU A 1 286 ? -3.107 -0.491 16.345 1.00 98.62 286 LEU A O 1
ATOM 2277 N N . HIS A 1 287 ? -4.252 0.999 17.592 1.00 98.12 287 HIS A N 1
ATOM 2278 C CA . HIS A 1 287 ? -3.746 2.207 16.941 1.00 98.12 287 HIS A CA 1
ATOM 2279 C C . HIS A 1 287 ? -2.852 2.989 17.925 1.00 98.12 287 HIS A C 1
ATOM 2281 O O . HIS A 1 287 ? -3.277 3.911 18.628 1.00 98.12 287 HIS A O 1
ATOM 2287 N N . TYR A 1 288 ? -1.605 2.516 18.044 1.00 97.50 288 TYR A N 1
ATOM 2288 C CA . TYR A 1 288 ? -0.499 3.030 18.878 1.00 97.50 288 TYR A CA 1
ATOM 2289 C C . TYR A 1 288 ? -0.699 3.086 20.404 1.00 97.50 288 TYR A C 1
ATOM 2291 O O . TYR A 1 288 ? 0.238 3.412 21.134 1.00 97.50 288 TYR A O 1
ATOM 2299 N N . GLY A 1 289 ? -1.887 2.777 20.923 1.00 94.69 289 GLY A N 1
ATOM 2300 C CA . GLY A 1 289 ? -2.176 2.808 22.355 1.00 94.69 289 GLY A CA 1
ATOM 2301 C C . GLY A 1 289 ? -2.648 1.469 22.908 1.00 94.69 289 GLY A C 1
ATOM 2302 O O . GLY A 1 289 ? -3.430 0.755 22.291 1.00 94.69 289 GLY A O 1
ATOM 2303 N N . TRP A 1 290 ? -2.178 1.153 24.113 1.00 95.94 290 TRP A N 1
ATOM 2304 C CA . TRP A 1 290 ? -2.539 -0.044 24.875 1.00 95.94 290 TRP A CA 1
ATOM 2305 C C . TRP A 1 290 ? -2.656 0.283 26.381 1.00 95.94 290 TRP A C 1
ATOM 2307 O O . TRP A 1 290 ? -2.235 1.384 26.791 1.00 95.94 290 TRP A O 1
ATOM 2317 N N . PRO A 1 291 ? -3.236 -0.622 27.201 1.00 95.44 291 PRO A N 1
ATOM 2318 C CA . PRO A 1 291 ? -3.333 -0.457 28.653 1.00 95.44 291 PRO A CA 1
ATOM 2319 C C . PRO A 1 291 ? -1.982 -0.156 29.324 1.00 95.44 291 PRO A C 1
ATOM 2321 O O . PRO A 1 291 ? -0.919 -0.601 28.885 1.00 95.44 291 PRO A O 1
ATOM 2324 N N . ASP A 1 292 ? -1.997 0.669 30.373 1.00 92.50 292 ASP A N 1
ATOM 2325 C CA . ASP A 1 292 ? -0.759 1.204 30.953 1.00 92.50 292 ASP A CA 1
ATOM 2326 C C . ASP A 1 292 ? 0.040 0.201 31.791 1.00 92.50 292 ASP A C 1
ATOM 2328 O O . ASP A 1 292 ? 1.256 0.354 31.904 1.00 92.50 292 ASP A O 1
ATOM 2332 N N . ASP A 1 293 ? -0.622 -0.824 32.317 1.00 90.56 293 ASP A N 1
ATOM 2333 C CA . ASP A 1 293 ? -0.069 -1.883 33.163 1.00 90.56 293 ASP A CA 1
ATOM 2334 C C . ASP A 1 293 ? 0.566 -3.044 32.372 1.00 90.56 293 ASP A C 1
ATOM 2336 O O . ASP A 1 293 ? 1.126 -3.970 32.967 1.00 90.56 293 ASP A O 1
ATOM 2340 N N . ILE A 1 294 ? 0.508 -2.998 31.036 1.00 93.62 294 ILE A N 1
ATOM 2341 C CA . ILE A 1 294 ? 1.054 -4.033 30.155 1.00 93.62 294 ILE A CA 1
ATOM 2342 C C . ILE A 1 294 ? 2.419 -3.602 29.607 1.00 93.62 294 ILE A C 1
ATOM 2344 O O . ILE A 1 294 ? 2.551 -2.589 28.907 1.00 93.62 294 ILE A O 1
ATOM 2348 N N . ASP A 1 295 ? 3.435 -4.419 29.891 1.00 95.56 295 ASP A N 1
ATOM 2349 C CA . ASP A 1 295 ? 4.761 -4.293 29.292 1.00 95.56 295 ASP A CA 1
ATOM 2350 C C . ASP A 1 295 ? 4.788 -4.940 27.901 1.00 95.56 295 ASP A C 1
ATOM 2352 O O . ASP A 1 295 ? 4.731 -6.169 27.765 1.00 95.56 295 ASP A O 1
ATOM 2356 N N . ILE A 1 296 ? 4.906 -4.090 26.877 1.00 97.31 296 ILE A N 1
ATOM 2357 C CA . ILE A 1 296 ? 4.892 -4.462 25.460 1.00 97.31 296 ILE A CA 1
ATOM 2358 C C . ILE A 1 296 ? 5.986 -5.472 25.097 1.00 97.31 296 ILE A C 1
ATOM 2360 O O . ILE A 1 296 ? 5.777 -6.297 24.213 1.00 97.31 296 ILE A O 1
ATOM 2364 N N . TRP A 1 297 ? 7.118 -5.478 25.809 1.00 98.00 297 TRP A N 1
ATOM 2365 C CA . TRP A 1 297 ? 8.262 -6.350 25.514 1.00 98.00 297 TRP A CA 1
ATOM 2366 C C . TRP A 1 297 ? 8.058 -7.808 25.943 1.00 98.00 297 TRP A C 1
ATOM 2368 O O . TRP A 1 297 ? 8.879 -8.671 25.636 1.00 98.00 297 TRP A O 1
ATOM 2378 N N . THR A 1 298 ? 6.985 -8.105 26.676 1.00 97.81 298 THR A N 1
ATOM 2379 C CA . THR A 1 298 ? 6.768 -9.424 27.280 1.00 97.81 298 THR A CA 1
ATOM 2380 C C . THR A 1 298 ? 5.787 -10.272 26.477 1.00 97.81 298 THR A C 1
ATOM 2382 O O . THR A 1 298 ? 4.890 -9.756 25.816 1.00 97.81 298 THR A O 1
ATOM 2385 N N . ALA A 1 299 ? 5.882 -11.602 26.583 1.00 97.38 299 ALA A N 1
ATOM 2386 C CA . ALA A 1 299 ? 4.889 -12.505 25.986 1.00 97.38 299 ALA A CA 1
ATOM 2387 C C . ALA A 1 299 ? 3.455 -12.221 26.481 1.00 97.38 299 ALA A C 1
ATOM 2389 O O . ALA A 1 299 ? 2.506 -12.371 25.719 1.00 97.38 299 ALA A O 1
ATOM 2390 N N . LYS A 1 300 ? 3.310 -11.706 27.711 1.00 96.94 300 LYS A N 1
ATOM 2391 C CA . LYS A 1 300 ? 2.020 -11.309 28.287 1.00 96.94 300 LYS A CA 1
ATOM 2392 C C . LYS A 1 300 ? 1.290 -10.268 27.429 1.00 96.94 300 LYS A C 1
ATOM 2394 O O . LYS A 1 300 ? 0.071 -10.339 27.338 1.00 96.94 300 LYS A O 1
ATOM 2399 N N . PHE A 1 301 ? 2.006 -9.343 26.781 1.00 98.00 301 PHE A N 1
ATOM 2400 C CA . PHE A 1 301 ? 1.395 -8.381 25.857 1.00 98.00 301 PHE A CA 1
ATOM 2401 C C . PHE A 1 301 ? 0.700 -9.080 24.684 1.00 98.00 301 PHE A C 1
ATOM 2403 O O . PHE A 1 301 ? -0.445 -8.763 24.377 1.00 98.00 301 PHE A O 1
ATOM 2410 N N . VAL A 1 302 ? 1.367 -10.066 24.076 1.00 98.56 302 VAL A N 1
ATOM 2411 C CA . VAL A 1 302 ? 0.817 -10.867 22.971 1.00 98.56 302 VAL A CA 1
ATOM 2412 C C . VAL A 1 302 ? -0.412 -11.644 23.440 1.00 98.56 302 VAL A C 1
ATOM 2414 O O . VAL A 1 302 ? -1.454 -11.581 22.793 1.00 98.56 302 VAL A O 1
ATOM 2417 N N . ASP A 1 303 ? -0.310 -12.326 24.583 1.00 97.75 303 ASP A N 1
ATOM 2418 C CA . ASP A 1 303 ? -1.394 -13.158 25.117 1.00 97.75 303 ASP A CA 1
ATOM 2419 C C . ASP A 1 303 ? -2.629 -12.317 25.487 1.00 97.75 303 ASP A C 1
ATOM 2421 O O . ASP A 1 303 ? -3.762 -12.690 25.177 1.00 97.75 303 ASP A O 1
ATOM 2425 N N . GLN A 1 304 ? -2.423 -11.155 26.118 1.00 97.88 304 GLN A N 1
ATOM 2426 C CA . GLN A 1 304 ? -3.512 -10.238 26.463 1.00 97.88 304 GLN A CA 1
ATOM 2427 C C . GLN A 1 304 ? -4.143 -9.616 25.222 1.00 97.88 304 GLN A C 1
ATOM 2429 O O . GLN A 1 304 ? -5.367 -9.584 25.124 1.00 97.88 304 GLN A O 1
ATOM 2434 N N . PHE A 1 305 ? -3.337 -9.185 24.248 1.00 98.62 305 PHE A N 1
ATOM 2435 C CA . PHE A 1 305 ? -3.867 -8.629 23.008 1.00 98.62 305 PHE A CA 1
ATOM 2436 C C . PHE A 1 305 ? -4.692 -9.657 22.225 1.00 98.62 305 PHE A C 1
ATOM 2438 O O . PHE A 1 305 ? -5.774 -9.338 21.736 1.00 98.62 305 PHE A O 1
ATOM 2445 N N . ALA A 1 306 ? -4.237 -10.912 22.168 1.00 98.69 306 ALA A N 1
ATOM 2446 C CA . ALA A 1 306 ? -4.985 -12.000 21.548 1.00 98.69 306 ALA A CA 1
ATOM 2447 C C . ALA A 1 306 ? -6.314 -12.273 22.279 1.00 98.69 306 ALA A C 1
ATOM 2449 O O . ALA A 1 306 ? -7.362 -12.398 21.644 1.00 98.69 306 ALA A O 1
ATOM 2450 N N . GLY A 1 307 ? -6.302 -12.281 23.618 1.00 98.50 307 GLY A N 1
ATOM 2451 C CA . GLY A 1 307 ? -7.514 -12.398 24.434 1.00 98.50 307 GLY A CA 1
ATOM 2452 C C . GLY A 1 307 ? -8.506 -11.252 24.208 1.00 98.50 307 GLY A C 1
ATOM 2453 O O . GLY A 1 307 ? -9.703 -11.498 24.034 1.00 98.50 307 GLY A O 1
ATOM 2454 N N . PHE A 1 308 ? -8.010 -10.014 24.144 1.00 98.75 308 PHE A N 1
ATOM 2455 C CA . PHE A 1 308 ? -8.798 -8.831 23.804 1.00 98.75 308 PHE A CA 1
ATOM 2456 C C . PHE A 1 308 ? -9.408 -8.946 22.401 1.00 98.75 308 PHE A C 1
ATOM 2458 O O . PHE A 1 308 ? -10.623 -8.823 22.255 1.00 98.75 308 PHE A O 1
ATOM 2465 N N . ALA A 1 309 ? -8.607 -9.276 21.385 1.00 98.81 309 ALA A N 1
ATOM 2466 C CA . ALA A 1 309 ? -9.068 -9.462 20.011 1.00 98.81 309 ALA A CA 1
ATOM 2467 C C . ALA A 1 309 ? -10.160 -10.540 19.904 1.00 98.81 309 ALA A C 1
ATOM 2469 O O . ALA A 1 309 ? -11.187 -10.334 19.253 1.00 98.81 309 ALA A O 1
ATOM 2470 N N . ARG A 1 310 ? -10.001 -11.657 20.627 1.00 98.81 310 ARG A N 1
ATOM 2471 C CA . ARG A 1 310 ? -11.031 -12.695 20.750 1.00 98.81 310 ARG A CA 1
ATOM 2472 C C . ARG A 1 310 ? -12.338 -12.147 21.321 1.00 98.81 310 ARG A C 1
ATOM 2474 O O . ARG A 1 310 ? -13.420 -12.503 20.855 1.00 98.81 310 ARG A O 1
ATOM 2481 N N . ALA A 1 311 ? -12.259 -11.333 22.373 1.00 98.69 311 ALA A N 1
ATOM 2482 C CA . ALA A 1 311 ? -13.428 -10.754 23.027 1.00 98.69 311 ALA A CA 1
ATOM 2483 C C . ALA A 1 311 ? -14.143 -9.745 22.114 1.00 98.69 311 ALA A C 1
ATOM 2485 O O . ALA A 1 311 ? -15.369 -9.789 22.007 1.00 98.69 311 ALA A O 1
ATOM 2486 N N . VAL A 1 312 ? -13.381 -8.922 21.389 1.00 98.75 312 VAL A N 1
ATOM 2487 C CA . VAL A 1 312 ? -13.894 -8.001 20.365 1.00 98.75 312 VAL A CA 1
ATOM 2488 C C . VAL A 1 312 ? -14.628 -8.763 19.262 1.00 98.75 312 VAL A C 1
ATOM 2490 O O . VAL A 1 312 ? -15.765 -8.423 18.937 1.00 98.75 312 VAL A O 1
ATOM 2493 N N . ALA A 1 313 ? -14.025 -9.829 18.726 1.00 98.81 313 ALA A N 1
ATOM 2494 C CA . ALA A 1 313 ? -14.646 -10.647 17.686 1.00 98.81 313 ALA A CA 1
ATOM 2495 C C . ALA A 1 313 ? -15.981 -11.252 18.137 1.00 98.81 313 ALA A C 1
ATOM 2497 O O . ALA A 1 313 ? -16.930 -11.288 17.358 1.00 98.81 313 ALA A O 1
ATOM 2498 N N . LYS A 1 314 ? -16.086 -11.685 19.403 1.00 98.50 314 LYS A N 1
ATOM 2499 C CA . LYS A 1 314 ? -17.349 -12.206 19.947 1.00 98.50 314 LYS A CA 1
ATOM 2500 C C . LYS A 1 314 ? -18.426 -11.131 19.969 1.00 98.50 314 LYS A C 1
ATOM 2502 O O . LYS A 1 314 ? -19.505 -11.378 19.456 1.00 98.50 314 LYS A O 1
ATOM 2507 N N . ILE A 1 315 ? -18.120 -9.950 20.510 1.00 98.06 315 ILE A N 1
ATOM 2508 C CA . ILE A 1 315 ? -19.086 -8.845 20.586 1.00 98.06 315 ILE A CA 1
ATOM 2509 C C . ILE A 1 315 ? -19.548 -8.418 19.193 1.00 98.06 315 ILE A C 1
ATOM 2511 O O . ILE A 1 315 ? -20.742 -8.239 18.981 1.00 98.06 315 ILE A O 1
ATOM 2515 N N . ILE A 1 316 ? -18.626 -8.290 18.233 1.00 98.38 316 ILE A N 1
ATOM 2516 C CA . ILE A 1 316 ? -18.984 -7.916 16.860 1.00 98.38 316 ILE A CA 1
ATOM 2517 C C . ILE A 1 316 ? -19.879 -8.975 16.226 1.00 98.38 316 ILE A C 1
ATOM 2519 O O . ILE A 1 316 ? -20.923 -8.620 15.697 1.00 98.38 316 ILE A O 1
ATOM 2523 N N . ARG A 1 317 ? -19.519 -10.257 16.321 1.00 97.19 317 ARG A N 1
ATOM 2524 C CA . ARG A 1 317 ? -20.327 -11.358 15.781 1.00 97.19 317 ARG A CA 1
ATOM 2525 C C . ARG A 1 317 ? -21.702 -11.470 16.452 1.00 97.19 317 ARG A C 1
ATOM 2527 O O . ARG A 1 317 ? -22.662 -11.859 15.803 1.00 97.19 317 ARG A O 1
ATOM 2534 N N . ASP A 1 318 ? -21.805 -11.150 17.740 1.00 96.88 318 ASP A N 1
ATOM 2535 C CA . ASP A 1 318 ? -23.074 -11.206 18.472 1.00 96.88 318 ASP A CA 1
ATOM 2536 C C . ASP A 1 318 ? -23.988 -10.004 18.129 1.00 96.88 318 ASP A C 1
ATOM 2538 O O . ASP A 1 318 ? -25.212 -10.104 18.226 1.00 96.88 318 ASP A O 1
ATOM 2542 N N . GLU A 1 319 ? -23.419 -8.868 17.707 1.00 96.31 319 GLU A N 1
ATOM 2543 C CA . GLU A 1 319 ? -24.164 -7.662 17.315 1.00 96.31 319 GLU A CA 1
ATOM 2544 C C . GLU A 1 319 ? -24.388 -7.548 15.791 1.00 96.31 319 GLU A C 1
ATOM 2546 O O . GLU A 1 319 ? -25.336 -6.875 15.383 1.00 96.31 319 GLU A O 1
ATOM 2551 N N . MET A 1 320 ? -23.573 -8.186 14.943 1.00 93.06 320 MET A N 1
ATOM 2552 C CA . MET A 1 320 ? -23.560 -8.027 13.479 1.00 93.06 320 MET A CA 1
ATOM 2553 C C . MET A 1 320 ? -23.512 -9.377 12.747 1.00 93.06 320 MET A C 1
ATOM 2555 O O . MET A 1 320 ? -22.687 -10.229 13.063 1.00 93.06 320 MET A O 1
ATOM 2559 N N . ASP A 1 321 ? -24.331 -9.531 11.701 1.00 92.38 321 ASP A N 1
ATOM 2560 C CA . ASP A 1 321 ? -24.327 -10.730 10.843 1.00 92.38 321 ASP A CA 1
ATOM 2561 C C . ASP A 1 321 ? -23.339 -10.629 9.665 1.00 92.38 321 ASP A C 1
ATOM 2563 O O . ASP A 1 321 ? -22.944 -11.652 9.093 1.00 92.38 321 ASP A O 1
ATOM 2567 N N . ASP A 1 322 ? -22.938 -9.409 9.295 1.00 95.06 322 ASP A N 1
ATOM 2568 C CA . ASP A 1 322 ? -22.033 -9.131 8.176 1.00 95.06 322 ASP A CA 1
ATOM 2569 C C . ASP A 1 322 ? -20.627 -9.711 8.393 1.00 95.06 322 ASP A C 1
ATOM 2571 O O . ASP A 1 322 ? -20.217 -10.033 9.509 1.00 95.06 322 ASP A O 1
ATOM 2575 N N . VAL A 1 323 ? -19.862 -9.835 7.304 1.00 97.56 323 VAL A N 1
ATOM 2576 C CA . VAL A 1 323 ? -18.442 -10.207 7.371 1.00 97.56 323 VAL A CA 1
ATOM 2577 C C . VAL A 1 323 ? -17.661 -9.099 8.093 1.00 97.56 323 VAL A C 1
ATOM 2579 O O . VAL A 1 323 ? -17.655 -7.967 7.600 1.00 97.56 323 VAL A O 1
ATOM 2582 N N . PRO A 1 324 ? -16.987 -9.387 9.223 1.00 98.31 324 PRO A N 1
ATOM 2583 C CA . PRO A 1 324 ? -16.269 -8.363 9.968 1.00 98.31 324 PRO A CA 1
ATOM 2584 C C . PRO A 1 324 ? -14.874 -8.102 9.382 1.00 98.31 324 PRO A C 1
ATOM 2586 O O . PRO A 1 324 ? -14.184 -9.026 8.943 1.00 98.31 324 PRO A O 1
ATOM 2589 N N . PHE A 1 325 ? -14.451 -6.836 9.408 1.00 98.88 325 PHE A N 1
ATOM 2590 C CA . PHE A 1 325 ? -13.139 -6.385 8.943 1.00 98.88 325 PHE A CA 1
ATOM 2591 C C . PHE A 1 325 ? -12.331 -5.817 10.108 1.00 98.88 325 PHE A C 1
ATOM 2593 O O . PHE A 1 325 ? -12.846 -5.033 10.907 1.00 98.88 325 PHE A O 1
ATOM 2600 N N . TYR A 1 326 ? -11.053 -6.181 10.174 1.00 98.94 326 TYR A N 1
ATOM 2601 C CA . TYR A 1 326 ? -10.152 -5.777 11.250 1.00 98.94 326 TYR A CA 1
ATOM 2602 C C . TYR A 1 326 ? -8.825 -5.267 10.703 1.00 98.94 326 TYR A C 1
ATOM 2604 O O . TYR A 1 326 ? -8.268 -5.861 9.783 1.00 98.94 326 TYR A O 1
ATOM 2612 N N . CYS A 1 327 ? -8.277 -4.239 11.340 1.00 98.88 327 CYS A N 1
ATOM 2613 C CA . CYS A 1 327 ? -6.853 -3.932 11.309 1.00 98.88 327 CYS A CA 1
ATOM 2614 C C . CYS A 1 327 ? -6.274 -4.304 12.682 1.00 98.88 327 CYS A C 1
ATOM 2616 O O . CYS A 1 327 ? -6.483 -3.567 13.651 1.00 98.88 327 CYS A O 1
ATOM 2618 N N . PRO A 1 328 ? -5.601 -5.467 12.825 1.00 98.75 328 PRO A N 1
ATOM 2619 C CA . PRO A 1 328 ? -5.123 -5.922 14.128 1.00 98.75 328 PRO A CA 1
ATOM 2620 C C . PRO A 1 328 ? -4.159 -4.917 14.766 1.00 98.75 328 PRO A C 1
ATOM 2622 O O . PRO A 1 328 ? -4.366 -4.488 15.894 1.00 98.75 328 PRO A O 1
ATOM 2625 N N . VAL A 1 329 ? -3.130 -4.491 14.037 1.00 98.81 329 VAL A N 1
ATOM 2626 C CA . VAL A 1 329 ? -2.168 -3.486 14.500 1.00 98.81 329 VAL A CA 1
ATOM 2627 C C . VAL A 1 329 ? -1.940 -2.502 13.364 1.00 98.81 329 VAL A C 1
ATOM 2629 O O . VAL A 1 329 ? -1.538 -2.919 12.281 1.00 98.81 329 VAL A O 1
ATOM 2632 N N . ASN A 1 330 ? -2.203 -1.218 13.608 1.00 98.62 330 ASN A N 1
ATOM 2633 C CA . ASN A 1 330 ? -1.929 -0.171 12.628 1.00 98.62 330 ASN A CA 1
ATOM 2634 C C . ASN A 1 330 ? -0.425 0.121 12.554 1.00 98.62 330 ASN A C 1
ATOM 2636 O O . ASN A 1 330 ? 0.218 0.262 13.599 1.00 98.62 330 ASN A O 1
ATOM 2640 N N . GLU A 1 331 ? 0.102 0.215 11.332 1.00 98.56 331 GLU A N 1
ATOM 2641 C CA . GLU A 1 331 ? 1.488 0.550 10.991 1.00 98.56 331 GLU A CA 1
ATOM 2642 C C . GLU A 1 331 ? 2.524 -0.074 11.936 1.00 98.56 331 GLU A C 1
ATOM 2644 O O . GLU A 1 331 ? 3.225 0.624 12.674 1.00 98.56 331 GLU A O 1
ATOM 2649 N N . ILE A 1 332 ? 2.667 -1.401 11.899 1.00 98.75 332 ILE A N 1
ATOM 2650 C CA . ILE A 1 332 ? 3.683 -2.132 12.664 1.00 98.75 332 ILE A CA 1
ATOM 2651 C C . ILE A 1 332 ? 5.070 -1.515 12.431 1.00 98.75 332 ILE A C 1
ATOM 2653 O O . ILE A 1 332 ? 5.825 -1.352 13.392 1.00 98.75 332 ILE A O 1
ATOM 2657 N N . SER A 1 333 ? 5.419 -1.128 11.196 1.00 98.19 333 SER A N 1
ATOM 2658 C CA . SER A 1 333 ? 6.725 -0.514 10.919 1.00 98.19 333 SER A CA 1
ATOM 2659 C C . SER A 1 333 ? 6.868 0.896 11.487 1.00 98.19 333 SER A C 1
ATOM 2661 O O . SER A 1 333 ? 7.921 1.198 12.055 1.00 98.19 333 SER A O 1
ATOM 2663 N N . PHE A 1 334 ? 5.846 1.751 11.370 1.00 97.88 334 PHE A N 1
ATOM 2664 C CA . PHE A 1 334 ? 5.902 3.100 11.940 1.00 97.88 334 PHE A CA 1
ATOM 2665 C C . PHE A 1 334 ? 5.918 3.045 13.466 1.00 97.88 334 PHE A C 1
ATOM 2667 O O . PHE A 1 334 ? 6.762 3.683 14.086 1.00 97.88 334 PHE A O 1
ATOM 2674 N N . HIS A 1 335 ? 5.071 2.215 14.079 1.00 98.12 335 HIS A N 1
ATOM 2675 C CA . HIS A 1 335 ? 5.045 1.998 15.523 1.00 98.12 335 HIS A CA 1
ATOM 2676 C C . HIS A 1 335 ? 6.398 1.474 16.026 1.00 98.12 335 HIS A C 1
ATOM 2678 O O . HIS A 1 335 ? 6.950 1.996 16.997 1.00 98.12 335 HIS A O 1
ATOM 2684 N N . ALA A 1 336 ? 6.988 0.497 15.333 1.00 98.25 336 ALA A N 1
ATOM 2685 C CA . ALA A 1 336 ? 8.315 -0.016 15.652 1.00 98.25 336 ALA A CA 1
ATOM 2686 C C . ALA A 1 336 ? 9.399 1.073 15.612 1.00 98.25 336 ALA A C 1
ATOM 2688 O O . ALA A 1 336 ? 10.218 1.156 16.528 1.00 98.25 336 ALA A O 1
ATOM 2689 N N . TRP A 1 337 ? 9.397 1.926 14.586 1.00 97.44 337 TRP A N 1
ATOM 2690 C CA . TRP A 1 337 ? 10.330 3.049 14.490 1.00 97.44 337 TRP A CA 1
ATOM 2691 C C . TRP A 1 337 ? 10.067 4.099 15.577 1.00 97.44 337 TRP A C 1
ATOM 2693 O O . TRP A 1 337 ? 10.962 4.419 16.358 1.00 97.44 337 TRP A O 1
ATOM 2703 N N . ALA A 1 338 ? 8.836 4.593 15.681 1.00 97.25 338 ALA A N 1
ATOM 2704 C CA . ALA A 1 338 ? 8.460 5.667 16.588 1.00 97.25 338 ALA A CA 1
ATOM 2705 C C . ALA A 1 338 ? 8.693 5.280 18.054 1.00 97.25 338 ALA A C 1
ATOM 2707 O O . ALA A 1 338 ? 9.276 6.051 18.815 1.00 97.25 338 ALA A O 1
ATOM 2708 N N . GLY A 1 339 ? 8.281 4.076 18.453 1.00 97.25 339 GLY A N 1
ATOM 2709 C CA . GLY A 1 339 ? 8.373 3.611 19.834 1.00 97.25 339 GLY A CA 1
ATOM 2710 C C . GLY A 1 339 ? 9.675 2.890 20.195 1.00 97.25 339 GLY A C 1
ATOM 2711 O O . GLY A 1 339 ? 10.063 2.885 21.365 1.00 97.25 339 GLY A O 1
ATOM 2712 N N . GLY A 1 340 ? 10.336 2.265 19.217 1.00 97.56 340 GLY A N 1
ATOM 2713 C CA . GLY A 1 340 ? 11.504 1.403 19.422 1.00 97.56 340 GLY A CA 1
ATOM 2714 C C . GLY A 1 340 ? 12.841 2.010 18.997 1.00 97.56 340 GLY A C 1
ATOM 2715 O O . GLY A 1 340 ? 13.882 1.556 19.478 1.00 97.56 340 GLY A O 1
ATOM 2716 N N . GLU A 1 341 ? 12.824 3.019 18.123 1.00 96.88 341 GLU A N 1
ATOM 2717 C CA . GLU A 1 341 ? 14.028 3.613 17.532 1.00 96.88 341 GLU A CA 1
ATOM 2718 C C . GLU A 1 341 ? 14.148 5.114 17.826 1.00 96.88 341 GLU A C 1
ATOM 2720 O O . GLU A 1 341 ? 15.158 5.565 18.367 1.00 96.88 341 GLU A O 1
ATOM 2725 N N . ALA A 1 342 ? 13.104 5.886 17.519 1.00 96.00 342 ALA A N 1
ATOM 2726 C CA . ALA A 1 342 ? 13.091 7.343 17.643 1.00 96.00 342 ALA A CA 1
ATOM 2727 C C . ALA A 1 342 ? 12.747 7.841 19.057 1.00 96.00 342 ALA A C 1
ATOM 2729 O O . ALA A 1 342 ? 12.972 9.011 19.370 1.00 96.00 342 ALA A O 1
ATOM 2730 N N . ALA A 1 343 ? 12.210 6.965 19.912 1.00 96.56 343 ALA A N 1
ATOM 2731 C CA . ALA A 1 343 ? 11.634 7.318 21.209 1.00 96.56 343 ALA A CA 1
ATOM 2732 C C . ALA A 1 343 ? 10.602 8.468 21.128 1.00 96.56 343 ALA A C 1
ATOM 2734 O O . ALA A 1 343 ? 10.582 9.358 21.979 1.00 96.56 343 ALA A O 1
ATOM 2735 N N . TYR A 1 344 ? 9.780 8.462 20.077 1.00 95.69 344 TYR A N 1
ATOM 2736 C CA . TYR A 1 344 ? 8.771 9.480 19.789 1.00 95.69 344 TYR A CA 1
ATOM 2737 C C . TYR A 1 344 ? 7.528 9.323 20.679 1.00 95.69 344 TYR A C 1
ATOM 2739 O O . TYR A 1 344 ? 7.073 10.280 21.306 1.00 95.69 344 TYR A O 1
ATOM 2747 N N . PHE A 1 345 ? 7.023 8.095 20.815 1.00 95.62 345 PHE A N 1
ATOM 2748 C CA . PHE A 1 345 ? 5.969 7.754 21.771 1.00 95.62 345 PHE A CA 1
ATOM 2749 C C . PHE A 1 345 ? 6.284 6.441 22.510 1.00 95.62 345 PHE A C 1
ATOM 2751 O O . PHE A 1 345 ? 7.280 5.773 22.224 1.00 95.62 345 PHE A O 1
ATOM 2758 N N . LYS A 1 346 ? 5.467 6.086 23.517 1.00 93.94 346 LYS A N 1
ATOM 2759 C CA . LYS A 1 346 ? 5.638 4.867 24.338 1.00 93.94 346 LYS A CA 1
ATOM 2760 C C . LYS A 1 346 ? 5.931 3.653 23.428 1.00 93.94 346 LYS A C 1
ATOM 2762 O O . LYS A 1 346 ? 5.217 3.483 22.449 1.00 93.94 346 LYS A O 1
ATOM 2767 N N . PRO A 1 347 ? 6.932 2.796 23.721 1.00 96.06 347 PRO A N 1
ATOM 2768 C CA . PRO A 1 347 ? 7.699 2.676 24.966 1.00 96.06 347 PRO A CA 1
ATOM 2769 C C . PRO A 1 347 ? 8.944 3.573 25.095 1.00 96.06 347 PRO A C 1
ATOM 2771 O O . PRO A 1 347 ? 9.692 3.384 26.052 1.00 96.06 347 PRO A O 1
ATOM 2774 N N . HIS A 1 348 ? 9.171 4.547 24.206 1.00 95.81 348 HIS A N 1
ATOM 2775 C CA . HIS A 1 348 ? 10.316 5.477 24.274 1.00 95.81 348 HIS A CA 1
ATOM 2776 C C . HIS A 1 348 ? 11.699 4.801 24.226 1.00 95.81 348 HIS A C 1
ATOM 2778 O O . HIS A 1 348 ? 12.668 5.298 24.807 1.00 95.81 348 HIS A O 1
ATOM 2784 N N . ALA A 1 349 ? 11.804 3.654 23.556 1.00 97.06 349 ALA A N 1
ATOM 2785 C CA . ALA A 1 349 ? 13.068 2.949 23.393 1.00 97.06 349 ALA A CA 1
ATOM 2786 C C . ALA A 1 349 ? 13.880 3.503 22.208 1.00 97.06 349 ALA A C 1
ATOM 2788 O O . ALA A 1 349 ? 13.355 4.189 21.332 1.00 97.06 349 ALA A O 1
ATOM 2789 N N . ARG A 1 350 ? 15.182 3.201 22.212 1.00 97.38 350 ARG A N 1
ATOM 2790 C CA . ARG A 1 350 ? 16.130 3.484 21.125 1.00 97.38 350 ARG A CA 1
ATOM 2791 C C . ARG A 1 350 ? 16.902 2.211 20.794 1.00 97.38 350 ARG A C 1
ATOM 2793 O O . ARG A 1 350 ? 17.225 1.460 21.717 1.00 97.38 350 ARG A O 1
ATOM 2800 N N . GLY A 1 351 ? 17.203 1.973 19.517 1.00 97.25 351 GLY A N 1
ATOM 2801 C CA . GLY A 1 351 ? 17.933 0.786 19.060 1.00 97.25 351 GLY A CA 1
ATOM 2802 C C . GLY A 1 351 ? 17.190 -0.544 19.237 1.00 97.25 351 GLY A C 1
ATOM 2803 O O . GLY A 1 351 ? 17.809 -1.602 19.151 1.00 97.25 351 GLY A O 1
ATOM 2804 N N . ARG A 1 352 ? 15.881 -0.517 19.524 1.00 98.06 352 ARG A N 1
ATOM 2805 C CA . ARG A 1 352 ? 15.025 -1.707 19.704 1.00 98.06 352 ARG A CA 1
ATOM 2806 C C . ARG A 1 352 ? 13.883 -1.749 18.687 1.00 98.06 352 ARG A C 1
ATOM 2808 O O . ARG A 1 352 ? 12.916 -2.484 18.887 1.00 98.06 352 ARG A O 1
ATOM 2815 N N . GLY A 1 353 ? 13.980 -0.993 17.589 1.00 97.81 353 GLY A N 1
ATOM 2816 C CA . GLY A 1 353 ? 12.932 -0.934 16.568 1.00 97.81 353 GLY A CA 1
ATOM 2817 C C . GLY A 1 353 ? 12.608 -2.305 15.973 1.00 97.81 353 GLY A C 1
ATOM 2818 O O . GLY A 1 353 ? 11.446 -2.695 15.904 1.00 97.81 353 GLY A O 1
ATOM 2819 N N . PHE A 1 354 ? 13.625 -3.094 15.618 1.00 97.44 354 PHE A N 1
ATOM 2820 C CA . PHE A 1 354 ? 13.403 -4.431 15.057 1.00 97.44 354 PHE A CA 1
ATOM 2821 C C . PHE A 1 354 ? 12.764 -5.407 16.061 1.00 97.44 354 PHE A C 1
ATOM 2823 O O . PHE A 1 354 ? 11.868 -6.167 15.701 1.00 97.44 354 PHE A O 1
ATOM 2830 N N . GLU A 1 355 ? 13.172 -5.353 17.332 1.00 98.31 355 GLU A N 1
ATOM 2831 C CA . GLU A 1 355 ? 12.569 -6.160 18.400 1.00 98.31 355 GLU A CA 1
ATOM 2832 C C . GLU A 1 355 ? 11.084 -5.813 18.585 1.00 98.31 355 GLU A C 1
ATOM 2834 O O . GLU A 1 355 ? 10.242 -6.711 18.634 1.00 98.31 355 GLU A O 1
ATOM 2839 N N . LEU A 1 356 ? 10.752 -4.515 18.612 1.00 98.56 356 LEU A N 1
ATOM 2840 C CA . LEU A 1 356 ? 9.369 -4.052 18.716 1.00 98.56 356 LEU A CA 1
ATOM 2841 C C . LEU A 1 356 ? 8.543 -4.472 17.492 1.00 98.56 356 LEU A C 1
ATOM 2843 O O . LEU A 1 356 ? 7.407 -4.911 17.651 1.00 98.56 356 LEU A O 1
ATOM 2847 N N . LYS A 1 357 ? 9.125 -4.419 16.287 1.00 98.69 357 LYS A N 1
ATOM 2848 C CA . LYS A 1 357 ? 8.489 -4.895 15.047 1.00 98.69 357 LYS A CA 1
ATOM 2849 C C . LYS A 1 357 ? 8.087 -6.368 15.150 1.00 98.69 357 LYS A C 1
ATOM 2851 O O . LYS A 1 357 ? 6.924 -6.697 14.924 1.00 98.69 357 LYS A O 1
ATOM 2856 N N . CYS A 1 358 ? 9.017 -7.240 15.547 1.00 98.62 358 CYS A N 1
ATOM 2857 C CA . CYS A 1 358 ? 8.743 -8.667 15.744 1.00 98.62 358 CYS A CA 1
ATOM 2858 C C . CYS A 1 358 ? 7.640 -8.900 16.784 1.00 98.62 358 CYS A C 1
ATOM 2860 O O . CYS A 1 358 ? 6.776 -9.756 16.598 1.00 98.62 358 CYS A O 1
ATOM 2862 N N . GLN A 1 359 ? 7.658 -8.132 17.873 1.00 98.62 359 GLN A N 1
ATOM 2863 C CA . GLN A 1 359 ? 6.694 -8.260 18.958 1.00 98.62 359 GLN A CA 1
ATOM 2864 C C . GLN A 1 359 ? 5.278 -7.831 18.543 1.00 98.62 359 GLN A C 1
ATOM 2866 O O . GLN A 1 359 ? 4.309 -8.527 18.848 1.00 98.62 359 GLN A O 1
ATOM 2871 N N . LEU A 1 360 ? 5.155 -6.733 17.795 1.00 98.81 360 LEU A N 1
ATOM 2872 C CA . LEU A 1 360 ? 3.890 -6.265 17.224 1.00 98.81 360 LEU A CA 1
ATOM 2873 C C . LEU A 1 360 ? 3.356 -7.227 16.152 1.00 98.81 360 LEU A C 1
ATOM 2875 O O . LEU A 1 360 ? 2.170 -7.550 16.170 1.00 98.81 360 LEU A O 1
ATOM 2879 N N . ALA A 1 361 ? 4.219 -7.751 15.275 1.00 98.88 361 ALA A N 1
ATOM 2880 C CA . ALA A 1 361 ? 3.833 -8.765 14.291 1.00 98.88 361 ALA A CA 1
ATOM 2881 C C . ALA A 1 361 ? 3.326 -10.047 14.969 1.00 98.88 361 ALA A C 1
ATOM 2883 O O . ALA A 1 361 ? 2.270 -10.566 14.610 1.00 98.88 361 ALA A O 1
ATOM 2884 N N . ARG A 1 362 ? 4.020 -10.517 16.014 1.00 98.81 362 ARG A N 1
ATOM 2885 C CA . ARG A 1 362 ? 3.585 -11.664 16.823 1.00 98.81 362 ARG A CA 1
ATOM 2886 C C . ARG A 1 362 ? 2.226 -11.419 17.487 1.00 98.81 362 ARG A C 1
ATOM 2888 O O . ARG A 1 362 ? 1.391 -12.321 17.501 1.00 98.81 362 ARG A O 1
ATOM 2895 N N . ALA A 1 363 ? 1.994 -10.215 18.012 1.00 98.88 363 ALA A N 1
ATOM 2896 C CA . ALA A 1 363 ? 0.709 -9.825 18.591 1.00 98.88 363 ALA A CA 1
ATOM 2897 C C . ALA A 1 363 ? -0.414 -9.815 17.540 1.00 98.88 363 ALA A C 1
ATOM 2899 O O . ALA A 1 363 ? -1.475 -10.389 17.781 1.00 98.88 363 ALA A O 1
ATOM 2900 N N . ALA A 1 364 ? -0.165 -9.244 16.357 1.00 98.94 364 ALA A N 1
ATOM 2901 C CA . ALA A 1 364 ? -1.116 -9.242 15.248 1.00 98.94 364 ALA A CA 1
ATOM 2902 C C . ALA A 1 364 ? -1.476 -10.668 14.794 1.00 98.94 364 ALA A C 1
ATOM 2904 O O . ALA A 1 364 ? -2.655 -10.986 14.659 1.00 98.94 364 ALA A O 1
ATOM 2905 N N . ILE A 1 365 ? -0.483 -11.549 14.623 1.00 98.94 365 ILE A N 1
ATOM 2906 C CA . ILE A 1 365 ? -0.685 -12.960 14.250 1.00 98.94 365 ILE A CA 1
ATOM 2907 C C . ILE A 1 365 ? -1.536 -13.690 15.296 1.00 98.94 365 ILE A C 1
ATOM 2909 O O . ILE A 1 365 ? -2.514 -14.353 14.946 1.00 98.94 365 ILE A O 1
ATOM 2913 N N . ALA A 1 366 ? -1.197 -13.553 16.582 1.00 98.94 366 ALA A N 1
ATOM 2914 C CA . ALA A 1 366 ? -1.947 -14.186 17.664 1.00 98.94 366 ALA A CA 1
ATOM 2915 C C . ALA A 1 366 ? -3.403 -13.686 17.718 1.00 98.94 366 ALA A C 1
ATOM 2917 O O . ALA A 1 366 ? -4.327 -14.494 17.817 1.00 98.94 366 ALA A O 1
ATOM 2918 N N . ALA A 1 367 ? -3.615 -12.375 17.571 1.00 98.94 367 ALA A N 1
ATOM 2919 C CA . ALA A 1 367 ? -4.943 -11.774 17.508 1.00 98.94 367 ALA A CA 1
ATOM 2920 C C . ALA A 1 367 ? -5.769 -12.296 16.324 1.00 98.94 367 ALA A C 1
ATOM 2922 O O . ALA A 1 367 ? -6.917 -12.689 16.516 1.00 98.94 367 ALA A O 1
ATOM 2923 N N . MET A 1 368 ? -5.197 -12.360 15.117 1.00 98.94 368 MET A N 1
ATOM 2924 C CA . MET A 1 368 ? -5.901 -12.878 13.936 1.00 98.94 368 MET A CA 1
ATOM 2925 C C . MET A 1 368 ? -6.325 -14.336 14.107 1.00 98.94 368 MET A C 1
ATOM 2927 O O . MET A 1 368 ? -7.456 -14.684 13.773 1.00 98.94 368 MET A O 1
ATOM 2931 N N . ASN A 1 369 ? -5.455 -15.180 14.664 1.00 98.88 369 ASN A N 1
ATOM 2932 C CA . ASN A 1 369 ? -5.790 -16.578 14.926 1.00 98.88 369 ASN A CA 1
ATOM 2933 C C . ASN A 1 369 ? -6.963 -16.705 15.909 1.00 98.88 369 ASN A C 1
ATOM 2935 O O . ASN A 1 369 ? -7.901 -17.457 15.649 1.00 98.88 369 ASN A O 1
ATOM 2939 N N . GLU A 1 370 ? -6.966 -15.928 16.994 1.00 98.88 370 GLU A N 1
ATOM 2940 C CA . GLU A 1 370 ? -8.087 -15.906 17.940 1.00 98.88 370 GLU A CA 1
ATOM 2941 C C . GLU A 1 370 ? -9.386 -15.370 17.320 1.00 98.88 370 GLU A C 1
ATOM 2943 O O . GLU A 1 370 ? -10.465 -15.899 17.595 1.00 98.88 370 GLU A O 1
ATOM 2948 N N . ILE A 1 371 ? -9.303 -14.356 16.453 1.00 98.94 371 ILE A N 1
ATOM 2949 C CA . ILE A 1 371 ? -10.458 -13.834 15.711 1.00 98.94 371 ILE A CA 1
ATOM 2950 C C . ILE A 1 371 ? -11.030 -14.918 14.790 1.00 98.94 371 ILE A C 1
ATOM 2952 O O . ILE A 1 371 ? -12.236 -15.154 14.815 1.00 98.94 371 ILE A O 1
ATOM 2956 N N . LEU A 1 372 ? -10.189 -15.628 14.032 1.00 98.81 372 LEU A N 1
ATOM 2957 C CA . LEU A 1 372 ? -10.623 -16.686 13.110 1.00 98.81 372 LEU A CA 1
ATOM 2958 C C . LEU A 1 372 ? -11.255 -17.889 13.827 1.00 98.81 372 LEU A C 1
ATOM 2960 O O . LEU A 1 372 ? -12.139 -18.538 13.269 1.00 98.81 372 LEU A O 1
ATOM 2964 N N . LEU A 1 373 ? -10.852 -18.177 15.071 1.00 98.69 373 LEU A N 1
ATOM 2965 C CA . LEU A 1 373 ? -11.518 -19.179 15.915 1.00 98.69 373 LEU A CA 1
ATOM 2966 C C . LEU A 1 373 ? -12.939 -18.759 16.327 1.00 98.69 373 LEU A C 1
ATOM 2968 O O . LEU A 1 373 ? -13.763 -19.611 16.667 1.00 98.69 373 LEU A O 1
ATOM 2972 N N . VAL A 1 374 ? -13.227 -17.456 16.342 1.00 98.69 374 VAL A N 1
ATOM 2973 C CA . VAL A 1 374 ? -14.535 -16.891 16.695 1.00 98.69 374 VAL A CA 1
ATOM 2974 C C . VAL A 1 374 ? -15.409 -16.713 15.455 1.00 98.69 374 VAL A C 1
ATOM 2976 O O . VAL A 1 374 ? -16.564 -17.145 15.466 1.00 98.69 374 VAL A O 1
ATOM 2979 N N . ASP A 1 375 ? -14.880 -16.095 14.402 1.00 98.44 375 ASP A N 1
ATOM 2980 C CA . ASP A 1 375 ? -15.555 -15.920 13.119 1.00 98.44 375 ASP A CA 1
ATOM 2981 C C . ASP A 1 375 ? -14.579 -16.204 11.960 1.00 98.44 375 ASP A C 1
ATOM 2983 O O . ASP A 1 375 ? -13.762 -15.346 11.613 1.00 98.44 375 ASP A O 1
ATOM 2987 N N . PRO A 1 376 ? -14.659 -17.385 11.316 1.00 98.00 376 PRO A N 1
ATOM 2988 C CA . PRO A 1 376 ? -13.763 -17.747 10.218 1.00 98.00 376 PRO A CA 1
ATOM 2989 C C . PRO A 1 376 ? -14.007 -16.934 8.938 1.00 98.00 376 PRO A C 1
ATOM 2991 O O . PRO A 1 376 ? -13.255 -17.083 7.978 1.00 98.00 376 PRO A O 1
ATOM 2994 N N . ARG A 1 377 ? -15.056 -16.099 8.888 1.00 97.94 377 ARG A N 1
ATOM 2995 C CA . ARG A 1 377 ? -15.326 -15.198 7.759 1.00 97.94 377 ARG A CA 1
ATOM 2996 C C . ARG A 1 377 ? -14.517 -13.905 7.841 1.00 97.94 377 ARG A C 1
ATOM 2998 O O . ARG A 1 377 ? -14.479 -13.185 6.846 1.00 97.94 377 ARG A O 1
ATOM 3005 N N . ALA A 1 378 ? -13.939 -13.592 9.004 1.00 98.62 378 ALA A N 1
ATOM 3006 C CA . ALA A 1 378 ? -13.249 -12.334 9.258 1.00 98.62 378 ALA A CA 1
ATOM 3007 C C . ALA A 1 378 ? -12.189 -12.020 8.194 1.00 98.62 378 ALA A C 1
ATOM 3009 O O . ALA A 1 378 ? -11.469 -12.904 7.727 1.00 98.62 378 ALA A O 1
ATOM 3010 N N . ARG A 1 379 ? -12.098 -10.740 7.831 1.00 98.81 379 ARG A N 1
ATOM 3011 C CA . ARG A 1 379 ? -11.123 -10.209 6.874 1.00 98.81 379 ARG A CA 1
ATOM 3012 C C . ARG A 1 379 ? -10.145 -9.278 7.579 1.00 98.81 379 ARG A C 1
ATOM 3014 O O . ARG A 1 379 ? -10.530 -8.553 8.501 1.00 98.81 379 ARG A O 1
ATOM 3021 N N . PHE A 1 380 ? -8.893 -9.279 7.133 1.00 98.94 380 PHE A N 1
ATOM 3022 C CA . PHE A 1 380 ? -7.812 -8.513 7.756 1.00 98.94 380 PHE A CA 1
ATOM 3023 C C . PHE A 1 380 ? -7.208 -7.505 6.786 1.00 98.94 380 PHE A C 1
ATOM 3025 O O . PHE A 1 380 ? -6.796 -7.853 5.680 1.00 98.94 380 PHE A O 1
ATOM 3032 N N . VAL A 1 381 ? -7.133 -6.253 7.225 1.00 98.88 381 VAL A N 1
ATOM 3033 C CA . VAL A 1 381 ? -6.469 -5.159 6.521 1.00 98.88 381 VAL A CA 1
ATOM 3034 C C . VAL A 1 381 ? -5.178 -4.841 7.266 1.00 98.88 381 VAL A C 1
ATOM 3036 O O . VAL A 1 381 ? -5.212 -4.517 8.450 1.00 98.88 381 VAL A O 1
ATOM 3039 N N . HIS A 1 382 ? -4.041 -4.950 6.583 1.00 98.75 382 HIS A N 1
ATOM 3040 C CA . HIS A 1 382 ? -2.724 -4.662 7.156 1.00 98.75 382 HIS A CA 1
ATOM 3041 C C . HIS A 1 382 ? -2.228 -3.316 6.651 1.00 98.75 382 HIS A C 1
ATOM 3043 O O . HIS A 1 382 ? -1.809 -3.224 5.502 1.00 98.75 382 HIS A O 1
ATOM 3049 N N . CYS A 1 383 ? -2.302 -2.281 7.481 1.00 98.44 383 CYS A N 1
ATOM 3050 C CA . CYS A 1 383 ? -1.984 -0.910 7.089 1.00 98.44 383 CYS A CA 1
ATOM 3051 C C . CYS A 1 383 ? -0.521 -0.583 7.405 1.00 98.44 383 CYS A C 1
ATOM 3053 O O . CYS A 1 383 ? -0.138 -0.591 8.570 1.00 98.44 383 CYS A O 1
ATOM 3055 N N . GLU A 1 384 ? 0.284 -0.281 6.386 1.00 98.56 384 GLU A N 1
ATOM 3056 C CA . GLU A 1 384 ? 1.687 0.134 6.530 1.00 98.56 384 GLU A CA 1
ATOM 3057 C C . GLU A 1 384 ? 1.982 1.390 5.695 1.00 98.56 384 GLU A C 1
ATOM 3059 O O . GLU A 1 384 ? 1.357 1.598 4.648 1.00 98.56 384 GLU A O 1
ATOM 3064 N N . PRO A 1 385 ? 2.963 2.218 6.095 1.00 97.88 385 PRO A N 1
ATOM 3065 C CA . PRO A 1 385 ? 3.380 3.362 5.298 1.00 97.88 385 PRO A CA 1
ATOM 3066 C C . PRO A 1 385 ? 4.060 2.910 4.000 1.00 97.88 385 PRO A C 1
ATOM 3068 O O . PRO A 1 385 ? 5.058 2.189 4.015 1.00 97.88 385 PRO A O 1
ATOM 3071 N N . ALA A 1 386 ? 3.557 3.398 2.866 1.00 97.94 386 ALA A N 1
ATOM 3072 C CA . ALA A 1 386 ? 4.225 3.273 1.576 1.00 97.94 386 ALA A CA 1
ATOM 3073 C C . ALA A 1 386 ? 5.283 4.374 1.460 1.00 97.94 386 ALA A C 1
ATOM 3075 O O . ALA A 1 386 ? 4.930 5.551 1.398 1.00 97.94 386 ALA A O 1
ATOM 3076 N N . ILE A 1 387 ? 6.570 4.024 1.437 1.00 97.38 387 ILE A N 1
ATOM 3077 C CA . ILE A 1 387 ? 7.667 5.009 1.483 1.00 97.38 387 ILE A CA 1
ATOM 3078 C C . ILE A 1 387 ? 8.642 4.889 0.312 1.00 97.38 387 ILE A C 1
ATOM 3080 O O . ILE A 1 387 ? 8.868 3.802 -0.227 1.00 97.38 387 ILE A O 1
ATOM 3084 N N . ASN A 1 388 ? 9.257 6.009 -0.064 1.00 96.25 388 ASN A N 1
ATOM 3085 C CA . ASN A 1 388 ? 10.367 6.045 -1.013 1.00 96.25 388 ASN A CA 1
ATOM 3086 C C . ASN A 1 388 ? 11.528 6.859 -0.435 1.00 96.25 388 ASN A C 1
ATOM 3088 O O . ASN A 1 388 ? 11.363 8.029 -0.104 1.00 96.25 388 ASN A O 1
ATOM 3092 N N . ILE A 1 389 ? 12.703 6.247 -0.336 1.00 96.69 389 ILE A N 1
ATOM 3093 C CA . ILE A 1 389 ? 13.904 6.900 0.186 1.00 96.69 389 ILE A CA 1
ATOM 3094 C C . ILE A 1 389 ? 14.908 6.967 -0.949 1.00 96.69 389 ILE A C 1
ATOM 3096 O O . ILE A 1 389 ? 15.213 5.946 -1.564 1.00 96.69 389 ILE A O 1
ATOM 3100 N N . VAL A 1 390 ? 15.403 8.166 -1.234 1.00 94.56 390 VAL A N 1
ATOM 3101 C CA . VAL A 1 390 ? 16.320 8.409 -2.349 1.00 94.56 390 VAL A CA 1
ATOM 3102 C C . VAL A 1 390 ? 17.684 8.864 -1.829 1.00 94.56 390 VAL A C 1
ATOM 3104 O O . VAL A 1 390 ? 17.742 9.552 -0.814 1.00 94.56 390 VAL A O 1
ATOM 3107 N N . PRO A 1 391 ? 18.805 8.501 -2.468 1.00 94.56 391 PRO A N 1
ATOM 3108 C CA . PRO A 1 391 ? 20.108 9.061 -2.108 1.00 94.56 391 PRO A CA 1
ATOM 3109 C C . PRO A 1 391 ? 20.158 10.558 -2.444 1.00 94.56 391 PRO A C 1
ATOM 3111 O O . PRO A 1 391 ? 19.550 10.981 -3.428 1.00 94.56 391 PRO A O 1
ATOM 3114 N N . GLU A 1 392 ? 20.938 11.335 -1.688 1.00 93.69 392 GLU A N 1
ATOM 3115 C CA . GLU A 1 392 ? 21.231 12.736 -2.033 1.00 93.69 392 GLU A CA 1
ATOM 3116 C C . GLU A 1 392 ? 22.100 12.814 -3.293 1.00 93.69 392 GLU A C 1
ATOM 3118 O O . GLU A 1 392 ? 21.858 13.624 -4.186 1.00 93.69 392 GLU A O 1
ATOM 3123 N N . PHE A 1 393 ? 23.088 11.917 -3.390 1.00 89.25 393 PHE A N 1
ATOM 3124 C CA . PHE A 1 393 ? 23.973 11.802 -4.545 1.00 89.25 393 PHE A CA 1
ATOM 3125 C C . PHE A 1 393 ? 23.764 10.444 -5.225 1.00 89.25 393 PHE A C 1
ATOM 3127 O O . PHE A 1 393 ? 24.352 9.452 -4.787 1.00 89.25 393 PHE A O 1
ATOM 3134 N N . PRO A 1 394 ? 22.969 10.364 -6.311 1.00 81.69 394 PRO A N 1
ATOM 3135 C CA . PRO A 1 394 ? 22.714 9.108 -7.025 1.00 81.69 394 PRO A CA 1
ATOM 3136 C C . PRO A 1 394 ? 23.984 8.388 -7.500 1.00 81.69 394 PRO A C 1
ATOM 3138 O O . PRO A 1 394 ? 24.031 7.162 -7.530 1.00 81.69 394 PRO A O 1
ATOM 3141 N N . SER A 1 395 ? 25.051 9.130 -7.805 1.00 79.25 395 SER A N 1
ATOM 3142 C CA . SER A 1 395 ? 26.348 8.562 -8.189 1.00 79.25 395 SER A CA 1
ATOM 3143 C C . SER A 1 395 ? 27.084 7.859 -7.036 1.00 79.25 395 SER A C 1
ATOM 3145 O O . SER A 1 395 ? 27.990 7.060 -7.274 1.00 79.25 395 SER A O 1
ATOM 3147 N N . ASN A 1 396 ? 26.699 8.099 -5.777 1.00 85.94 396 ASN A N 1
ATOM 3148 C CA . ASN A 1 396 ? 27.304 7.462 -4.612 1.00 85.94 396 ASN A CA 1
ATOM 3149 C C . ASN A 1 396 ? 26.688 6.074 -4.361 1.00 85.94 396 ASN A C 1
ATOM 3151 O O . ASN A 1 396 ? 25.583 5.946 -3.828 1.00 85.94 396 ASN A O 1
ATOM 3155 N N . LYS A 1 397 ? 27.441 5.016 -4.694 1.00 81.44 397 LYS A N 1
ATOM 3156 C CA . LYS A 1 397 ? 27.015 3.613 -4.529 1.00 81.44 397 LYS A CA 1
ATOM 3157 C C . LYS A 1 397 ? 26.584 3.268 -3.095 1.00 81.44 397 LYS A C 1
ATOM 3159 O O . LYS A 1 397 ? 25.580 2.583 -2.924 1.00 81.44 397 LYS A O 1
ATOM 3164 N N . ALA A 1 398 ? 27.297 3.752 -2.076 1.00 88.19 398 ALA A N 1
ATOM 3165 C CA . ALA A 1 398 ? 26.987 3.435 -0.681 1.00 88.19 398 ALA A CA 1
ATOM 3166 C C . ALA A 1 398 ? 25.666 4.077 -0.229 1.00 88.19 398 ALA A C 1
ATOM 3168 O O . ALA A 1 398 ? 24.842 3.408 0.390 1.00 88.19 398 ALA A O 1
ATOM 3169 N N . GLN A 1 399 ? 25.424 5.342 -0.596 1.00 90.62 399 GLN A N 1
ATOM 3170 C CA . GLN A 1 399 ? 24.142 5.994 -0.304 1.00 90.62 399 GLN A CA 1
ATOM 3171 C C . GLN A 1 399 ? 22.979 5.336 -1.048 1.00 90.62 399 GLN A C 1
ATOM 3173 O O . GLN A 1 399 ? 21.908 5.182 -0.468 1.00 90.62 399 GLN A O 1
ATOM 3178 N N . ARG A 1 400 ? 23.177 4.920 -2.309 1.00 87.00 400 ARG A N 1
ATOM 3179 C CA . ARG A 1 400 ? 22.159 4.167 -3.061 1.00 87.00 400 ARG A CA 1
ATOM 3180 C C . ARG A 1 400 ? 21.761 2.881 -2.346 1.00 87.00 400 ARG A C 1
ATOM 3182 O O . ARG A 1 400 ? 20.572 2.635 -2.171 1.00 87.00 400 ARG A O 1
ATOM 3189 N N . ALA A 1 401 ? 22.748 2.087 -1.932 1.00 84.00 401 ALA A N 1
ATOM 3190 C CA . ALA A 1 401 ? 22.509 0.825 -1.240 1.00 84.00 401 ALA A CA 1
ATOM 3191 C C . ALA A 1 401 ? 21.784 1.032 0.101 1.00 84.00 401 ALA A C 1
ATOM 3193 O O . ALA A 1 401 ? 20.826 0.321 0.395 1.00 84.00 401 ALA A O 1
ATOM 3194 N N . GLU A 1 402 ? 22.189 2.037 0.883 1.00 93.25 402 GLU A N 1
ATOM 3195 C CA . GLU A 1 402 ? 21.552 2.363 2.165 1.00 93.25 402 GLU A CA 1
ATOM 3196 C C . GLU A 1 402 ? 20.109 2.864 1.989 1.00 93.25 402 GLU A C 1
ATOM 3198 O O . GLU A 1 402 ? 19.198 2.388 2.669 1.00 93.25 402 GLU A O 1
ATOM 3203 N N . ALA A 1 403 ? 19.876 3.793 1.054 1.00 93.06 403 ALA A N 1
ATOM 3204 C CA . ALA A 1 403 ? 18.541 4.309 0.756 1.00 93.06 403 ALA A CA 1
ATOM 3205 C C . ALA A 1 403 ? 17.592 3.180 0.325 1.00 93.06 403 ALA A C 1
ATOM 3207 O O . ALA A 1 403 ? 16.478 3.076 0.843 1.00 93.06 403 ALA A O 1
ATOM 3208 N N . GLU A 1 404 ? 18.057 2.288 -0.555 1.00 89.50 404 GLU A N 1
ATOM 3209 C CA . GLU A 1 404 ? 17.274 1.134 -0.994 1.00 89.50 404 GLU A CA 1
ATOM 3210 C C . GLU A 1 404 ? 17.010 0.154 0.153 1.00 89.50 404 GLU A C 1
ATOM 3212 O O . GLU A 1 404 ? 15.869 -0.265 0.339 1.00 89.50 404 GLU A O 1
ATOM 3217 N N . GLY A 1 405 ? 18.019 -0.153 0.976 1.00 91.50 405 GLY A N 1
ATOM 3218 C CA . GLY A 1 405 ? 17.875 -1.013 2.153 1.00 91.50 405 GLY A CA 1
ATOM 3219 C C . GLY A 1 405 ? 16.803 -0.510 3.126 1.00 91.50 405 GLY A C 1
ATOM 3220 O O . GLY A 1 405 ? 15.946 -1.281 3.569 1.00 91.50 405 GLY A O 1
ATOM 3221 N N . ARG A 1 406 ? 16.785 0.799 3.407 1.00 93.50 406 ARG A N 1
ATOM 3222 C CA . ARG A 1 406 ? 15.748 1.417 4.248 1.00 93.50 406 ARG A CA 1
ATOM 3223 C C . ARG A 1 406 ? 14.381 1.453 3.565 1.00 93.50 406 ARG A C 1
ATOM 3225 O O . ARG A 1 406 ? 13.372 1.237 4.233 1.00 93.50 406 ARG A O 1
ATOM 3232 N N . ARG A 1 407 ? 14.325 1.671 2.247 1.00 94.19 407 ARG A N 1
ATOM 3233 C CA . ARG A 1 407 ? 13.075 1.641 1.475 1.00 94.19 407 ARG A CA 1
ATOM 3234 C C . ARG A 1 407 ? 12.437 0.255 1.526 1.00 94.19 407 ARG A C 1
ATOM 3236 O O . ARG A 1 407 ? 11.260 0.148 1.858 1.00 94.19 407 ARG A O 1
ATOM 3243 N N . VAL A 1 408 ? 13.184 -0.812 1.237 1.00 92.31 408 VAL A N 1
ATOM 3244 C CA . VAL A 1 408 ? 12.632 -2.180 1.217 1.00 92.31 408 VAL A CA 1
ATOM 3245 C C . VAL A 1 408 ? 12.258 -2.688 2.611 1.00 92.31 408 VAL A C 1
ATOM 3247 O O . VAL A 1 408 ? 11.419 -3.580 2.728 1.00 92.31 408 VAL A O 1
ATOM 3250 N N . ALA A 1 409 ? 12.801 -2.091 3.680 1.00 94.00 409 ALA A N 1
ATOM 3251 C CA . ALA A 1 409 ? 12.441 -2.430 5.057 1.00 94.00 409 ALA A CA 1
ATOM 3252 C C . ALA A 1 409 ? 10.954 -2.182 5.391 1.00 94.00 409 ALA A C 1
ATOM 3254 O O . ALA A 1 409 ? 10.449 -2.780 6.348 1.00 94.00 409 ALA A O 1
ATOM 3255 N N . GLN A 1 410 ? 10.242 -1.368 4.596 1.00 94.88 410 GLN A N 1
ATOM 3256 C CA . GLN A 1 410 ? 8.789 -1.164 4.715 1.00 94.88 410 GLN A CA 1
ATOM 3257 C C . GLN A 1 410 ? 7.995 -2.473 4.554 1.00 94.88 410 GLN A C 1
ATOM 3259 O O . GLN A 1 410 ? 6.944 -2.651 5.156 1.00 94.88 410 GLN A O 1
ATOM 3264 N N . PHE A 1 411 ? 8.528 -3.434 3.795 1.00 96.88 411 PHE A N 1
ATOM 3265 C CA . PHE A 1 411 ? 7.864 -4.707 3.516 1.00 96.88 411 PHE A CA 1
ATOM 3266 C C . PHE A 1 411 ? 8.001 -5.741 4.640 1.00 96.88 411 PHE A C 1
ATOM 3268 O O . PHE A 1 411 ? 7.269 -6.728 4.652 1.00 96.88 411 PHE A O 1
ATOM 3275 N N . GLN A 1 412 ? 8.895 -5.514 5.609 1.00 98.19 412 GLN A N 1
ATOM 3276 C CA . GLN A 1 412 ? 9.210 -6.498 6.647 1.00 98.19 412 GLN A CA 1
ATOM 3277 C C . GLN A 1 412 ? 7.990 -6.905 7.479 1.00 98.19 412 GLN A C 1
ATOM 3279 O O . GLN A 1 412 ? 7.883 -8.071 7.842 1.00 98.19 412 GLN A O 1
ATOM 3284 N N . ALA A 1 413 ? 7.080 -5.973 7.783 1.00 98.44 413 ALA A N 1
ATOM 3285 C CA . ALA A 1 413 ? 5.872 -6.291 8.543 1.00 98.44 413 ALA A CA 1
ATOM 3286 C C . ALA A 1 413 ? 4.979 -7.278 7.772 1.00 98.44 413 ALA A C 1
ATOM 3288 O O . ALA A 1 413 ? 4.627 -8.328 8.306 1.00 98.44 413 ALA A O 1
ATOM 3289 N N . PHE A 1 414 ? 4.697 -7.009 6.494 1.00 98.69 414 PHE A N 1
ATOM 3290 C CA . PHE A 1 414 ? 3.942 -7.927 5.635 1.00 98.69 414 PHE A CA 1
ATOM 3291 C C . PHE A 1 414 ? 4.637 -9.281 5.478 1.00 98.69 414 PHE A C 1
ATOM 3293 O O . PHE A 1 414 ? 3.979 -10.314 5.586 1.00 98.69 414 PHE A O 1
ATOM 3300 N N . ASP A 1 415 ? 5.959 -9.297 5.285 1.00 98.50 415 ASP A N 1
ATOM 3301 C CA . ASP A 1 415 ? 6.718 -10.545 5.188 1.00 98.50 415 ASP A CA 1
ATOM 3302 C C . ASP A 1 415 ? 6.673 -11.354 6.497 1.00 98.50 415 ASP A C 1
ATOM 3304 O O . ASP A 1 415 ? 6.615 -12.583 6.449 1.00 98.50 415 ASP A O 1
ATOM 3308 N N . MET A 1 416 ? 6.672 -10.695 7.664 1.00 98.81 416 MET A N 1
ATOM 3309 C CA . MET A 1 416 ? 6.498 -11.357 8.965 1.00 98.81 416 MET A CA 1
ATOM 3310 C C . MET A 1 416 ? 5.099 -11.957 9.110 1.00 98.81 416 MET A C 1
ATOM 3312 O O . MET A 1 416 ? 4.971 -13.111 9.512 1.00 98.81 416 MET A O 1
ATOM 3316 N N . ILE A 1 417 ? 4.055 -11.212 8.733 1.00 98.81 417 ILE A N 1
ATOM 3317 C CA . ILE A 1 417 ? 2.668 -11.700 8.750 1.00 98.81 417 ILE A CA 1
ATOM 3318 C C . ILE A 1 417 ? 2.479 -12.89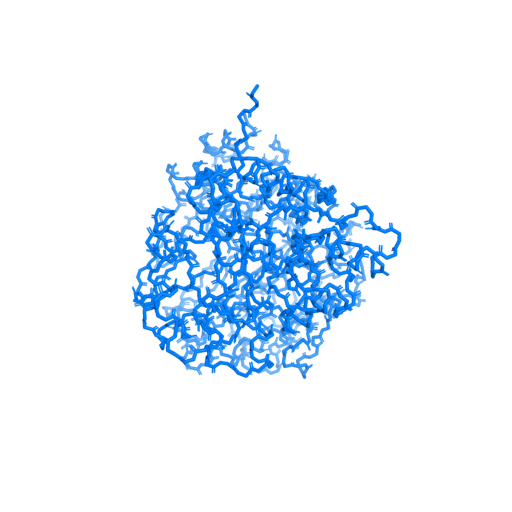0 7.801 1.00 98.81 417 ILE A C 1
ATOM 3320 O O . ILE A 1 417 ? 1.847 -13.876 8.178 1.00 98.81 417 ILE A O 1
ATOM 3324 N N . ALA A 1 418 ? 3.056 -12.829 6.599 1.00 98.44 418 ALA A N 1
ATOM 3325 C CA . ALA A 1 418 ? 2.993 -13.902 5.607 1.00 98.44 418 ALA A CA 1
ATOM 3326 C C . ALA A 1 418 ? 3.868 -15.121 5.958 1.00 98.44 418 ALA A C 1
ATOM 3328 O O . ALA A 1 418 ? 3.772 -16.152 5.294 1.00 98.44 418 ALA A O 1
ATOM 3329 N N . GLY A 1 419 ? 4.733 -15.021 6.974 1.00 98.06 419 GLY A N 1
ATOM 3330 C CA . GLY A 1 419 ? 5.678 -16.078 7.350 1.00 98.06 419 GLY A CA 1
ATOM 3331 C C . GLY A 1 419 ? 6.914 -16.176 6.444 1.00 98.06 419 GLY A C 1
ATOM 3332 O O . GLY A 1 419 ? 7.683 -17.128 6.559 1.00 98.06 419 GLY A O 1
ATOM 3333 N N . ARG A 1 420 ? 7.138 -15.195 5.560 1.00 96.25 420 ARG A N 1
ATOM 3334 C CA . ARG A 1 420 ? 8.324 -15.102 4.687 1.00 96.25 420 ARG A CA 1
ATOM 3335 C C . ARG A 1 420 ? 9.566 -14.621 5.437 1.00 96.25 420 ARG A C 1
ATOM 3337 O O . ARG A 1 420 ? 10.685 -14.959 5.061 1.00 96.25 420 ARG A O 1
ATOM 3344 N N . LEU A 1 421 ? 9.372 -13.836 6.495 1.00 97.12 421 LEU A N 1
ATOM 3345 C CA . LEU A 1 421 ? 10.427 -13.274 7.334 1.00 97.12 421 LEU A CA 1
ATOM 3346 C C . LEU A 1 421 ? 10.184 -13.666 8.796 1.00 97.12 421 LEU A C 1
ATOM 3348 O O . LEU A 1 421 ? 9.090 -13.475 9.309 1.00 97.12 421 LEU A O 1
ATOM 3352 N N . TRP A 1 422 ? 11.203 -14.194 9.482 1.00 96.81 422 TRP A N 1
ATOM 3353 C CA . TRP A 1 422 ? 11.083 -14.676 10.871 1.00 96.81 422 TRP A CA 1
ATOM 3354 C C . TRP A 1 422 ? 9.890 -15.642 11.081 1.00 96.81 422 TRP A C 1
ATOM 3356 O O . TRP A 1 422 ? 9.022 -15.385 11.918 1.00 96.81 422 TRP A O 1
ATOM 3366 N N . PRO A 1 423 ? 9.835 -16.784 10.363 1.00 96.12 423 PRO A N 1
ATOM 3367 C CA . PRO A 1 423 ? 8.699 -17.717 10.399 1.00 96.12 423 PRO A CA 1
ATOM 3368 C C . PRO A 1 423 ? 8.348 -18.241 11.803 1.00 96.12 423 PRO A C 1
ATOM 3370 O O . PRO A 1 423 ? 7.204 -18.605 12.062 1.00 96.12 423 PRO A O 1
ATOM 3373 N N . GLN A 1 424 ? 9.291 -18.225 12.750 1.00 96.50 424 GLN A N 1
ATOM 3374 C CA . GLN A 1 424 ? 9.057 -18.558 14.160 1.00 96.50 424 GLN A CA 1
ATOM 3375 C C . GLN A 1 424 ? 8.049 -17.636 14.875 1.00 96.50 424 GLN A C 1
ATOM 3377 O O . GLN A 1 424 ? 7.605 -17.971 15.971 1.00 96.50 424 GLN A O 1
ATOM 3382 N N . LEU A 1 425 ? 7.683 -16.491 14.284 1.00 97.81 425 LEU A N 1
ATOM 3383 C CA . LEU A 1 425 ? 6.597 -15.635 14.775 1.00 97.81 425 LEU A CA 1
ATOM 3384 C C . LEU A 1 425 ? 5.204 -16.247 14.530 1.00 97.81 425 LEU A C 1
ATOM 3386 O O . LEU A 1 425 ? 4.234 -15.781 15.122 1.00 97.81 425 LEU A O 1
ATOM 3390 N N . GLY A 1 426 ? 5.109 -17.295 13.701 1.00 97.75 426 GLY A N 1
ATOM 3391 C CA . GLY A 1 426 ? 3.863 -18.004 13.395 1.00 97.75 426 GLY A CA 1
ATOM 3392 C C . GLY A 1 426 ? 3.063 -17.408 12.235 1.00 97.75 426 GLY A C 1
ATOM 3393 O O . GLY A 1 426 ? 1.870 -17.680 12.130 1.00 97.75 426 GLY A O 1
ATOM 3394 N N . GLY A 1 427 ? 3.691 -16.576 11.399 1.00 98.12 427 GLY A N 1
ATOM 3395 C CA . GLY A 1 427 ? 3.059 -16.000 10.213 1.00 98.12 427 GLY A CA 1
ATOM 3396 C C . GLY A 1 427 ? 2.735 -17.057 9.157 1.00 98.12 427 GLY A C 1
ATOM 3397 O O . GLY A 1 427 ? 3.420 -18.073 9.044 1.00 98.12 427 GLY A O 1
ATOM 3398 N N . GLU A 1 428 ? 1.699 -16.800 8.365 1.00 98.00 428 GLU A N 1
ATOM 3399 C CA . GLU A 1 428 ? 1.251 -17.665 7.276 1.00 98.00 428 GLU A CA 1
ATOM 3400 C C . GLU A 1 428 ? 0.699 -16.809 6.130 1.00 98.00 428 GLU A C 1
ATOM 3402 O O . GLU A 1 428 ? -0.001 -15.826 6.368 1.00 98.00 428 GLU A O 1
ATOM 3407 N N . GLU A 1 429 ? 0.911 -17.223 4.877 1.00 97.00 429 GLU A N 1
ATOM 3408 C CA . GLU A 1 429 ? 0.414 -16.512 3.685 1.00 97.00 429 GLU A CA 1
ATOM 3409 C C . GLU A 1 429 ? -1.079 -16.172 3.757 1.00 97.00 429 GLU A C 1
ATOM 3411 O O . GLU A 1 429 ? -1.508 -15.122 3.289 1.00 97.00 429 GLU A O 1
ATOM 3416 N N . LYS A 1 430 ? -1.901 -17.045 4.349 1.00 96.56 430 LYS A N 1
ATOM 3417 C CA . LYS A 1 430 ? -3.350 -16.824 4.474 1.00 96.56 430 LYS A CA 1
ATOM 3418 C C . LYS A 1 430 ? -3.713 -15.650 5.397 1.00 96.56 430 LYS A C 1
ATOM 3420 O O . LYS A 1 430 ? -4.817 -15.134 5.281 1.00 96.56 430 LYS A O 1
ATOM 3425 N N . LEU A 1 431 ? -2.819 -15.262 6.314 1.00 98.56 431 LEU A N 1
ATOM 3426 C CA . LEU A 1 431 ? -3.036 -14.163 7.258 1.00 98.56 431 LEU A CA 1
ATOM 3427 C C . LEU A 1 431 ? -2.782 -12.794 6.613 1.00 98.56 431 LEU A C 1
ATOM 3429 O O . LEU A 1 431 ? -3.370 -11.803 7.043 1.00 98.56 431 LEU A O 1
ATOM 3433 N N . LEU A 1 432 ? -1.946 -12.730 5.569 1.00 98.62 432 LEU A N 1
ATOM 3434 C CA . LEU A 1 432 ? -1.776 -11.529 4.752 1.00 98.62 432 LEU A CA 1
ATOM 3435 C C . LEU A 1 432 ? -2.934 -11.435 3.744 1.00 98.62 432 LEU A C 1
ATOM 3437 O O . LEU A 1 432 ? -2.827 -11.881 2.604 1.00 98.62 432 LEU A O 1
ATOM 3441 N N . ASP A 1 433 ? -4.067 -10.909 4.201 1.00 98.50 433 ASP A N 1
ATOM 3442 C CA . ASP A 1 433 ? -5.331 -10.900 3.459 1.00 98.50 433 ASP A CA 1
ATOM 3443 C C . ASP A 1 433 ? -5.463 -9.692 2.509 1.00 98.50 433 ASP A C 1
ATOM 3445 O O . ASP A 1 433 ? -5.352 -9.856 1.291 1.00 98.50 433 ASP A O 1
ATOM 3449 N N . ILE A 1 434 ? -5.654 -8.482 3.047 1.00 98.81 434 ILE A N 1
ATOM 3450 C CA . ILE A 1 434 ? -5.749 -7.224 2.288 1.00 98.81 434 ILE A CA 1
ATOM 3451 C C . ILE A 1 434 ? -4.586 -6.317 2.696 1.00 98.81 434 ILE A C 1
ATOM 3453 O O . ILE A 1 434 ? -4.330 -6.121 3.886 1.00 98.81 434 ILE A O 1
ATOM 3457 N N . ILE A 1 435 ? -3.894 -5.737 1.715 1.00 98.75 435 ILE A N 1
ATOM 3458 C CA . ILE A 1 435 ? -2.783 -4.815 1.968 1.00 98.75 435 ILE A CA 1
ATOM 3459 C C . ILE A 1 435 ? -3.299 -3.380 2.006 1.00 98.75 435 ILE A C 1
ATOM 3461 O O . ILE A 1 435 ? -3.821 -2.876 1.016 1.00 98.75 435 ILE A O 1
ATOM 3465 N N . GLY A 1 436 ? -3.130 -2.724 3.147 1.00 98.75 436 GLY A N 1
ATOM 3466 C CA . GLY A 1 436 ? -3.339 -1.298 3.338 1.00 98.75 436 GLY A CA 1
ATOM 3467 C C . GLY A 1 436 ? -2.039 -0.519 3.133 1.00 98.75 436 GLY A C 1
ATOM 3468 O O . GLY A 1 436 ? -1.027 -0.822 3.764 1.00 98.75 436 GLY A O 1
ATOM 3469 N N . LEU A 1 437 ? -2.062 0.486 2.260 1.00 98.81 437 LEU A N 1
ATOM 3470 C CA . LEU A 1 437 ? -0.951 1.415 2.063 1.00 98.81 437 LEU A CA 1
ATOM 3471 C C . LEU A 1 437 ? -1.328 2.832 2.501 1.00 98.81 437 LEU A C 1
ATOM 3473 O O . LEU A 1 437 ? -2.219 3.457 1.918 1.00 98.81 437 LEU A O 1
ATOM 3477 N N . ASN A 1 438 ? -0.602 3.335 3.496 1.00 98.75 438 ASN A N 1
ATOM 3478 C CA . ASN A 1 438 ? -0.715 4.695 4.007 1.00 98.75 438 ASN A CA 1
ATOM 3479 C C . ASN A 1 438 ? 0.225 5.613 3.218 1.00 98.75 438 ASN A C 1
ATOM 3481 O O . ASN A 1 438 ? 1.425 5.341 3.110 1.00 98.75 438 ASN A O 1
ATOM 3485 N N . TYR A 1 439 ? -0.308 6.690 2.637 1.00 98.62 439 TYR A N 1
ATOM 3486 C CA . TYR A 1 439 ? 0.465 7.579 1.774 1.00 98.62 439 TYR A CA 1
ATOM 3487 C C . TYR A 1 439 ? 0.046 9.046 1.898 1.00 98.62 439 TYR A C 1
ATOM 3489 O O . TYR A 1 439 ? -1.072 9.438 1.551 1.00 98.62 439 TYR A O 1
ATOM 3497 N N . TYR A 1 440 ? 0.993 9.869 2.336 1.00 97.81 440 TYR A N 1
ATOM 3498 C CA . TYR A 1 440 ? 0.859 11.295 2.619 1.00 97.81 440 TYR A CA 1
ATOM 3499 C C . TYR A 1 440 ? 1.954 12.107 1.897 1.00 97.81 440 TYR A C 1
ATOM 3501 O O . TYR A 1 440 ? 2.901 11.529 1.353 1.00 97.81 440 TYR A O 1
ATOM 3509 N N . PRO A 1 441 ? 1.872 13.456 1.880 1.00 95.50 441 PRO A N 1
ATOM 3510 C CA . PRO A 1 441 ? 2.838 14.304 1.171 1.00 95.50 441 PRO A CA 1
ATOM 3511 C C . PRO A 1 441 ? 4.314 14.061 1.516 1.00 95.50 441 PRO A C 1
ATOM 3513 O O . PRO A 1 441 ? 5.169 14.230 0.653 1.00 95.50 441 PRO A O 1
ATOM 3516 N N . ASN A 1 442 ? 4.612 13.625 2.744 1.00 94.75 442 ASN A N 1
ATOM 3517 C CA . ASN A 1 442 ? 5.980 13.459 3.246 1.00 94.75 442 ASN A CA 1
ATOM 3518 C C . ASN A 1 442 ? 6.507 12.015 3.153 1.00 94.75 442 ASN A C 1
ATOM 3520 O O . ASN A 1 442 ? 7.568 11.717 3.691 1.00 94.75 442 ASN A O 1
ATOM 3524 N N . ASN A 1 443 ? 5.800 11.110 2.468 1.00 97.19 443 ASN A N 1
ATOM 3525 C CA . ASN A 1 443 ? 6.193 9.700 2.344 1.00 97.19 443 ASN A CA 1
ATOM 3526 C C . ASN A 1 443 ? 7.389 9.451 1.410 1.00 97.19 443 ASN A C 1
ATOM 3528 O O . ASN A 1 443 ? 7.794 8.302 1.221 1.00 97.19 443 ASN A O 1
ATOM 3532 N N . GLN A 1 444 ? 7.962 10.499 0.817 1.00 97.94 444 GLN A N 1
ATOM 3533 C CA . GLN A 1 444 ? 9.195 10.393 0.047 1.00 97.94 444 GLN A CA 1
ATOM 3534 C C . GLN A 1 444 ? 10.215 11.421 0.515 1.00 97.94 444 GLN A C 1
ATOM 3536 O O . GLN A 1 444 ? 9.877 12.598 0.638 1.00 97.94 444 GLN A O 1
ATOM 3541 N N . TRP A 1 445 ? 11.457 10.998 0.748 1.00 97.88 445 TRP A N 1
ATOM 3542 C CA . TRP A 1 445 ? 12.513 11.872 1.261 1.00 97.88 445 TRP A CA 1
ATOM 3543 C C . TRP A 1 445 ? 13.908 11.455 0.796 1.00 97.88 445 TRP A C 1
ATOM 3545 O O . TRP A 1 445 ? 14.140 10.318 0.377 1.00 97.88 445 TRP A O 1
ATOM 3555 N N . ILE A 1 446 ? 14.842 12.402 0.872 1.00 97.69 446 ILE A N 1
ATOM 3556 C CA . ILE A 1 446 ? 16.274 12.140 0.703 1.00 97.69 446 ILE A CA 1
ATOM 3557 C C . ILE A 1 446 ? 16.781 11.422 1.956 1.00 97.69 446 ILE A C 1
ATOM 3559 O O . ILE A 1 446 ? 16.413 11.806 3.060 1.00 97.69 446 ILE A O 1
ATOM 3563 N N . LEU A 1 447 ? 17.621 10.398 1.809 1.00 96.62 447 LEU A N 1
ATOM 3564 C CA . LEU A 1 447 ? 18.251 9.668 2.910 1.00 96.62 447 LEU A CA 1
ATOM 3565 C C . LEU A 1 447 ? 18.860 10.643 3.930 1.00 96.62 447 LEU A C 1
ATOM 3567 O O . LEU A 1 447 ? 19.714 11.450 3.576 1.00 96.62 447 LEU A O 1
ATOM 3571 N N . ASP A 1 448 ? 18.402 10.558 5.183 1.00 93.44 448 ASP A N 1
ATOM 3572 C CA . ASP A 1 448 ? 18.793 11.449 6.290 1.00 93.44 448 ASP A CA 1
ATOM 3573 C C . ASP A 1 448 ? 18.573 12.957 6.010 1.00 93.44 448 ASP A C 1
ATOM 3575 O O . ASP A 1 448 ? 19.159 13.823 6.659 1.00 93.44 448 ASP A O 1
ATOM 3579 N N . GLY A 1 449 ? 17.692 13.271 5.057 1.00 95.25 449 GLY A N 1
ATOM 3580 C CA . GLY A 1 449 ? 17.386 14.609 4.567 1.00 95.25 449 GLY A CA 1
ATOM 3581 C C . GLY A 1 449 ? 15.881 14.913 4.515 1.00 95.25 449 GLY A C 1
ATOM 3582 O O . GLY A 1 449 ? 15.067 14.216 5.126 1.00 95.25 449 GLY A O 1
ATOM 3583 N N . PRO A 1 450 ? 15.488 15.999 3.824 1.00 96.50 450 PRO A N 1
ATOM 3584 C CA . PRO A 1 450 ? 14.107 16.468 3.802 1.00 96.50 450 PRO A CA 1
ATOM 3585 C C . PRO A 1 450 ? 13.207 15.631 2.884 1.00 96.50 450 PRO A C 1
ATOM 3587 O O . PRO A 1 450 ? 13.671 14.924 1.984 1.00 96.50 450 PRO A O 1
ATOM 3590 N N . ALA A 1 451 ? 11.894 15.786 3.076 1.00 96.88 451 ALA A N 1
ATOM 3591 C CA . ALA A 1 451 ? 10.893 15.303 2.133 1.00 96.88 451 ALA A CA 1
ATOM 3592 C C . ALA A 1 451 ? 11.090 15.928 0.741 1.00 96.88 451 ALA A C 1
ATOM 3594 O O . ALA A 1 451 ? 11.458 17.100 0.619 1.00 96.88 451 ALA A O 1
ATOM 3595 N N . ILE A 1 452 ? 10.823 15.148 -0.306 1.00 96.12 452 ILE A N 1
ATOM 3596 C CA . ILE A 1 452 ? 10.923 15.593 -1.699 1.00 96.12 452 ILE A CA 1
ATOM 3597 C C . ILE A 1 452 ? 9.545 15.942 -2.264 1.00 96.12 452 ILE A C 1
ATOM 3599 O O . ILE A 1 452 ? 8.547 15.284 -1.973 1.00 96.12 452 ILE A O 1
ATOM 3603 N N . SER A 1 453 ? 9.482 16.977 -3.104 1.00 92.88 453 SER A N 1
ATOM 3604 C CA . SER A 1 453 ? 8.247 17.351 -3.799 1.00 92.88 453 SER A CA 1
ATOM 3605 C C . SER A 1 453 ? 7.948 16.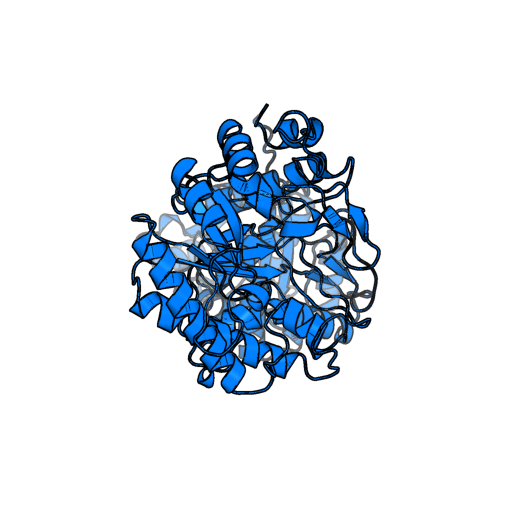406 -4.966 1.00 92.88 453 SER A C 1
ATOM 3607 O O . SER A 1 453 ? 8.835 15.729 -5.486 1.00 92.88 453 SER A O 1
ATOM 3609 N N . SER A 1 454 ? 6.708 16.433 -5.460 1.00 87.81 454 SER A N 1
ATOM 3610 C CA . SER A 1 454 ? 6.293 15.687 -6.658 1.00 87.81 454 SER A CA 1
ATOM 3611 C C . SER A 1 454 ? 7.024 16.091 -7.945 1.00 87.81 454 SER A C 1
ATOM 3613 O O . SER A 1 454 ? 6.943 15.381 -8.943 1.00 87.81 454 SER A O 1
ATOM 3615 N N . THR A 1 455 ? 7.734 17.222 -7.938 1.00 88.75 455 THR A N 1
ATOM 3616 C CA . THR A 1 455 ? 8.552 17.708 -9.059 1.00 88.75 455 THR A CA 1
ATOM 3617 C C . THR A 1 455 ? 10.025 17.322 -8.930 1.00 88.75 455 THR A C 1
ATOM 3619 O O . THR A 1 455 ? 10.819 17.667 -9.801 1.00 88.75 455 THR A O 1
ATOM 3622 N N . HIS A 1 456 ? 10.423 16.675 -7.831 1.00 92.25 456 HIS A N 1
ATOM 3623 C CA . HIS A 1 456 ? 11.796 16.226 -7.637 1.00 92.25 456 HIS A CA 1
ATOM 3624 C C . HIS A 1 456 ? 12.147 15.142 -8.664 1.00 92.25 456 HIS A C 1
ATOM 3626 O O . HIS A 1 456 ? 11.340 14.253 -8.925 1.00 92.25 456 HIS A O 1
ATOM 3632 N N . ALA A 1 457 ? 13.362 15.175 -9.218 1.00 86.50 457 ALA A N 1
ATOM 3633 C CA . ALA A 1 457 ? 13.771 14.262 -10.293 1.00 86.50 457 ALA A CA 1
ATOM 3634 C C . ALA A 1 457 ? 13.686 12.776 -9.894 1.00 86.50 457 ALA A C 1
ATOM 3636 O O . ALA A 1 457 ? 13.365 11.927 -10.716 1.00 86.50 457 ALA A O 1
ATOM 3637 N N . GLN A 1 458 ? 13.931 12.478 -8.616 1.00 89.44 458 GLN A N 1
ATOM 3638 C CA . GLN A 1 458 ? 13.852 11.126 -8.048 1.00 89.44 458 GLN A CA 1
ATOM 3639 C C . GLN A 1 458 ? 12.484 10.805 -7.409 1.00 89.44 458 GLN A C 1
ATOM 3641 O O . GLN A 1 458 ? 12.360 9.801 -6.706 1.00 89.44 458 GLN A O 1
ATOM 3646 N N . TYR A 1 459 ? 11.463 11.654 -7.592 1.00 91.50 459 TYR A N 1
ATOM 3647 C CA . TYR A 1 459 ? 10.120 11.372 -7.082 1.00 91.50 459 TYR A CA 1
ATOM 3648 C C . TYR A 1 459 ? 9.520 10.166 -7.800 1.00 91.50 459 TYR A C 1
ATOM 3650 O O . TYR A 1 459 ? 9.489 10.094 -9.030 1.00 91.50 459 TYR A O 1
ATOM 3658 N N . ARG A 1 460 ? 8.993 9.225 -7.022 1.00 90.81 460 ARG A N 1
ATOM 3659 C CA . ARG A 1 460 ? 8.396 8.001 -7.540 1.00 90.81 460 ARG A CA 1
ATOM 3660 C C . ARG A 1 460 ? 6.870 8.132 -7.606 1.00 90.81 460 ARG A C 1
ATOM 3662 O O . ARG A 1 460 ? 6.254 8.355 -6.569 1.00 90.81 460 ARG A O 1
ATOM 3669 N N . PRO A 1 461 ? 6.214 7.968 -8.768 1.00 92.19 461 PRO A N 1
ATOM 3670 C CA . PRO A 1 461 ? 4.753 8.011 -8.836 1.00 92.19 461 PRO A CA 1
ATOM 3671 C C . PRO A 1 461 ? 4.115 6.936 -7.948 1.00 92.19 461 PRO A C 1
ATOM 3673 O O . PRO A 1 461 ? 4.542 5.776 -7.977 1.00 92.19 461 PRO A O 1
ATOM 3676 N N . PHE A 1 462 ? 3.078 7.296 -7.190 1.00 96.00 462 PHE A N 1
ATOM 3677 C CA . PHE A 1 462 ? 2.463 6.407 -6.201 1.00 96.00 462 PHE A CA 1
ATOM 3678 C C . PHE A 1 462 ? 1.917 5.116 -6.828 1.00 96.00 462 PHE A C 1
ATOM 3680 O O . PHE A 1 462 ? 2.083 4.037 -6.261 1.00 96.00 462 PHE A O 1
ATOM 3687 N N . ARG A 1 463 ? 1.385 5.175 -8.055 1.00 93.38 463 ARG A N 1
ATOM 3688 C CA . ARG A 1 463 ? 0.938 3.994 -8.813 1.00 93.38 463 ARG A CA 1
ATOM 3689 C C . ARG A 1 463 ? 2.017 2.925 -8.965 1.00 93.38 463 ARG A C 1
ATOM 3691 O O . ARG A 1 463 ? 1.694 1.746 -8.944 1.00 93.38 463 ARG A O 1
ATOM 3698 N N . THR A 1 464 ? 3.292 3.308 -9.067 1.00 90.62 464 THR A N 1
ATOM 3699 C CA . THR A 1 464 ? 4.396 2.338 -9.173 1.00 90.62 464 THR A CA 1
ATOM 3700 C C . THR A 1 464 ? 4.664 1.627 -7.846 1.00 90.62 464 THR A C 1
ATOM 3702 O O . THR A 1 464 ? 5.050 0.463 -7.850 1.00 90.62 464 THR A O 1
ATOM 3705 N N . MET A 1 465 ? 4.398 2.287 -6.713 1.00 95.31 465 MET A N 1
ATOM 3706 C CA . MET A 1 465 ? 4.489 1.689 -5.376 1.00 95.31 465 MET A CA 1
ATOM 3707 C C . MET A 1 465 ? 3.333 0.704 -5.141 1.00 95.31 465 MET A C 1
ATOM 3709 O O . MET A 1 465 ? 3.545 -0.378 -4.589 1.00 95.31 465 MET A O 1
ATOM 3713 N N . LEU A 1 466 ? 2.127 1.033 -5.633 1.00 96.06 466 LEU A N 1
ATOM 3714 C CA . LEU A 1 466 ? 0.980 0.113 -5.657 1.00 96.06 466 LEU A CA 1
ATOM 3715 C C . LEU A 1 466 ? 1.303 -1.142 -6.486 1.00 96.06 466 LEU A C 1
ATOM 3717 O O . LEU A 1 466 ? 1.095 -2.263 -6.021 1.00 96.06 466 LEU A O 1
ATOM 3721 N N . THR A 1 467 ? 1.859 -0.957 -7.688 1.00 92.62 467 THR A N 1
ATOM 3722 C CA . THR A 1 467 ? 2.254 -2.061 -8.573 1.00 92.62 467 THR A CA 1
ATOM 3723 C C . THR A 1 467 ? 3.345 -2.937 -7.958 1.00 92.62 467 THR A C 1
ATOM 3725 O O . THR A 1 467 ? 3.194 -4.155 -7.960 1.00 92.62 467 THR A O 1
ATOM 3728 N N . GLU A 1 468 ? 4.408 -2.357 -7.384 1.00 93.44 468 GLU A N 1
ATOM 3729 C CA . GLU A 1 468 ? 5.463 -3.125 -6.696 1.00 93.44 468 GLU A CA 1
ATOM 3730 C C . GLU A 1 468 ? 4.893 -3.976 -5.563 1.00 93.44 468 GLU A C 1
ATOM 3732 O O . GLU A 1 468 ? 5.201 -5.163 -5.449 1.00 93.44 468 GLU A O 1
ATOM 3737 N N . THR A 1 469 ? 4.011 -3.389 -4.757 1.00 96.06 469 THR A N 1
ATOM 3738 C CA . THR A 1 469 ? 3.394 -4.097 -3.637 1.00 96.06 469 THR A CA 1
ATOM 3739 C C . THR A 1 469 ? 2.524 -5.258 -4.124 1.00 96.06 469 THR A C 1
ATOM 3741 O O . THR A 1 469 ? 2.629 -6.371 -3.604 1.00 96.06 469 THR A O 1
ATOM 3744 N N . TYR A 1 470 ? 1.711 -5.048 -5.164 1.00 95.38 470 TYR A N 1
ATOM 3745 C CA . TYR A 1 470 ? 0.900 -6.122 -5.739 1.00 95.38 470 TYR A CA 1
ATOM 3746 C C . TYR A 1 470 ? 1.755 -7.218 -6.380 1.00 95.38 470 TYR A C 1
ATOM 3748 O O . TYR A 1 470 ? 1.494 -8.400 -6.166 1.00 95.38 470 TYR A O 1
ATOM 3756 N N . ALA A 1 471 ? 2.810 -6.846 -7.104 1.00 94.00 471 ALA A N 1
ATOM 3757 C CA . ALA A 1 471 ? 3.744 -7.794 -7.698 1.00 94.00 471 ALA A CA 1
ATOM 3758 C C . ALA A 1 471 ? 4.413 -8.688 -6.650 1.00 94.00 471 ALA A C 1
ATOM 3760 O O . ALA A 1 471 ? 4.657 -9.861 -6.919 1.00 94.00 471 ALA A O 1
ATOM 3761 N N . ARG A 1 472 ? 4.658 -8.169 -5.443 1.00 94.31 472 ARG A N 1
ATOM 3762 C CA . ARG A 1 472 ? 5.262 -8.931 -4.345 1.00 94.31 472 ARG A CA 1
ATOM 3763 C C . ARG A 1 472 ? 4.294 -9.903 -3.664 1.00 94.31 472 ARG A C 1
ATOM 3765 O O . ARG A 1 472 ? 4.706 -11.001 -3.282 1.00 94.31 472 ARG A O 1
ATOM 3772 N N . TYR A 1 473 ? 3.036 -9.511 -3.471 1.00 95.81 473 TYR A N 1
ATOM 3773 C CA . TYR A 1 473 ? 2.126 -10.237 -2.571 1.00 95.81 473 TYR A CA 1
ATOM 3774 C C . TYR A 1 473 ? 0.867 -10.799 -3.222 1.00 95.81 473 TYR A C 1
ATOM 3776 O O . TYR A 1 473 ? 0.269 -11.721 -2.671 1.00 95.81 473 TYR A O 1
ATOM 3784 N N . GLY A 1 474 ? 0.433 -10.246 -4.352 1.00 94.44 474 GLY A N 1
ATOM 3785 C CA . GLY A 1 474 ? -0.781 -10.684 -5.035 1.00 94.44 474 GLY A CA 1
ATOM 3786 C C . GLY A 1 474 ? -2.083 -10.432 -4.293 1.00 94.44 474 GLY A C 1
ATOM 3787 O O . GLY A 1 474 ? -3.099 -11.053 -4.604 1.00 94.44 474 GLY A O 1
ATOM 3788 N N . ARG A 1 475 ? -2.064 -9.549 -3.293 1.00 96.62 475 ARG A N 1
ATOM 3789 C CA . ARG A 1 475 ? -3.224 -9.244 -2.455 1.00 96.62 475 ARG A CA 1
ATOM 3790 C C . ARG A 1 475 ? -3.960 -8.001 -2.944 1.00 96.62 475 ARG A C 1
ATOM 3792 O O . ARG A 1 475 ? -3.307 -7.084 -3.441 1.00 96.62 475 ARG A O 1
ATOM 3799 N N . PRO A 1 476 ? -5.296 -7.942 -2.792 1.00 97.31 476 PRO A N 1
ATOM 3800 C CA . PRO A 1 476 ? -6.051 -6.714 -3.000 1.00 97.31 476 PRO A CA 1
ATOM 3801 C C . PRO A 1 476 ? -5.472 -5.569 -2.169 1.00 97.31 476 PRO A C 1
ATOM 3803 O O . PRO A 1 476 ? -5.046 -5.780 -1.029 1.00 97.31 476 PRO A O 1
ATOM 3806 N N . ILE A 1 477 ? -5.459 -4.368 -2.744 1.00 98.50 477 ILE A N 1
ATOM 3807 C CA . ILE A 1 477 ? -4.861 -3.187 -2.122 1.00 98.50 477 ILE A CA 1
ATOM 3808 C C . ILE A 1 477 ? -5.951 -2.203 -1.711 1.00 98.50 477 ILE A C 1
ATOM 3810 O O . ILE A 1 477 ? -6.801 -1.830 -2.515 1.00 98.50 477 ILE A O 1
ATOM 3814 N N . LEU A 1 478 ? -5.878 -1.718 -0.481 1.00 98.88 478 LEU A N 1
ATOM 3815 C CA . LEU A 1 478 ? -6.576 -0.533 -0.008 1.00 98.88 478 LEU A CA 1
ATOM 3816 C C . LEU A 1 478 ? -5.551 0.598 0.133 1.00 98.88 478 LEU A C 1
ATOM 3818 O O . LEU A 1 478 ? -4.516 0.415 0.767 1.00 98.88 478 LEU A O 1
ATOM 3822 N N . ILE A 1 479 ? -5.833 1.785 -0.405 1.00 98.88 479 ILE A N 1
ATOM 3823 C CA . ILE A 1 479 ? -5.118 2.990 0.042 1.00 98.88 479 ILE A CA 1
ATOM 3824 C C . ILE A 1 479 ? -5.729 3.332 1.402 1.00 98.88 479 ILE A C 1
ATOM 3826 O O . ILE A 1 479 ? -6.803 3.929 1.462 1.00 98.88 479 ILE A O 1
ATOM 3830 N N . SER A 1 480 ? -5.128 2.812 2.473 1.00 98.69 480 SER A N 1
ATOM 3831 C CA . SER A 1 480 ? -5.746 2.709 3.803 1.00 98.69 480 SER A CA 1
ATOM 3832 C C . SER A 1 480 ? -5.738 4.010 4.576 1.00 98.69 480 SER A C 1
ATOM 3834 O O . SER A 1 480 ? -6.597 4.190 5.442 1.00 98.69 480 SER A O 1
ATOM 3836 N N . GLU A 1 481 ? -4.825 4.913 4.234 1.00 98.69 481 GLU A N 1
ATOM 3837 C CA . GLU A 1 481 ? -4.803 6.277 4.736 1.00 98.69 481 GLU A CA 1
ATOM 3838 C C . GLU A 1 481 ? -4.178 7.217 3.714 1.00 98.69 481 GLU A C 1
ATOM 3840 O O . GLU A 1 481 ? -3.113 6.951 3.153 1.00 98.69 481 GLU A O 1
ATOM 3845 N N . THR A 1 482 ? -4.836 8.345 3.480 1.00 98.69 482 THR A N 1
ATOM 3846 C CA . THR A 1 482 ? -4.267 9.446 2.714 1.00 98.69 482 THR A CA 1
ATOM 3847 C C . THR A 1 482 ? -4.999 10.742 3.026 1.00 98.69 482 THR A C 1
ATOM 3849 O O . THR A 1 482 ? -6.216 10.751 3.213 1.00 98.69 482 THR A O 1
ATOM 3852 N N . GLY A 1 483 ? -4.274 11.853 3.031 1.00 97.44 483 GLY A N 1
ATOM 3853 C CA . GLY A 1 483 ? -4.828 13.160 3.352 1.00 97.44 483 GLY A CA 1
ATOM 3854 C C . GLY A 1 483 ? -3.819 14.276 3.120 1.00 97.44 483 GLY A C 1
ATOM 3855 O O . GLY A 1 483 ? -2.63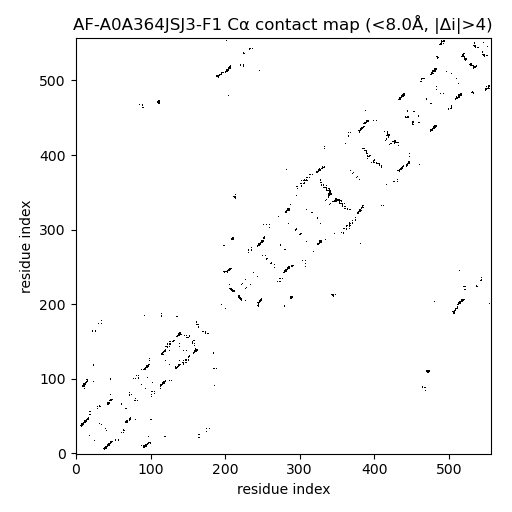1 14.041 2.905 1.00 97.44 483 GLY A O 1
ATOM 3856 N N . ALA A 1 484 ? -4.308 15.509 3.148 1.00 97.06 484 ALA A N 1
ATOM 3857 C CA . ALA A 1 484 ? -3.491 16.717 3.149 1.00 97.06 484 ALA A CA 1
ATOM 3858 C C . ALA A 1 484 ? -4.201 17.781 3.991 1.00 97.06 484 ALA A C 1
ATOM 3860 O O . ALA A 1 484 ? -5.325 17.564 4.428 1.00 97.06 484 ALA A O 1
ATOM 3861 N N . GLU A 1 485 ? -3.576 18.932 4.214 1.00 96.25 485 GLU A N 1
ATOM 3862 C CA . GLU A 1 485 ? -4.156 19.997 5.039 1.00 96.25 485 GLU A CA 1
ATOM 3863 C C . GLU A 1 485 ? -4.572 21.223 4.223 1.00 96.25 485 GLU A C 1
ATOM 3865 O O . GLU A 1 485 ? -4.015 21.513 3.159 1.00 96.25 485 GLU A O 1
ATOM 3870 N N . GLY A 1 486 ? -5.562 21.953 4.740 1.00 96.38 486 GLY A N 1
ATOM 3871 C CA . GLY A 1 486 ? -6.016 23.232 4.203 1.00 96.38 486 GLY A CA 1
ATOM 3872 C C . GLY A 1 486 ? -6.477 23.127 2.750 1.00 96.38 486 GLY A C 1
ATOM 3873 O O . GLY A 1 486 ? -7.224 22.215 2.379 1.00 96.38 486 GLY A O 1
ATOM 3874 N N . ASP A 1 487 ? -6.008 24.053 1.917 1.00 96.31 487 ASP A N 1
ATOM 3875 C CA . ASP A 1 487 ? -6.371 24.127 0.497 1.00 96.31 487 ASP A CA 1
ATOM 3876 C C . ASP A 1 487 ? -5.781 22.978 -0.338 1.00 96.31 487 ASP A C 1
ATOM 3878 O O . ASP A 1 487 ? -6.280 22.676 -1.426 1.00 96.31 487 ASP A O 1
ATOM 3882 N N . ASN A 1 488 ? -4.767 22.271 0.180 1.00 96.75 488 ASN A N 1
ATOM 3883 C CA . ASN A 1 488 ? -4.141 21.147 -0.517 1.00 96.75 488 ASN A CA 1
ATOM 3884 C C . ASN A 1 488 ? -4.989 19.870 -0.480 1.00 96.75 488 ASN A C 1
ATOM 3886 O O . ASN A 1 488 ? -4.752 18.976 -1.292 1.00 96.75 488 ASN A O 1
ATOM 3890 N N . ARG A 1 489 ? -6.012 19.791 0.387 1.00 98.06 489 ARG A N 1
ATOM 3891 C CA . ARG A 1 489 ? -6.922 18.636 0.508 1.00 98.06 489 ARG A CA 1
ATOM 3892 C C . ARG A 1 489 ? -7.476 18.169 -0.841 1.00 98.06 489 ARG A C 1
ATOM 3894 O O . ARG A 1 489 ? -7.349 16.999 -1.199 1.00 98.06 489 ARG A O 1
ATOM 3901 N N . GLY A 1 490 ? -8.071 19.089 -1.603 1.00 98.00 490 GLY A N 1
ATOM 3902 C CA . GLY A 1 490 ? -8.708 18.793 -2.891 1.00 98.00 490 GLY A CA 1
ATOM 3903 C C . GLY A 1 490 ? -7.715 18.390 -3.995 1.00 98.00 490 GLY A C 1
ATOM 3904 O O . GLY A 1 490 ? -7.892 17.331 -4.602 1.00 98.00 490 GLY A O 1
ATOM 3905 N N . PRO A 1 491 ? -6.671 19.197 -4.280 1.00 97.56 491 PRO A N 1
ATOM 3906 C CA . PRO A 1 491 ? -5.615 18.833 -5.226 1.00 97.56 491 PRO A CA 1
ATOM 3907 C C . PRO A 1 491 ? -4.939 17.496 -4.904 1.00 97.56 491 PRO A C 1
ATOM 3909 O O . PRO A 1 491 ? -4.749 16.687 -5.812 1.00 97.56 491 PRO A O 1
ATOM 3912 N N . TRP A 1 492 ? -4.643 17.238 -3.627 1.00 97.81 492 TRP A N 1
ATOM 3913 C CA . TRP A 1 492 ? -4.060 15.975 -3.177 1.00 97.81 492 TRP A CA 1
ATOM 3914 C C . TRP A 1 492 ? -4.971 14.788 -3.490 1.00 97.81 492 TRP A C 1
ATOM 3916 O O . TRP A 1 492 ? -4.537 13.835 -4.133 1.00 97.81 492 TRP A O 1
ATOM 3926 N N . PHE A 1 493 ? -6.256 14.871 -3.124 1.00 98.50 493 PHE A N 1
ATOM 3927 C CA . PHE A 1 493 ? -7.205 13.793 -3.399 1.00 98.50 493 PHE A CA 1
ATOM 3928 C C . PHE A 1 493 ? -7.318 13.488 -4.900 1.00 98.50 493 PHE A C 1
ATOM 3930 O O . PHE A 1 493 ? -7.303 12.323 -5.290 1.00 98.50 493 PHE A O 1
ATOM 3937 N N . ARG A 1 494 ? -7.367 14.517 -5.762 1.00 98.25 494 ARG A N 1
ATOM 3938 C CA . ARG A 1 494 ? -7.390 14.318 -7.224 1.00 98.25 494 ARG A CA 1
ATOM 3939 C C . ARG A 1 494 ? -6.158 13.570 -7.726 1.00 98.25 494 ARG A C 1
ATOM 3941 O O . ARG A 1 494 ? -6.297 12.698 -8.580 1.00 98.25 494 ARG A O 1
ATOM 3948 N N . MET A 1 495 ? -4.978 13.899 -7.198 1.00 97.44 495 MET A N 1
ATOM 3949 C CA . MET A 1 495 ? -3.739 13.195 -7.530 1.00 97.44 495 MET A CA 1
ATOM 3950 C C . MET A 1 495 ? -3.823 11.722 -7.109 1.00 97.44 495 MET A C 1
ATOM 3952 O O . MET A 1 495 ? -3.618 10.848 -7.947 1.00 97.44 495 MET A O 1
ATOM 3956 N N . ILE A 1 496 ? -4.229 11.433 -5.869 1.00 98.44 496 ILE A N 1
ATOM 3957 C CA . ILE A 1 496 ? -4.366 10.051 -5.384 1.00 98.44 496 ILE A CA 1
ATOM 3958 C C . ILE A 1 496 ? -5.394 9.259 -6.199 1.00 98.44 496 ILE A C 1
ATOM 3960 O O . ILE A 1 496 ? -5.126 8.125 -6.593 1.00 98.44 496 ILE A O 1
ATOM 3964 N N . ALA A 1 497 ? -6.547 9.853 -6.508 1.00 98.38 497 ALA A N 1
ATOM 3965 C CA . ALA A 1 497 ? -7.570 9.214 -7.330 1.00 98.38 497 ALA A CA 1
ATOM 3966 C C . ALA A 1 497 ? -7.060 8.903 -8.750 1.00 98.38 497 ALA A C 1
ATOM 3968 O O . ALA A 1 497 ? -7.364 7.838 -9.295 1.00 98.38 497 ALA A O 1
ATOM 3969 N N . ALA A 1 498 ? -6.258 9.795 -9.342 1.00 96.69 498 ALA A N 1
ATOM 3970 C CA . ALA A 1 498 ? -5.629 9.566 -10.640 1.00 96.69 498 ALA A CA 1
ATOM 3971 C C . ALA A 1 498 ? -4.588 8.434 -10.586 1.00 96.69 498 ALA A C 1
ATOM 3973 O O . ALA A 1 498 ? -4.596 7.570 -11.462 1.00 96.69 498 ALA A O 1
ATOM 3974 N N . GLU A 1 499 ? -3.749 8.387 -9.548 1.00 96.50 499 GLU A N 1
ATOM 3975 C CA . GLU A 1 499 ? -2.760 7.320 -9.344 1.00 96.50 499 GLU A CA 1
ATOM 3976 C C . GLU A 1 499 ? -3.428 5.956 -9.107 1.00 96.50 499 GLU A C 1
ATOM 3978 O O . GLU A 1 499 ? -3.047 4.965 -9.732 1.00 96.50 499 GLU A O 1
ATOM 3983 N N . ALA A 1 500 ? -4.482 5.905 -8.286 1.00 96.69 500 ALA A N 1
ATOM 3984 C CA . ALA A 1 500 ? -5.277 4.698 -8.062 1.00 96.69 500 ALA A CA 1
ATOM 3985 C C . ALA A 1 500 ? -5.935 4.206 -9.361 1.00 96.69 500 ALA A C 1
ATOM 3987 O O . ALA A 1 500 ? -5.877 3.018 -9.685 1.00 96.69 500 ALA A O 1
ATOM 3988 N N . LYS A 1 501 ? -6.520 5.119 -10.150 1.00 94.00 501 LYS A N 1
ATOM 3989 C CA . LYS A 1 501 ? -7.089 4.799 -11.467 1.00 94.00 501 LYS A CA 1
ATOM 3990 C C . LYS A 1 501 ? -6.019 4.288 -12.432 1.00 94.00 501 LYS A C 1
ATOM 3992 O O . LYS A 1 501 ? -6.265 3.313 -13.136 1.00 94.00 501 LYS A O 1
ATOM 3997 N N . ALA A 1 502 ? -4.843 4.912 -12.461 1.00 89.88 502 ALA A N 1
ATOM 3998 C CA . ALA A 1 502 ? -3.738 4.495 -13.316 1.00 89.88 502 ALA A CA 1
ATOM 3999 C C . ALA A 1 502 ? -3.222 3.095 -12.944 1.00 89.88 502 ALA A C 1
ATOM 4001 O O . ALA A 1 502 ? -3.026 2.274 -13.836 1.00 89.88 502 ALA A O 1
ATOM 4002 N N . ALA A 1 503 ? -3.085 2.785 -11.650 1.00 91.44 503 ALA A N 1
ATOM 4003 C CA . ALA A 1 503 ? -2.741 1.440 -11.186 1.00 91.44 503 ALA A CA 1
ATOM 4004 C C . ALA A 1 503 ? -3.825 0.413 -11.563 1.00 91.44 503 ALA A C 1
ATOM 4006 O O . ALA A 1 503 ? -3.521 -0.651 -12.103 1.00 91.44 503 ALA A O 1
ATOM 4007 N N . ARG A 1 504 ? -5.109 0.746 -11.375 1.00 92.38 504 ARG A N 1
ATOM 4008 C CA . ARG A 1 504 ? -6.212 -0.121 -11.819 1.00 92.38 504 ARG A CA 1
ATOM 4009 C C . ARG A 1 504 ? -6.160 -0.370 -13.325 1.00 92.38 504 ARG A C 1
ATOM 4011 O O . ARG A 1 504 ? -6.255 -1.515 -13.739 1.00 92.38 504 ARG A O 1
ATOM 4018 N N . ASN A 1 505 ? -5.930 0.648 -14.152 1.00 86.75 505 ASN A N 1
ATOM 4019 C CA . ASN A 1 505 ? -5.852 0.494 -15.612 1.00 86.75 505 ASN A CA 1
ATOM 4020 C C . ASN A 1 505 ? -4.769 -0.496 -16.082 1.00 86.75 505 ASN A C 1
ATOM 4022 O O . ASN A 1 505 ? -4.845 -0.962 -17.215 1.00 86.75 505 ASN A O 1
ATOM 4026 N N . VAL A 1 506 ? -3.778 -0.822 -15.243 1.00 83.56 506 VAL A N 1
ATOM 4027 C CA . VAL A 1 506 ? -2.739 -1.817 -15.558 1.00 83.56 506 VAL A CA 1
ATOM 4028 C C . VAL A 1 506 ? -2.963 -3.178 -14.883 1.00 83.56 506 VAL A C 1
ATOM 4030 O O . VAL A 1 506 ? -2.091 -4.039 -14.956 1.00 83.56 506 VAL A O 1
ATOM 4033 N N . GLY A 1 507 ? -4.133 -3.392 -14.272 1.00 87.50 507 GLY A N 1
ATOM 4034 C CA . GLY A 1 507 ? -4.564 -4.676 -13.711 1.00 87.50 507 GLY A CA 1
ATOM 4035 C C . GLY A 1 507 ? -4.432 -4.801 -12.191 1.00 87.50 507 GLY A C 1
ATOM 4036 O O . GLY A 1 507 ? -4.718 -5.868 -11.653 1.00 87.50 507 GLY A O 1
ATOM 4037 N N . ILE A 1 508 ? -4.028 -3.741 -11.480 1.00 91.69 508 ILE A N 1
ATOM 4038 C CA . ILE A 1 508 ? -3.833 -3.795 -10.022 1.00 91.69 508 ILE A CA 1
ATOM 4039 C C . ILE A 1 508 ? -5.188 -3.701 -9.292 1.00 91.69 508 ILE A C 1
ATOM 4041 O O . ILE A 1 508 ? -5.933 -2.741 -9.524 1.00 91.69 508 ILE A O 1
ATOM 4045 N N . PRO A 1 509 ? -5.532 -4.646 -8.390 1.00 94.88 509 PRO A N 1
ATOM 4046 C CA . PRO A 1 509 ? -6.803 -4.666 -7.662 1.00 94.88 509 PRO A CA 1
ATOM 4047 C C . PRO A 1 509 ? -6.810 -3.668 -6.494 1.00 94.88 509 PRO A C 1
ATOM 4049 O O . PRO A 1 509 ? -6.762 -4.045 -5.325 1.00 94.88 509 PRO A O 1
ATOM 4052 N N . VAL A 1 510 ? -6.851 -2.371 -6.809 1.00 97.75 510 VAL A N 1
ATOM 4053 C CA . VAL A 1 510 ? -7.057 -1.314 -5.804 1.00 97.75 510 VAL A CA 1
ATOM 4054 C C . VAL A 1 510 ? -8.545 -1.255 -5.455 1.00 97.75 510 VAL A C 1
ATOM 4056 O O . VAL A 1 510 ? -9.346 -0.873 -6.301 1.00 97.75 510 VAL A O 1
ATOM 4059 N N . GLU A 1 511 ? -8.929 -1.631 -4.242 1.00 98.00 511 GLU A N 1
ATOM 4060 C CA . GLU A 1 511 ? -10.323 -1.808 -3.804 1.00 98.00 511 GLU A CA 1
ATOM 4061 C C . GLU A 1 511 ? -10.944 -0.555 -3.172 1.00 98.00 511 GLU A C 1
ATOM 4063 O O . GLU A 1 511 ? -12.163 -0.476 -3.031 1.00 98.00 511 GLU A O 1
ATOM 4068 N N . GLY A 1 512 ? -10.137 0.442 -2.808 1.00 98.12 512 GLY A N 1
ATOM 4069 C CA . GLY A 1 512 ? -10.657 1.686 -2.254 1.00 98.12 512 GLY A CA 1
ATOM 4070 C C . GLY A 1 512 ? -9.600 2.733 -1.928 1.00 98.12 512 GLY A C 1
ATOM 4071 O O . GLY A 1 512 ? -8.396 2.470 -1.971 1.00 98.12 512 GLY A O 1
ATOM 4072 N N . ILE A 1 513 ? -10.088 3.927 -1.592 1.00 98.81 513 ILE A N 1
ATOM 4073 C CA . ILE A 1 513 ? -9.321 5.064 -1.083 1.00 98.81 513 ILE A CA 1
ATOM 4074 C C . ILE A 1 513 ? -9.961 5.502 0.230 1.00 98.81 513 ILE A C 1
ATOM 4076 O O . ILE A 1 513 ? -11.076 6.025 0.229 1.00 98.81 513 ILE A O 1
ATOM 4080 N N . CYS A 1 514 ? -9.252 5.312 1.337 1.00 98.88 514 CYS A N 1
ATOM 4081 C CA . CYS A 1 514 ? -9.640 5.794 2.652 1.00 98.88 514 CYS A CA 1
ATOM 4082 C C . CYS A 1 514 ? -9.006 7.159 2.914 1.00 98.88 514 CYS A C 1
ATOM 4084 O O . CYS A 1 514 ? -7.796 7.278 3.113 1.00 98.88 514 CYS A O 1
ATOM 4086 N N . TYR A 1 515 ? -9.839 8.200 2.884 1.00 98.81 515 TYR A N 1
ATOM 4087 C CA . TYR A 1 515 ? -9.404 9.543 3.232 1.00 98.81 515 TYR A CA 1
ATOM 4088 C C . TYR A 1 515 ? -9.288 9.662 4.750 1.00 98.81 515 TYR A C 1
ATOM 4090 O O . TYR A 1 515 ? -10.286 9.500 5.461 1.00 98.81 515 TYR A O 1
ATOM 4098 N N . TYR A 1 516 ? -8.073 9.918 5.230 1.00 98.12 516 TYR A N 1
ATOM 4099 C CA . TYR A 1 516 ? -7.729 9.862 6.642 1.00 98.12 516 TYR A CA 1
ATOM 4100 C C . TYR A 1 516 ? -6.949 11.122 7.073 1.00 98.12 516 TYR A C 1
ATOM 4102 O O . TYR A 1 516 ? -5.963 11.480 6.425 1.00 98.12 516 TYR A O 1
ATOM 4110 N N . PRO A 1 517 ? -7.357 11.777 8.173 1.00 97.69 517 PRO A N 1
ATOM 4111 C CA . PRO A 1 517 ? -8.633 11.577 8.850 1.00 97.69 517 PRO A CA 1
ATOM 4112 C C . PRO A 1 517 ? -9.788 12.253 8.100 1.00 97.69 517 PRO A C 1
ATOM 4114 O O . PRO A 1 517 ? -9.616 13.232 7.380 1.00 97.69 517 PRO A O 1
ATOM 4117 N N . ILE A 1 518 ? -11.001 11.737 8.277 1.00 98.50 518 ILE A N 1
ATOM 4118 C CA . ILE A 1 518 ? -12.222 12.260 7.661 1.00 98.50 518 ILE A CA 1
ATOM 4119 C C . ILE A 1 518 ? -12.775 13.473 8.420 1.00 98.50 518 ILE A C 1
ATOM 4121 O O . ILE A 1 518 ? -13.515 14.266 7.837 1.00 98.50 518 ILE A O 1
ATOM 4125 N N . ILE A 1 519 ? -12.382 13.645 9.688 1.00 98.50 519 ILE A N 1
ATOM 4126 C CA . ILE A 1 519 ? -12.680 14.809 10.530 1.00 98.50 519 ILE A CA 1
ATOM 4127 C C . ILE A 1 519 ? -11.375 15.566 10.812 1.00 98.50 519 ILE A C 1
ATOM 4129 O O . ILE A 1 519 ? -10.365 14.938 11.125 1.00 98.50 519 ILE A O 1
ATOM 4133 N N . ASP A 1 520 ? -11.414 16.900 10.762 1.00 97.94 520 ASP A N 1
ATOM 4134 C CA . ASP A 1 520 ? -10.343 17.752 11.296 1.00 97.94 520 ASP A CA 1
ATOM 4135 C C . ASP A 1 520 ? -9.990 17.350 12.744 1.00 97.94 520 ASP A C 1
ATOM 4137 O O . ASP A 1 520 ? -10.868 17.070 13.569 1.00 97.94 520 ASP A O 1
ATOM 4141 N N . HIS A 1 521 ? -8.705 17.361 13.086 1.00 96.12 521 HIS A N 1
ATOM 4142 C CA . HIS A 1 521 ? -8.228 16.920 14.398 1.00 96.12 521 HIS A CA 1
ATOM 4143 C C . HIS A 1 521 ? -7.195 17.879 14.984 1.00 96.12 521 HIS A C 1
ATOM 4145 O O . HIS A 1 521 ? -6.770 18.836 14.348 1.00 96.12 521 HIS A O 1
ATOM 4151 N N . LEU A 1 522 ? -6.798 17.615 16.227 1.00 94.56 522 LEU A N 1
ATOM 4152 C CA . LEU A 1 522 ? -5.689 18.315 16.863 1.00 94.56 522 LEU A CA 1
ATOM 4153 C C . LEU A 1 522 ? -4.385 17.545 16.620 1.00 94.56 522 LEU A C 1
ATOM 4155 O O . LEU A 1 522 ? -4.371 16.313 16.717 1.00 94.56 522 LEU A O 1
ATOM 4159 N N . GLY A 1 523 ? -3.310 18.258 16.290 1.00 93.75 523 GLY A N 1
ATOM 4160 C CA . GLY A 1 523 ? -1.987 17.685 16.053 1.00 93.75 523 GLY A CA 1
ATOM 4161 C C . GLY A 1 523 ? -1.462 16.917 17.265 1.00 93.75 523 GLY A C 1
ATOM 4162 O O . GLY A 1 523 ? -1.683 17.317 18.408 1.00 93.75 523 GLY A O 1
ATOM 4163 N N . TRP A 1 524 ? -0.758 15.808 17.023 1.00 94.44 524 TRP A N 1
ATOM 4164 C CA . TRP A 1 524 ? -0.283 14.925 18.093 1.00 94.44 524 TRP A CA 1
ATOM 4165 C C . TRP A 1 524 ? 0.709 15.621 19.048 1.00 94.44 524 TRP A C 1
ATOM 4167 O O . TRP A 1 524 ? 0.689 15.395 20.263 1.00 94.44 524 TRP A O 1
ATOM 4177 N N . ASP A 1 525 ? 1.551 16.507 18.512 1.00 92.19 525 ASP A N 1
ATOM 4178 C CA . ASP A 1 525 ? 2.665 17.122 19.243 1.00 92.19 525 ASP A CA 1
ATOM 4179 C C . ASP A 1 525 ? 2.305 18.414 19.985 1.00 92.19 525 ASP A C 1
ATOM 4181 O O . ASP A 1 525 ? 2.887 18.714 21.032 1.00 92.19 525 ASP A O 1
ATOM 4185 N N . ASP A 1 526 ? 1.339 19.176 19.491 1.00 90.94 526 ASP A N 1
ATOM 4186 C CA . ASP A 1 526 ? 1.123 20.561 19.922 1.00 90.94 526 ASP A CA 1
ATOM 4187 C C . ASP A 1 526 ? -0.352 20.970 20.013 1.00 90.94 526 ASP A C 1
ATOM 4189 O O . ASP A 1 526 ? -0.643 22.131 20.296 1.00 90.94 526 ASP A O 1
ATOM 4193 N N . ASP A 1 527 ? -1.282 20.035 19.795 1.00 91.19 527 ASP A N 1
ATOM 4194 C CA . ASP A 1 527 ? -2.716 20.301 19.681 1.00 91.19 527 ASP A CA 1
ATOM 4195 C C . ASP A 1 527 ? -3.062 21.378 18.628 1.00 91.19 527 ASP A C 1
ATOM 4197 O O . ASP A 1 527 ? -4.121 22.011 18.717 1.00 91.19 527 ASP A O 1
ATOM 4201 N N . ARG A 1 528 ? -2.204 21.618 17.621 1.00 94.88 528 ARG A N 1
ATOM 4202 C CA . ARG A 1 528 ? -2.532 22.564 16.545 1.00 94.88 528 ARG A CA 1
ATOM 4203 C C . ARG A 1 528 ? -3.785 22.103 15.813 1.00 94.88 528 ARG A C 1
ATOM 4205 O O . ARG A 1 528 ? -4.000 20.907 15.637 1.00 94.88 528 ARG A O 1
ATOM 4212 N N . ASP A 1 529 ? -4.594 23.046 15.349 1.00 92.69 529 ASP A N 1
ATOM 4213 C CA . ASP A 1 529 ? -5.779 22.715 14.560 1.00 92.69 529 ASP A CA 1
ATOM 4214 C C . ASP A 1 529 ? -5.343 22.218 13.170 1.00 92.69 529 ASP A C 1
ATOM 4216 O O . ASP A 1 529 ? -4.889 22.997 12.327 1.00 92.69 529 ASP A O 1
ATOM 4220 N N . CYS A 1 530 ? -5.423 20.906 12.952 1.00 95.19 530 CYS A N 1
ATOM 4221 C CA . CYS A 1 530 ? -5.110 20.260 11.684 1.00 95.19 530 CYS A CA 1
ATOM 4222 C C . CYS A 1 530 ? -6.377 20.214 10.827 1.00 95.19 530 CYS A C 1
ATOM 4224 O O . CYS A 1 530 ? -7.254 19.368 11.019 1.00 95.19 530 CYS A O 1
ATOM 4226 N N . GLN A 1 531 ? -6.456 21.123 9.855 1.00 95.88 531 GLN A N 1
ATOM 4227 C CA . GLN A 1 531 ? -7.561 21.204 8.897 1.00 95.88 531 GLN A CA 1
ATOM 4228 C C . GLN A 1 531 ? -7.389 20.172 7.775 1.00 95.88 531 GLN A C 1
ATOM 4230 O O . GLN A 1 531 ? -7.145 20.531 6.619 1.00 95.88 531 GLN A O 1
ATOM 4235 N N . SER A 1 532 ? -7.440 18.892 8.127 1.00 96.06 532 SER A N 1
ATOM 4236 C CA . SER A 1 532 ? -7.199 17.763 7.226 1.00 96.06 532 SER A CA 1
ATOM 4237 C C . SER A 1 532 ? -8.470 17.059 6.757 1.00 96.06 532 SER A C 1
ATOM 4239 O O . SER A 1 532 ? -8.446 16.439 5.701 1.00 96.06 532 SER A O 1
ATOM 4241 N N . GLY A 1 533 ? -9.592 17.194 7.464 1.00 97.62 533 GLY A N 1
ATOM 4242 C CA . GLY A 1 533 ? -10.805 16.419 7.225 1.00 97.62 533 GLY A CA 1
ATOM 4243 C C . GLY A 1 533 ? -11.668 16.895 6.059 1.00 97.62 533 GLY A C 1
ATOM 4244 O O . GLY A 1 533 ? -11.573 18.027 5.578 1.00 97.62 533 GLY A O 1
ATOM 4245 N N . LEU A 1 534 ? -12.584 16.021 5.637 1.00 98.44 534 LEU A N 1
ATOM 4246 C CA . LEU A 1 534 ? -13.780 16.410 4.883 1.00 98.44 534 LEU A CA 1
ATOM 4247 C C . LEU A 1 534 ? -14.780 17.125 5.792 1.00 98.44 534 LEU A C 1
ATOM 4249 O O . LEU A 1 534 ? -15.454 18.061 5.359 1.00 98.44 534 LEU A O 1
ATOM 4253 N N . LEU A 1 535 ? -14.876 16.660 7.034 1.00 98.31 535 LEU A N 1
ATOM 4254 C CA . LEU A 1 535 ? -15.794 17.140 8.048 1.00 98.31 535 LEU A CA 1
ATOM 4255 C C . LEU A 1 535 ? -15.052 17.989 9.083 1.00 98.31 535 LEU A C 1
ATOM 4257 O O . LEU A 1 535 ? -13.948 17.657 9.507 1.00 98.31 535 LEU A O 1
ATOM 4261 N N . SER A 1 536 ? -15.685 19.061 9.547 1.00 97.56 536 SER A N 1
ATOM 4262 C CA . SER A 1 536 ? -15.131 19.884 10.619 1.00 97.56 536 SER A CA 1
ATOM 4263 C C . SER A 1 536 ? -15.183 19.176 11.971 1.00 97.56 536 SER A C 1
ATOM 4265 O O . SER A 1 536 ? -16.113 18.422 12.276 1.00 97.56 536 SER A O 1
ATOM 4267 N N . ARG A 1 537 ? -14.256 19.528 12.863 1.00 95.50 537 ARG A N 1
ATOM 4268 C CA . ARG A 1 537 ? -14.276 19.054 14.254 1.00 95.50 537 ARG A CA 1
ATOM 4269 C C . ARG A 1 537 ? -15.506 19.525 15.040 1.00 95.50 537 ARG A C 1
ATOM 4271 O O . ARG A 1 537 ? -16.006 18.805 15.899 1.00 95.50 537 ARG A O 1
ATOM 4278 N N . THR A 1 538 ? -16.008 20.722 14.740 1.00 93.94 538 THR A N 1
ATOM 4279 C CA . THR A 1 538 ? -17.181 21.306 15.406 1.00 93.94 538 THR A CA 1
ATOM 4280 C C . THR A 1 538 ? -18.480 20.706 14.875 1.00 93.94 538 THR A C 1
ATOM 4282 O O . THR A 1 538 ? -18.662 20.586 13.663 1.00 93.94 538 THR A O 1
ATOM 4285 N N . VAL A 1 539 ? -19.403 20.391 15.787 1.00 94.50 539 VAL A N 1
ATOM 4286 C CA . VAL A 1 539 ? -20.769 19.953 15.477 1.00 94.50 539 VAL A CA 1
ATOM 4287 C C . VAL A 1 539 ? -21.731 21.117 15.725 1.00 94.50 539 VAL A C 1
ATOM 4289 O O . VAL A 1 539 ? -21.769 21.671 16.823 1.00 94.50 539 VAL A O 1
ATOM 4292 N N . ILE A 1 540 ? -22.516 21.494 14.716 1.00 92.69 540 ILE A N 1
ATOM 4293 C CA . ILE A 1 540 ? -23.535 22.551 14.783 1.00 92.69 540 ILE A CA 1
ATOM 4294 C C . ILE A 1 540 ? -24.868 21.940 14.356 1.00 92.69 540 ILE A C 1
ATOM 4296 O O . ILE A 1 540 ? -24.968 21.350 13.284 1.00 92.69 540 ILE A O 1
ATOM 4300 N N . ASN A 1 541 ? -25.901 22.060 15.197 1.00 90.06 541 ASN A N 1
ATOM 4301 C CA . ASN A 1 541 ? -27.233 21.485 14.948 1.00 90.06 541 ASN A CA 1
ATOM 4302 C C . ASN A 1 541 ? -27.203 19.982 14.591 1.00 90.06 541 ASN A C 1
ATOM 4304 O O . ASN A 1 541 ? -27.986 19.515 13.768 1.00 90.06 541 ASN A O 1
ATOM 4308 N N . GLY A 1 542 ? -26.286 19.227 15.205 1.00 86.94 542 GLY A N 1
ATOM 4309 C CA . GLY A 1 542 ? -26.147 17.784 14.993 1.00 86.94 542 GLY A CA 1
ATOM 4310 C C . GLY A 1 542 ? -25.419 17.375 13.708 1.00 86.94 542 GLY A C 1
ATOM 4311 O O . GLY A 1 542 ? -25.433 16.194 13.380 1.00 86.94 542 GLY A O 1
ATOM 4312 N N . GLN A 1 543 ? -24.790 18.310 12.987 1.00 93.00 543 GLN A N 1
ATOM 4313 C CA . GLN A 1 543 ? -23.987 18.023 11.794 1.00 93.00 543 GLN A CA 1
ATOM 4314 C C . GLN A 1 543 ? -22.624 18.708 11.846 1.00 93.00 543 GLN A C 1
ATOM 4316 O O . GLN A 1 543 ? -22.449 19.741 12.497 1.00 93.00 543 GLN A O 1
ATOM 4321 N N . ARG A 1 544 ? -21.657 18.143 11.126 1.00 97.38 544 ARG A N 1
ATOM 4322 C CA . ARG A 1 544 ? -20.348 18.763 10.910 1.00 97.38 544 ARG A CA 1
ATOM 4323 C C . ARG A 1 544 ? -20.377 19.616 9.648 1.00 97.38 544 ARG A C 1
ATOM 4325 O O . ARG A 1 544 ? -21.038 19.265 8.670 1.00 97.38 544 ARG A O 1
ATOM 4332 N N . GLY A 1 545 ? -19.642 20.724 9.658 1.00 97.56 545 GLY A N 1
ATOM 4333 C CA . GLY A 1 545 ? -19.374 21.496 8.448 1.00 97.56 545 GLY A CA 1
ATOM 4334 C C . GLY A 1 545 ? -18.585 20.662 7.440 1.00 97.56 545 GLY A C 1
ATOM 4335 O O . GLY A 1 545 ? -17.815 19.788 7.828 1.00 97.56 545 GLY A O 1
ATOM 4336 N N . VAL A 1 546 ? -18.782 20.927 6.151 1.00 97.69 546 VAL A N 1
ATOM 4337 C CA . VAL A 1 546 ? -18.153 20.174 5.058 1.00 97.69 546 VAL A CA 1
ATOM 4338 C C . VAL A 1 546 ? -17.169 21.066 4.323 1.00 97.69 546 VAL A C 1
ATOM 4340 O O . VAL A 1 546 ? -17.503 22.187 3.931 1.00 97.69 546 VAL A O 1
ATOM 4343 N N . HIS A 1 547 ? -15.968 20.556 4.079 1.00 97.88 547 HIS A N 1
ATOM 4344 C CA . HIS A 1 547 ? -14.985 21.225 3.244 1.00 97.88 547 HIS A CA 1
ATOM 4345 C C . HIS A 1 547 ? -15.343 21.073 1.754 1.00 97.88 547 HIS A C 1
ATOM 4347 O O . HIS A 1 547 ? -14.998 20.081 1.106 1.00 97.88 547 HIS A O 1
ATOM 4353 N N . LEU A 1 548 ? -16.037 22.075 1.200 1.00 97.88 548 LEU A N 1
ATOM 4354 C CA . LEU A 1 548 ? -16.575 22.042 -0.169 1.00 97.88 548 LEU A CA 1
ATOM 4355 C C . LEU A 1 548 ? -15.532 21.722 -1.259 1.00 97.88 548 LEU A C 1
ATOM 4357 O O . LEU A 1 548 ? -15.829 20.874 -2.101 1.00 97.88 548 LEU A O 1
ATOM 4361 N N . PRO A 1 549 ? -14.310 22.301 -1.264 1.00 98.00 549 PRO A N 1
ATOM 4362 C CA . PRO A 1 549 ? -13.326 21.982 -2.301 1.00 98.00 549 PRO A CA 1
ATOM 4363 C C . PRO A 1 549 ? -12.887 20.511 -2.307 1.00 98.00 549 PRO A C 1
ATOM 4365 O O . PRO A 1 549 ? -12.591 19.959 -3.369 1.00 98.00 549 PRO A O 1
ATOM 4368 N N . LEU A 1 550 ? -12.843 19.861 -1.136 1.00 98.44 550 LEU A N 1
ATOM 4369 C CA . LEU A 1 550 ? -12.537 18.432 -1.042 1.00 98.44 550 LEU A CA 1
ATOM 4370 C C . LEU A 1 550 ? -13.738 17.582 -1.460 1.00 98.44 550 LEU A C 1
ATOM 4372 O O . LEU A 1 550 ? -13.566 16.641 -2.226 1.00 98.44 550 LEU A O 1
ATOM 4376 N N . ALA A 1 551 ? -14.947 17.946 -1.032 1.00 98.19 551 ALA A N 1
ATOM 4377 C CA . ALA A 1 551 ? -16.168 17.257 -1.441 1.00 98.19 551 ALA A CA 1
ATOM 4378 C C . ALA A 1 551 ? -16.351 17.264 -2.976 1.00 98.19 551 ALA A C 1
ATOM 4380 O O . ALA A 1 551 ? -16.659 16.233 -3.573 1.00 98.19 551 ALA A O 1
ATOM 4381 N N . GLN A 1 552 ? -16.058 18.390 -3.637 1.00 98.00 552 GLN A N 1
ATOM 4382 C CA . GLN A 1 552 ? -16.024 18.482 -5.103 1.00 98.00 552 GLN A CA 1
ATOM 4383 C C . GLN A 1 552 ? -14.934 17.593 -5.715 1.00 98.00 552 GLN A C 1
ATOM 4385 O O . GLN A 1 552 ? -15.170 16.922 -6.715 1.00 98.00 552 GLN A O 1
ATOM 4390 N N . ALA A 1 553 ? -13.735 17.561 -5.118 1.00 98.00 553 ALA A N 1
ATOM 4391 C CA . ALA A 1 553 ? -12.647 16.693 -5.574 1.00 98.00 553 ALA A CA 1
ATOM 4392 C C . ALA A 1 553 ? -12.995 15.198 -5.461 1.00 98.00 553 ALA A C 1
ATOM 4394 O O . ALA A 1 553 ? -12.565 14.411 -6.302 1.00 98.00 553 ALA A O 1
ATOM 4395 N N . MET A 1 554 ? -13.778 14.830 -4.446 1.00 97.94 554 MET A N 1
ATOM 4396 C CA . MET A 1 554 ? -14.302 13.483 -4.212 1.00 97.94 554 MET A CA 1
ATOM 4397 C C . MET A 1 554 ? -15.495 13.122 -5.107 1.00 97.94 554 MET A C 1
ATOM 4399 O O . MET A 1 554 ? -15.838 11.947 -5.199 1.00 97.94 554 MET A O 1
ATOM 4403 N N . GLY A 1 555 ? -16.114 14.102 -5.777 1.00 96.56 555 GLY A N 1
ATOM 4404 C CA . GLY A 1 555 ? -17.288 13.888 -6.625 1.00 96.56 555 GLY A CA 1
ATOM 4405 C C . GLY A 1 555 ? -18.554 13.523 -5.843 1.00 96.56 555 GLY A C 1
ATOM 4406 O O . GLY A 1 555 ? -19.390 12.787 -6.361 1.00 96.56 555 GLY A O 1
ATOM 4407 N N . ILE A 1 556 ? -18.675 13.997 -4.597 1.00 94.31 556 ILE A N 1
ATOM 4408 C CA . ILE A 1 556 ? -19.796 13.679 -3.689 1.00 94.31 556 ILE A CA 1
ATOM 4409 C C . ILE A 1 556 ? -20.808 14.825 -3.520 1.00 94.31 556 ILE A C 1
ATOM 4411 O O . ILE A 1 556 ? -21.807 14.646 -2.821 1.00 94.31 556 ILE A O 1
ATOM 4415 N N . ILE A 1 557 ? -20.551 15.988 -4.130 1.00 89.88 557 ILE A N 1
ATOM 4416 C CA . ILE A 1 557 ? -21.463 17.145 -4.188 1.00 89.88 557 ILE A CA 1
ATOM 4417 C C . ILE A 1 557 ? -21.478 17.789 -5.568 1.00 89.88 557 ILE A C 1
ATOM 4419 O O . ILE A 1 557 ? -20.469 17.637 -6.298 1.00 89.88 557 ILE A O 1
#

Solvent-accessible surface area (backbone atoms only — not comparable to full-atom values): 28679 Å² total; per-residue (Å²): 136,81,86,78,88,75,59,53,38,41,32,35,37,37,29,40,54,64,57,99,86,39,48,63,58,42,35,51,56,52,47,55,75,68,51,55,65,67,54,41,38,56,34,38,37,35,54,39,73,51,90,92,50,41,69,64,54,47,57,57,39,45,75,53,70,36,49,70,49,66,71,29,52,83,43,54,72,72,52,34,19,53,50,46,44,68,50,53,34,58,29,62,32,37,35,36,30,54,70,42,80,49,55,59,67,11,50,72,68,35,67,44,73,51,52,27,32,36,34,33,80,43,47,69,41,34,62,47,81,79,53,80,71,49,64,32,36,40,6,43,41,72,68,21,15,52,38,28,19,74,55,26,81,98,44,39,84,37,29,36,76,49,67,44,34,66,85,42,76,82,50,66,64,54,56,55,53,49,56,51,49,53,52,55,58,61,66,70,52,59,74,34,69,78,74,72,87,52,83,19,48,53,23,37,18,50,55,37,45,33,32,32,41,82,88,67,52,67,46,50,39,34,63,75,34,44,40,75,82,39,38,48,50,53,50,46,55,39,42,76,49,63,29,31,22,33,38,40,53,48,60,41,47,68,25,42,83,45,96,95,42,76,47,55,84,88,45,54,64,49,56,51,25,30,59,76,55,65,40,47,54,33,38,27,50,25,32,71,26,63,40,88,91,56,56,71,93,40,72,65,36,31,55,48,46,14,53,49,36,30,52,50,41,48,54,49,58,75,76,41,91,69,78,51,35,31,20,56,45,50,24,44,62,56,50,10,38,34,14,11,40,69,38,58,27,60,80,50,31,62,90,35,21,69,60,41,31,54,48,47,45,33,23,32,44,45,18,51,54,38,24,40,76,69,40,75,69,54,43,42,39,46,37,34,65,51,60,47,40,36,37,84,50,76,87,37,66,69,46,40,52,52,17,46,55,60,33,60,54,59,49,49,55,59,31,27,37,28,26,79,35,69,46,92,56,66,26,36,59,84,66,55,45,30,43,18,34,27,48,48,80,68,35,28,27,31,54,100,54,60,64,47,54,92,82,40,92,85,52,74,63,65,30,36,55,54,37,35,52,30,14,65,67,63,40,45,30,31,38,54,27,29,48,36,50,61,84,44,30,20,64,48,49,44,51,51,54,50,31,51,50,54,29,24,72,72,36,41,47,63,41,33,43,20,35,33,33,30,44,17,41,62,37,94,89,74,59,43,84,38,54,36,26,49,28,43,48,59,72,57,99,77,39,56,51,69,42,60,65,36,38,48,51,70,67,57,104

pLDDT: mean 92.92, std 8.67, range [27.53, 98.94]

InterPro domains:
  IPR017853 Glycoside hydrolase superfamily [SSF51445] (202-542)